Protein AF-A0A4V2S4G7-F1 (afdb_monomer)

InterPro domains:
  IPR000801 Esterase-like [PF00756] (9-268)
  IPR010620 Seven Bladed Beta Propeller repeat [PF06739] (508-542)
  IPR010620 Seven Bladed Beta Propeller repeat [PF06739] (565-596)
  IPR029058 Alpha/Beta hydrolase fold [G3DSA:3.40.50.1820] (2-272)
  IPR029058 Alpha/Beta hydrolase fold [SSF53474] (4-274)
  IPR052918 Motility and Chemotaxis Regulatory Protein [PTHR35580] (380-542)

Secondary structure (DSSP, 8-state):
-EEEEEEEETTTTEEEEEEEE--TTTTT----B-EEEEE--TT--TTGGGGGHHHHHHHHHTTSS---EEEEEPPTTGGG--TTSB-EE-SSS---BHHHHIIIIIHHHHHHHS-B--SGGGEEEEEETHHHHHHHHHHHH-TTT-SEEEEES----SSS--TT-HHHHSSTT-EETBS--HHHHHHHSHHHHHHHHHHH---EEEEEEEESSPPPPSSTTSGGGSHHHHHHHHHHHHTTSTTEEEEEEEESS-SSHHHHHHHHHHHHHHHTTTS-PPPP----EEEE--SS--EEEEEEE-TT--EEEEEEESS-STT----SSBEEEEEEE-TTS-EEEEEEE--SSBEEEEEEEE-TT--EEEEEEESS-SSSS-TT--S-EEEEEEE-TT--EEEEEEE--TTS-EEEEEEEEETTEEEEEEEESS-SSS---SSBEEEEEEE-TTS-EEEEEEE--SSBEEEEEEEEETTEEEEEEEESS-SS---SSSEEEEEEEETTS-EEEEEEE--SS-EEEEEEEE-TTSSEEEEEEESS-SSS---SSBEEEEEEE-TTS-EEEEEEE--SSBEEEEEEEE-TTS-EEEEEEESS-SS---SSSEEEEEEE-TTS-EEEEEEE--SS-BSB-TTS-B-EEEEEETTEEEEEEEETTEEEEEEEETT--EE--

Solvent-accessible surface area (backbone atoms only — not comparable to full-atom values): 32597 Å² total; per-residue (Å²): 88,79,46,80,51,70,44,81,24,81,73,73,73,46,67,43,42,28,32,36,37,44,39,88,66,51,93,84,46,88,68,62,24,20,37,38,38,42,35,50,34,63,62,55,43,29,68,69,64,59,76,48,51,63,60,52,51,49,35,37,73,74,62,62,30,72,64,43,31,36,39,19,46,34,60,78,60,21,76,46,34,28,50,58,34,60,21,52,14,59,45,99,71,53,46,50,52,45,38,58,27,43,64,71,36,47,52,57,49,50,48,75,74,42,61,45,26,88,43,22,40,8,20,32,29,25,16,32,29,36,9,5,36,24,20,52,32,47,35,28,64,38,50,82,55,21,26,22,29,30,25,26,42,28,64,55,53,79,87,59,66,62,92,85,32,58,66,42,69,49,11,26,28,13,50,46,73,38,29,52,31,69,73,50,38,53,62,66,34,58,76,41,18,48,55,54,30,46,74,67,70,61,70,36,40,40,32,39,33,27,18,72,56,33,74,69,51,90,48,86,90,46,54,73,67,18,37,45,54,28,43,49,52,50,51,65,53,43,67,71,37,70,54,38,50,69,48,81,48,77,43,84,36,36,93,48,62,82,30,46,54,60,51,46,56,55,34,48,46,58,44,46,77,73,29,56,36,59,78,68,70,75,58,44,54,49,77,49,68,53,97,40,75,29,41,34,15,16,32,26,47,34,96,83,38,31,36,38,39,34,31,15,25,44,44,52,57,93,82,34,78,62,57,34,64,19,21,19,36,43,34,36,24,41,70,84,45,50,76,75,50,73,45,62,48,59,29,67,26,42,24,46,37,40,13,32,29,52,35,96,82,39,38,36,38,40,23,8,28,28,24,33,43,80,59,74,82,41,82,84,42,74,38,35,22,17,34,42,37,33,26,42,73,88,68,50,76,75,49,65,43,65,51,62,32,94,88,22,48,14,41,26,37,15,36,25,56,55,86,58,38,35,35,40,14,10,27,28,50,34,61,77,66,40,82,59,51,43,64,20,18,18,32,46,35,32,26,40,81,85,64,46,77,75,50,65,45,52,51,56,26,75,23,43,23,40,21,34,15,27,27,46,55,94,66,31,37,36,41,26,7,36,27,54,42,56,89,55,67,69,53,62,39,36,22,16,34,42,32,38,24,41,76,88,65,48,78,75,49,73,43,46,49,58,28,66,29,44,15,39,29,37,13,39,22,50,37,95,92,51,33,33,36,40,17,6,27,28,44,35,64,78,70,50,84,62,59,40,61,21,20,22,33,40,36,31,32,36,75,86,68,44,80,77,48,70,48,61,52,56,28,71,30,50,18,37,29,30,19,39,40,59,46,100,80,50,29,36,42,38,32,23,29,27,55,37,55,90,71,59,45,54,28,58,26,21,22,33,43,35,35,25,42,64,86,68,48,75,76,50,76,45,55,45,41,46,74,42,44,10,16,27,49,101,82,74,45,79,20,41,28,50,28,62,42,93,70,29,36,36,39,31,18,22,41,78,46,24,26,35,34,26,22,29,39,76,86,65,51,77,32,70,73

Sequence (673 aa):
MINTSSVRSATLGEDINYNVYLPAGYAESTKRYPVLYLLHGRGDSMSAWTQLKSRLDELISSGEIPPTIAVMPDAPWSSRASYYVDSAYTGSDPGRPVETAFFRDLVPAIDASYRTIADRNGRAVAGYSMGAAGALRYAMAHPEVFGASIVLSPAVYFPLPPADSSAREFGAFGKGKDPFNESVYLRLNYPAAFKSFAAKGLPSHLYIAVGDDEWKNPKPADYTHDLDFEAHVVFNQAVRVPNLTSEFRVVDGGHDWDVWGPTFVEGAKYIFQYVGKPPAVPMKASVIGTAGEDRAGGIATDASGNVYQAAAAEGSLDGSPYAGGKDVGLIKYAPDGTRQWTRSIGTSGTERAYGVAVDAQGRVVVTGYTNGDLDGGHAGNTTDDAFAVQYDGAGNRLWVKQFGVPGAADRSYSVAVDGDAIYLGGYTKGALGAANQGDKDVFLARLNSDGQQVWLRQAGSAGEEKGMAVAASGGSVYLAGMTAGSLGTSYGGVDGFVTRYSAAGDAVWLQQFGTTAADEAWGLAADPSGGVYLTGYSAGDFSGALAGDKDFIVARVDQNGVLTWRDQFGTTGNDKGAAVSVDGSGNLYVAGFTDGALETSIGKFDGVLVKYAADHTRTWTRQFGTTEDDAADAFAEANVYLTNVPGGTQVSGLTNNDVFRTAFSAEGENTSP

Nearest PDB structures (foldseek):
  7fh6-assembly1_A  TM=8.535E-01  e=7.253E-32  Cylindrospermum licheniforme UTEX B 2014
  7roo-assembly1_A  TM=8.451E-01  e=2.130E-30  Cylindrospermum licheniforme UTEX B 2014
  5vol-assembly2_H  TM=8.328E-01  e=1.756E-17  Bacteroides intestinalis DSM 17393
  5vol-assembly1_B  TM=7.799E-01  e=9.411E-18  Bacteroides intestinalis DSM 17393
  5vol-assembly2_E  TM=7.442E-01  e=8.052E-18  Bacteroides intestinalis DSM 17393

Organism: NCBI:txid2512217

Mean predicted aligned error: 10.03 Å

Radius of gyration: 30.86 Å; Cα contacts (8 Å, |Δi|>4): 1998; chains: 1; bounding box: 78×48×81 Å

pLDDT: mean 94.19, std 5.9, range [52.59, 98.88]

Foldseek 3Di:
DKDKDWWQFPQFNGIWIKIKDFAPCQVVDPAAWFEEEEFEAAPDFNVVCVVLNVLLNVCCVVVLFPGHMYIRIGFVPRNLLLLQAQFQADAPDGHGRRVCRCVVTVLVVCVVPGRHLQFQLRYAYEYEASSLQNRLLCCLQCVRRHAEYERELYNADPPDAPPPDSQQPRGSQHHYNHSHDSVSCNCRGNVVSLVNNLVVQEAHEYEFEYEPAEDQDPDPVCRCNRSVNVSVVVQVSQVPRPRYHYDYYYHHDYRDCVGVNVSVSVRSSVRSVRHTFRAAPAFQWDWWADPDQKFWAAWEAEPQQKIKTKIWYQDDTPNEDAAADTWIWIWIAHNVRHTQDIYTQDHNWGWDWHEWEADNQRKIKTKWWTQACRQVPQHPRRATWIKMWIAGNNGHTLHIDTAADGPKHWIWNYWEDDPQKIKTKWWICQQRPHGDAARIWIKIWIAGNNRHTPDMDTGAHNWHWTFQYWEDDPQKIKTKWWHQDCPDDDAAGIWIKMWIAGNNGHTPDIDTDAHNYHDIWREWEAQPVAFIKTKWWHQQCRPHGDQARIWIKIWTAGNNRDTDDIDTDAHNWHWIWHYWYADPQRKIKIKFWHCDCPPGDAASIWIKIWIAGNVRHTLDIDTHAHNYHKQADPVRHGRKYWYDGVQFIKMWGDHPSIIIIWTAGPNGDTDYD

Structure (mmCIF, N/CA/C/O backbone):
data_AF-A0A4V2S4G7-F1
#
_entry.id   AF-A0A4V2S4G7-F1
#
loop_
_atom_site.group_PDB
_atom_site.id
_atom_site.type_symbol
_atom_site.label_atom_id
_atom_site.label_alt_id
_atom_site.label_comp_id
_atom_site.label_asym_id
_atom_site.label_entity_id
_atom_site.label_seq_id
_atom_site.pdbx_PDB_ins_code
_atom_site.Cartn_x
_atom_site.Cartn_y
_atom_site.Cartn_z
_atom_site.occupancy
_atom_site.B_iso_or_equiv
_atom_site.auth_seq_id
_atom_site.auth_comp_id
_atom_site.auth_asym_id
_atom_site.auth_atom_id
_atom_site.pdbx_PDB_model_num
ATOM 1 N N . MET A 1 1 ? 2.499 -2.360 -31.269 1.00 89.25 1 MET A N 1
ATOM 2 C CA . MET A 1 1 ? 2.905 -2.002 -32.661 1.00 89.25 1 MET A CA 1
ATOM 3 C C . MET A 1 1 ? 4.362 -1.565 -32.664 1.00 89.25 1 MET A C 1
ATOM 5 O O . MET A 1 1 ? 4.791 -1.076 -31.630 1.00 89.25 1 MET A O 1
ATOM 9 N N . ILE A 1 2 ? 5.106 -1.731 -33.767 1.00 95.69 2 ILE A N 1
ATOM 10 C CA . ILE A 1 2 ? 6.473 -1.191 -33.901 1.00 95.69 2 ILE A CA 1
ATOM 11 C C . ILE A 1 2 ? 6.472 -0.075 -34.942 1.00 95.69 2 ILE A C 1
ATOM 13 O O . ILE A 1 2 ? 6.027 -0.300 -36.065 1.00 95.69 2 ILE A O 1
ATOM 17 N N . ASN A 1 3 ? 6.987 1.093 -34.565 1.00 96.25 3 ASN A N 1
ATOM 18 C CA . ASN A 1 3 ? 7.151 2.249 -35.441 1.00 96.25 3 ASN A CA 1
ATOM 19 C C . ASN A 1 3 ? 8.631 2.622 -35.542 1.00 96.25 3 ASN A C 1
ATOM 21 O O . ASN A 1 3 ? 9.363 2.492 -34.564 1.00 96.25 3 ASN A O 1
ATOM 25 N N . THR A 1 4 ? 9.054 3.136 -36.692 1.00 97.69 4 THR A N 1
ATOM 26 C CA . THR A 1 4 ? 10.389 3.720 -36.865 1.00 97.69 4 THR A CA 1
ATOM 27 C C . THR A 1 4 ? 10.308 5.231 -36.692 1.00 97.69 4 THR A C 1
ATOM 29 O O . THR A 1 4 ? 9.391 5.870 -37.208 1.00 97.69 4 THR A O 1
ATOM 32 N N . SER A 1 5 ? 11.261 5.801 -35.964 1.00 97.31 5 SER A N 1
ATOM 33 C CA . SER A 1 5 ? 11.372 7.237 -35.724 1.00 97.31 5 SER A CA 1
ATOM 34 C C . SER A 1 5 ? 12.846 7.640 -35.613 1.00 97.31 5 SER A C 1
ATOM 36 O O . SER A 1 5 ? 13.742 6.795 -35.665 1.00 97.31 5 SER A O 1
ATOM 38 N N . SER A 1 6 ? 13.111 8.934 -35.482 1.00 97.06 6 SER A N 1
ATOM 39 C CA . SER A 1 6 ? 14.454 9.460 -35.265 1.00 97.06 6 SER A CA 1
ATOM 40 C C . SER A 1 6 ? 14.439 10.650 -34.311 1.00 97.06 6 SER A C 1
ATOM 42 O O . SER A 1 6 ? 13.423 11.324 -34.131 1.00 97.06 6 SER A O 1
ATOM 44 N N . VAL A 1 7 ? 15.579 10.899 -33.668 1.00 96.50 7 VAL A N 1
ATOM 45 C CA . VAL A 1 7 ? 15.841 12.123 -32.905 1.00 96.50 7 VAL A CA 1
ATOM 46 C C . VAL A 1 7 ? 17.116 12.774 -33.421 1.00 96.50 7 VAL A C 1
ATOM 48 O O . VAL A 1 7 ? 18.144 12.118 -33.573 1.00 96.50 7 VAL A O 1
ATOM 51 N N . ARG A 1 8 ? 17.073 14.084 -33.671 1.00 96.75 8 ARG A N 1
ATOM 52 C CA . ARG A 1 8 ? 18.273 14.850 -34.010 1.00 96.75 8 ARG A CA 1
ATOM 53 C C . ARG A 1 8 ? 19.190 14.936 -32.786 1.00 96.75 8 ARG A C 1
ATOM 55 O O . ARG A 1 8 ? 18.834 15.601 -31.816 1.00 96.75 8 ARG A O 1
ATOM 62 N N . SER A 1 9 ? 20.371 14.323 -32.832 1.00 97.31 9 SER A N 1
ATOM 63 C CA . SER A 1 9 ? 21.362 14.405 -31.753 1.00 97.31 9 SER A CA 1
ATOM 64 C C . SER A 1 9 ? 22.249 15.634 -31.930 1.00 97.31 9 SER A C 1
ATOM 66 O O . SER A 1 9 ? 23.008 15.754 -32.896 1.00 97.31 9 SER A O 1
ATOM 68 N N . ALA A 1 10 ? 22.180 16.554 -30.968 1.00 96.25 10 ALA A N 1
ATOM 69 C CA . ALA A 1 10 ? 23.098 17.687 -30.910 1.00 96.25 10 ALA A CA 1
ATOM 70 C C . ALA A 1 10 ? 24.534 17.226 -30.616 1.00 96.25 10 ALA A C 1
ATOM 72 O O . ALA A 1 10 ? 25.486 17.821 -31.116 1.00 96.25 10 ALA A O 1
ATOM 73 N N . THR A 1 11 ? 24.681 16.148 -29.841 1.00 96.56 11 THR A N 1
ATOM 74 C CA . THR A 1 11 ? 25.972 15.578 -29.447 1.00 96.56 11 THR A CA 1
ATOM 75 C C . THR A 1 11 ? 26.716 14.954 -30.629 1.00 96.56 11 THR A C 1
ATOM 77 O O . THR A 1 11 ? 27.926 15.135 -30.754 1.00 96.56 11 THR A O 1
ATOM 80 N N . LEU A 1 12 ? 26.014 14.237 -31.510 1.00 94.19 12 LEU A N 1
ATOM 81 C CA . LEU A 1 12 ? 26.617 13.577 -32.673 1.00 94.19 12 LEU A CA 1
ATOM 82 C C . LEU A 1 12 ? 26.644 14.472 -33.916 1.00 94.19 12 LEU A C 1
ATOM 84 O O . LEU A 1 12 ? 27.462 14.258 -34.807 1.00 94.19 12 LEU A O 1
ATOM 88 N N . GLY A 1 13 ? 25.750 15.462 -33.997 1.00 94.69 13 GLY A N 1
ATOM 89 C CA . GLY A 1 13 ? 25.544 16.246 -35.216 1.00 94.69 13 GLY A CA 1
ATOM 90 C C . GLY A 1 13 ? 24.815 15.472 -36.324 1.00 94.69 13 GLY A C 1
ATOM 91 O O . GLY A 1 13 ? 24.815 15.909 -37.477 1.00 94.69 13 GLY A O 1
ATOM 92 N N . GLU A 1 14 ? 24.172 14.355 -35.986 1.00 93.75 14 GLU A N 1
ATOM 93 C CA . GLU A 1 14 ? 23.395 13.486 -36.879 1.00 93.75 14 GLU A CA 1
ATOM 94 C C . GLU A 1 14 ? 22.130 12.963 -36.177 1.00 93.75 14 GLU A C 1
ATOM 96 O O . GLU A 1 14 ? 21.881 13.283 -35.013 1.00 93.75 14 GLU A O 1
ATOM 101 N N . ASP A 1 15 ? 21.291 12.218 -36.893 1.00 95.62 15 ASP A N 1
ATOM 102 C CA . ASP A 1 15 ? 20.053 11.666 -36.338 1.00 95.62 15 ASP A CA 1
ATOM 103 C C . ASP A 1 15 ? 20.323 10.290 -35.716 1.00 95.62 15 ASP A C 1
ATOM 105 O O . ASP A 1 15 ? 20.970 9.443 -36.330 1.00 95.62 15 ASP A O 1
ATOM 109 N N . ILE A 1 16 ? 19.791 10.048 -34.518 1.00 96.69 16 ILE A N 1
ATOM 110 C CA . ILE A 1 16 ? 19.710 8.713 -33.921 1.00 96.69 16 ILE A CA 1
ATOM 111 C C . ILE A 1 16 ? 18.380 8.111 -34.368 1.00 96.69 16 ILE A C 1
ATOM 113 O O . ILE A 1 16 ? 17.315 8.532 -33.908 1.00 96.69 16 ILE A O 1
ATOM 117 N N . ASN A 1 17 ? 18.438 7.144 -35.279 1.00 97.69 17 ASN A N 1
ATOM 118 C CA . ASN A 1 17 ? 17.267 6.369 -35.678 1.00 97.69 17 ASN A CA 1
ATOM 119 C C . ASN A 1 17 ? 16.934 5.343 -34.593 1.00 97.69 17 ASN A C 1
ATOM 121 O O . ASN A 1 17 ? 17.829 4.815 -33.937 1.00 97.69 17 ASN A O 1
ATOM 125 N N . TYR A 1 18 ? 15.654 5.052 -34.395 1.00 98.25 18 TYR A N 1
ATOM 126 C CA . TYR A 1 18 ? 15.227 4.001 -33.482 1.00 98.25 18 TYR A CA 1
ATOM 127 C C . TYR A 1 18 ? 13.899 3.384 -33.919 1.00 98.25 18 TYR A C 1
ATOM 129 O O . TYR A 1 18 ? 13.027 4.048 -34.487 1.00 98.25 18 TYR A O 1
ATOM 137 N N . ASN A 1 19 ? 13.722 2.106 -33.596 1.00 98.62 19 ASN A N 1
ATOM 138 C CA . ASN A 1 19 ? 12.404 1.486 -33.583 1.00 98.62 19 ASN A CA 1
ATOM 139 C C . ASN A 1 19 ? 11.802 1.624 -32.181 1.00 98.62 19 ASN A C 1
ATOM 141 O O . ASN A 1 19 ? 12.506 1.523 -31.179 1.00 98.62 19 ASN A O 1
ATOM 145 N N . VAL A 1 20 ? 10.494 1.832 -32.094 1.00 98.44 20 VAL A N 1
ATOM 146 C CA . VAL A 1 20 ? 9.754 1.867 -30.830 1.00 98.44 20 VAL A CA 1
ATOM 147 C C . VAL A 1 20 ? 8.607 0.870 -30.875 1.00 98.44 20 VAL A C 1
ATOM 149 O O . VAL A 1 20 ? 7.759 0.916 -31.764 1.00 98.44 20 VAL A O 1
ATOM 152 N N . TYR A 1 21 ? 8.581 -0.041 -29.912 1.00 98.50 21 TYR A N 1
ATOM 153 C CA . TYR A 1 21 ? 7.435 -0.882 -29.610 1.00 98.50 21 TYR A CA 1
ATOM 154 C C . TYR A 1 21 ? 6.516 -0.143 -28.632 1.00 98.50 21 TYR A C 1
ATOM 156 O O . TYR A 1 21 ? 6.964 0.305 -27.576 1.00 98.50 21 TYR A O 1
ATOM 164 N N . LEU A 1 22 ? 5.232 -0.046 -28.975 1.00 97.94 22 LEU A N 1
ATOM 165 C CA . LEU A 1 22 ? 4.172 0.440 -28.092 1.00 97.94 22 LEU A CA 1
ATOM 166 C C . LEU A 1 22 ? 3.225 -0.716 -27.738 1.00 97.94 22 LEU A C 1
ATOM 168 O O . LEU A 1 22 ? 2.801 -1.427 -28.668 1.00 97.94 22 LEU A O 1
ATOM 172 N N . PRO A 1 23 ? 2.871 -0.891 -26.449 1.00 95.12 23 PRO A N 1
ATOM 173 C CA . PRO A 1 23 ? 2.034 -1.997 -26.001 1.00 95.12 23 PRO A CA 1
ATOM 174 C C . PRO A 1 23 ? 0.600 -1.861 -26.529 1.00 95.12 23 PRO A C 1
ATOM 176 O O . PRO A 1 23 ? 0.165 -0.781 -26.947 1.00 95.12 23 PRO A O 1
ATOM 179 N N . ALA A 1 24 ? -0.150 -2.964 -26.528 1.00 93.00 24 ALA A N 1
ATOM 180 C CA . ALA A 1 24 ? -1.571 -2.939 -26.873 1.00 93.00 24 ALA A CA 1
ATOM 181 C C . ALA A 1 24 ? -2.344 -1.970 -25.953 1.00 93.00 24 ALA A C 1
ATOM 183 O O . ALA A 1 24 ? -2.041 -1.855 -24.766 1.00 93.00 24 ALA A O 1
ATOM 184 N N . GLY A 1 25 ? -3.319 -1.240 -26.506 1.00 89.62 25 GLY A N 1
ATOM 185 C CA . GLY A 1 25 ? -4.098 -0.248 -25.753 1.00 89.62 25 GLY A CA 1
ATOM 186 C C . GLY A 1 25 ? -3.381 1.086 -25.494 1.00 89.62 25 GLY A C 1
ATOM 187 O O . GLY A 1 25 ? -3.924 1.944 -24.797 1.00 89.62 25 GLY A O 1
ATOM 188 N N . TYR A 1 26 ? -2.156 1.280 -26.011 1.00 94.44 26 TYR A N 1
ATOM 189 C CA . TYR A 1 26 ? -1.402 2.515 -25.782 1.00 94.44 26 TYR A CA 1
ATOM 190 C C . TYR A 1 26 ? -2.164 3.751 -26.269 1.00 94.44 26 TYR A C 1
ATOM 192 O O . TYR A 1 26 ? -2.213 4.738 -25.544 1.00 94.44 26 TYR A O 1
ATOM 200 N N . ALA A 1 27 ? -2.753 3.726 -27.470 1.00 93.94 27 ALA A N 1
ATOM 201 C CA . ALA A 1 27 ? -3.392 4.900 -28.075 1.00 93.94 27 ALA A CA 1
ATOM 202 C C . ALA A 1 27 ? -4.668 5.336 -27.334 1.00 93.94 27 ALA A C 1
ATOM 204 O O . ALA A 1 27 ? -4.994 6.521 -27.315 1.00 93.94 27 ALA A O 1
ATOM 205 N N . GLU A 1 28 ? -5.341 4.386 -26.694 1.00 91.44 28 GLU A N 1
ATOM 206 C CA . GLU A 1 28 ? -6.607 4.540 -25.984 1.00 91.44 28 GLU A CA 1
ATOM 207 C C . GLU A 1 28 ? -6.415 4.909 -24.504 1.00 91.44 28 GLU A C 1
ATOM 209 O O . GLU A 1 28 ? -7.380 5.243 -23.817 1.00 91.44 28 GLU A O 1
ATOM 214 N N . SER A 1 29 ? -5.179 4.855 -23.999 1.00 83.00 29 SER A N 1
ATOM 215 C CA . SER A 1 29 ? -4.861 5.050 -22.587 1.00 83.00 29 SER A CA 1
ATOM 216 C C . SER A 1 29 ? -4.096 6.344 -22.311 1.00 83.00 29 SER A C 1
ATOM 218 O O . SER A 1 29 ? -3.241 6.782 -23.085 1.00 83.00 29 SER A O 1
ATOM 220 N N . THR A 1 30 ? -4.346 6.922 -21.136 1.00 84.00 30 THR A N 1
ATOM 221 C CA . THR A 1 30 ? -3.560 8.020 -20.555 1.00 84.00 30 THR A CA 1
ATOM 222 C C . THR A 1 30 ? -2.449 7.533 -19.622 1.00 84.00 30 THR A C 1
ATOM 224 O O . THR A 1 30 ? -1.689 8.358 -19.111 1.00 84.00 30 THR A O 1
ATOM 227 N N . LYS A 1 31 ? -2.324 6.212 -19.406 1.00 83.94 31 LYS A N 1
ATOM 228 C CA . LYS A 1 31 ? -1.293 5.623 -18.543 1.00 83.94 31 LYS A CA 1
ATOM 229 C C . LYS A 1 31 ? 0.111 5.966 -19.043 1.00 83.94 31 LYS A C 1
ATOM 231 O O . LYS A 1 31 ? 0.347 6.148 -20.240 1.00 83.94 31 LYS A O 1
ATOM 236 N N . ARG A 1 32 ? 1.041 6.047 -18.093 1.00 88.69 32 ARG A N 1
ATOM 237 C CA . ARG A 1 32 ? 2.481 6.095 -18.351 1.00 88.69 32 ARG A CA 1
ATOM 238 C C . ARG A 1 32 ? 3.061 4.695 -18.201 1.00 88.69 32 ARG A C 1
ATOM 240 O O . ARG A 1 32 ? 2.599 3.934 -17.359 1.00 88.69 32 ARG A O 1
ATOM 247 N N . TYR A 1 33 ? 4.052 4.374 -19.019 1.00 93.81 33 TYR A N 1
ATOM 248 C CA . TYR A 1 33 ? 4.592 3.027 -19.165 1.00 93.81 33 TYR A CA 1
ATOM 249 C C . TYR A 1 33 ? 6.090 3.005 -18.857 1.00 93.81 33 TYR A C 1
ATOM 251 O O . TYR A 1 33 ? 6.784 3.974 -19.189 1.00 93.81 33 TYR A O 1
ATOM 259 N N . PRO A 1 34 ? 6.620 1.918 -18.275 1.00 95.44 34 PRO A N 1
ATOM 260 C CA . PRO A 1 34 ? 8.058 1.722 -18.231 1.00 95.44 34 PRO A CA 1
ATOM 261 C C . PRO A 1 34 ? 8.662 1.635 -19.634 1.00 95.44 34 PRO A C 1
ATOM 263 O O . PRO A 1 34 ? 7.975 1.341 -20.619 1.00 95.44 34 PRO A O 1
ATOM 266 N N . VAL A 1 35 ? 9.965 1.891 -19.707 1.00 98.06 35 VAL A N 1
ATOM 267 C CA . VAL A 1 35 ? 10.746 1.905 -20.940 1.00 98.06 35 VAL A CA 1
ATOM 268 C C . VAL A 1 35 ? 11.909 0.929 -20.839 1.00 98.06 35 VAL A C 1
ATOM 270 O O . VAL A 1 35 ? 12.757 1.043 -19.952 1.00 98.06 35 VAL A O 1
ATOM 273 N N . LEU A 1 36 ? 11.979 0.009 -21.795 1.00 98.31 36 LEU A N 1
ATOM 274 C CA . LEU A 1 36 ? 13.106 -0.893 -21.983 1.00 98.31 36 LEU A CA 1
ATOM 275 C C . LEU A 1 36 ? 13.930 -0.455 -23.198 1.00 98.31 36 LEU A C 1
ATOM 277 O O . LEU A 1 36 ? 13.447 -0.497 -24.329 1.00 98.31 36 LEU A O 1
ATOM 281 N N . TYR A 1 37 ? 15.174 -0.042 -22.976 1.00 98.81 37 TYR A N 1
ATOM 282 C CA . TYR A 1 37 ? 16.106 0.297 -24.053 1.00 98.81 37 TYR A CA 1
ATOM 283 C C . TYR A 1 37 ? 16.859 -0.956 -24.508 1.00 98.81 37 TYR A C 1
ATOM 285 O O . TYR A 1 37 ? 17.475 -1.627 -23.690 1.00 98.81 37 TYR A O 1
ATOM 293 N N . LEU A 1 38 ? 16.815 -1.273 -25.799 1.00 98.69 38 LEU A N 1
ATOM 294 C CA . LEU A 1 38 ? 17.299 -2.521 -26.387 1.00 98.69 38 LEU A CA 1
ATOM 295 C C . LEU A 1 38 ? 18.511 -2.266 -27.295 1.00 98.69 38 LEU A C 1
ATOM 297 O O . LEU A 1 38 ? 18.371 -1.843 -28.442 1.00 98.69 38 LEU A O 1
ATOM 301 N N . LEU A 1 39 ? 19.712 -2.523 -26.777 1.00 98.69 39 LEU A N 1
ATOM 302 C CA . LEU A 1 39 ? 20.990 -2.264 -27.441 1.00 98.69 39 LEU A CA 1
ATOM 303 C C . LEU A 1 39 ? 21.410 -3.470 -28.290 1.00 98.69 39 LEU A C 1
ATOM 305 O O . LEU A 1 39 ? 21.572 -4.579 -27.785 1.00 98.69 39 LEU A O 1
ATOM 309 N N . HIS A 1 40 ? 21.560 -3.285 -29.598 1.00 98.25 40 HIS A N 1
ATOM 310 C CA . HIS A 1 40 ? 21.925 -4.363 -30.524 1.00 98.25 40 HIS A CA 1
ATOM 311 C C . HIS A 1 40 ? 23.437 -4.663 -30.540 1.00 98.25 40 HIS A C 1
ATOM 313 O O . HIS A 1 40 ? 24.261 -3.861 -30.081 1.00 98.25 40 HIS A O 1
ATOM 319 N N . GLY A 1 41 ? 23.799 -5.820 -31.098 1.00 97.38 41 GLY A N 1
ATOM 320 C CA . GLY A 1 41 ? 25.174 -6.290 -31.264 1.00 97.38 41 GLY A CA 1
ATOM 321 C C . GLY A 1 41 ? 25.953 -5.578 -32.377 1.00 97.38 41 GLY A C 1
ATOM 322 O O . GLY A 1 41 ? 25.426 -4.740 -33.116 1.00 97.38 41 GLY A O 1
ATOM 323 N N . ARG A 1 42 ? 27.247 -5.905 -32.500 1.00 95.69 42 ARG A N 1
ATOM 324 C CA . ARG A 1 42 ? 28.126 -5.339 -33.537 1.00 95.69 42 ARG A CA 1
ATOM 325 C C . ARG A 1 42 ? 27.638 -5.764 -34.921 1.00 95.69 42 ARG A C 1
ATOM 327 O O . ARG A 1 42 ? 27.455 -6.948 -35.164 1.00 95.69 42 ARG A O 1
ATOM 334 N N . GLY A 1 43 ? 27.531 -4.814 -35.846 1.00 93.94 43 GLY A N 1
ATOM 335 C CA . GLY A 1 43 ? 27.142 -5.090 -37.236 1.00 93.94 43 GLY A CA 1
ATOM 336 C C . GLY A 1 43 ? 25.635 -5.218 -37.472 1.00 93.94 43 GLY A C 1
ATOM 337 O O . GLY A 1 43 ? 25.217 -5.178 -38.626 1.00 93.94 43 GLY A O 1
ATOM 338 N N . ASP A 1 44 ? 24.840 -5.289 -36.406 1.00 96.38 44 ASP A N 1
ATOM 339 C CA . ASP A 1 44 ? 23.385 -5.180 -36.465 1.00 96.38 44 ASP A CA 1
ATOM 340 C C . ASP A 1 44 ? 22.917 -3.713 -36.463 1.00 96.38 44 ASP A C 1
ATOM 342 O O . ASP A 1 44 ? 23.718 -2.770 -36.484 1.00 96.38 44 ASP A O 1
ATOM 346 N N . SER A 1 45 ? 21.595 -3.542 -36.430 1.00 96.12 45 SER A N 1
ATOM 347 C CA . SER A 1 45 ? 20.894 -2.262 -36.295 1.00 96.12 45 SER A CA 1
ATOM 348 C C . SER A 1 45 ? 19.690 -2.391 -35.357 1.00 96.12 45 SER A C 1
ATOM 350 O O . SER A 1 45 ? 19.335 -3.493 -34.924 1.00 96.12 45 SER A O 1
ATOM 352 N N . MET A 1 46 ? 18.969 -1.286 -35.150 1.00 95.44 46 MET A N 1
ATOM 353 C CA . MET A 1 46 ? 17.648 -1.244 -34.493 1.00 95.44 46 MET A CA 1
ATOM 354 C C . MET A 1 46 ? 16.624 -2.291 -34.980 1.00 95.44 46 MET A C 1
ATOM 356 O O . MET A 1 46 ? 15.633 -2.557 -34.298 1.00 95.44 46 MET A O 1
ATOM 360 N N . SER A 1 47 ? 16.814 -2.875 -36.169 1.00 96.94 47 SER A N 1
ATOM 361 C CA . SER A 1 47 ? 15.905 -3.883 -36.729 1.00 96.94 47 SER A CA 1
ATOM 362 C C . SER A 1 47 ? 16.029 -5.249 -36.048 1.00 96.94 47 SER A C 1
ATOM 364 O O . SER A 1 47 ? 15.050 -5.995 -36.024 1.00 96.94 47 SER A O 1
ATOM 366 N N . ALA A 1 48 ? 17.185 -5.575 -35.462 1.00 96.62 48 ALA A N 1
ATOM 367 C CA . ALA A 1 48 ? 17.449 -6.903 -34.904 1.00 96.62 48 ALA A CA 1
ATOM 368 C C . ALA A 1 48 ? 16.492 -7.263 -33.756 1.00 96.62 48 ALA A C 1
ATOM 370 O O . ALA A 1 48 ? 16.012 -8.387 -33.673 1.00 96.62 48 ALA A O 1
ATOM 371 N N . TRP A 1 49 ? 16.126 -6.291 -32.922 1.00 97.31 49 TRP A N 1
ATOM 372 C CA . TRP A 1 49 ? 15.216 -6.496 -31.793 1.00 97.31 49 TRP A CA 1
ATOM 373 C C . TRP A 1 49 ? 13.740 -6.639 -32.179 1.00 97.31 49 TRP A C 1
ATOM 375 O O . TRP A 1 49 ? 12.937 -7.101 -31.367 1.00 97.31 49 TRP A O 1
ATOM 385 N N . THR A 1 50 ? 13.355 -6.293 -33.412 1.00 96.75 50 THR A N 1
ATOM 386 C CA . THR A 1 50 ? 11.941 -6.322 -33.834 1.00 96.75 50 THR A CA 1
ATOM 387 C C . THR A 1 50 ? 11.330 -7.724 -33.790 1.00 96.75 50 THR A C 1
ATOM 389 O O . THR A 1 50 ? 10.119 -7.863 -33.619 1.00 96.75 50 THR A O 1
ATOM 392 N N . GLN A 1 51 ? 12.163 -8.766 -33.850 1.00 95.12 51 GLN A N 1
ATOM 393 C CA . GLN A 1 51 ? 11.740 -10.160 -33.719 1.00 95.12 51 GLN A CA 1
ATOM 394 C C . GLN A 1 51 ? 11.191 -10.520 -32.330 1.00 95.12 51 GLN A C 1
ATOM 396 O O . GLN A 1 51 ? 10.442 -11.484 -32.204 1.00 95.12 51 GLN A O 1
ATOM 401 N N . LEU A 1 52 ? 11.488 -9.730 -31.291 1.00 94.00 52 LEU A N 1
ATOM 402 C CA . LEU A 1 52 ? 10.936 -9.948 -29.950 1.00 94.00 52 LEU A CA 1
ATOM 403 C C . LEU A 1 52 ? 9.502 -9.450 -29.779 1.00 94.00 52 LEU A C 1
ATOM 405 O O . LEU A 1 52 ? 8.917 -9.645 -28.715 1.00 94.00 52 LEU A O 1
ATOM 409 N N . LYS A 1 53 ? 8.909 -8.836 -30.811 1.00 96.50 53 LYS A N 1
ATOM 410 C CA . LYS A 1 53 ? 7.552 -8.288 -30.743 1.00 96.50 53 LYS A CA 1
ATOM 411 C C . LYS A 1 53 ? 6.536 -9.296 -30.198 1.00 96.50 53 LYS A C 1
ATOM 413 O O . LYS A 1 53 ? 5.773 -8.945 -29.309 1.00 96.50 53 LYS A O 1
ATOM 418 N N . SER A 1 54 ? 6.511 -10.518 -30.733 1.00 96.25 54 SER A N 1
ATOM 419 C CA . SER A 1 54 ? 5.533 -11.537 -30.325 1.00 96.25 54 SER A CA 1
ATOM 420 C C . SER A 1 54 ? 5.722 -11.970 -28.873 1.00 96.25 54 SER A C 1
ATOM 422 O O . SER A 1 54 ? 4.738 -12.106 -28.159 1.00 96.25 54 SER A O 1
ATOM 424 N N . ARG A 1 55 ? 6.973 -12.111 -28.423 1.00 96.38 55 ARG A N 1
ATOM 425 C CA . ARG A 1 55 ? 7.307 -12.452 -27.032 1.00 96.38 55 ARG A CA 1
ATOM 426 C C . ARG A 1 55 ? 6.881 -11.346 -26.065 1.00 96.38 55 ARG A C 1
ATOM 428 O O . ARG A 1 55 ? 6.334 -11.641 -25.012 1.00 96.38 55 ARG A O 1
ATOM 435 N N . LEU A 1 56 ? 7.091 -10.078 -26.429 1.00 96.44 56 LEU A N 1
ATOM 436 C CA . LEU A 1 56 ? 6.612 -8.939 -25.639 1.00 96.44 56 LEU A CA 1
ATOM 437 C C . LEU A 1 56 ? 5.081 -8.883 -25.588 1.00 96.44 56 LEU A C 1
ATOM 439 O O . LEU A 1 56 ? 4.525 -8.678 -24.515 1.00 96.44 56 LEU A O 1
ATOM 443 N N . ASP A 1 57 ? 4.404 -9.085 -26.724 1.00 96.81 57 ASP A N 1
ATOM 444 C CA . ASP A 1 57 ? 2.938 -9.130 -26.764 1.00 96.81 57 ASP A CA 1
ATOM 445 C C . ASP A 1 57 ? 2.393 -10.244 -25.855 1.00 96.81 57 ASP A C 1
ATOM 447 O O . ASP A 1 57 ? 1.463 -9.998 -25.089 1.00 96.81 57 ASP A O 1
ATOM 451 N N . GLU A 1 58 ? 2.990 -11.438 -25.908 1.00 95.81 58 GLU A N 1
ATOM 452 C CA . GLU A 1 58 ? 2.608 -12.588 -25.084 1.00 95.81 58 GLU A CA 1
ATOM 453 C C . GLU A 1 58 ? 2.770 -12.283 -23.594 1.00 95.81 58 GLU A C 1
ATOM 455 O O . GLU A 1 58 ? 1.777 -12.333 -22.872 1.00 95.81 58 GLU A O 1
ATOM 460 N N . LEU A 1 59 ? 3.965 -11.851 -23.170 1.00 91.62 59 LEU A N 1
ATOM 461 C CA . LEU A 1 59 ? 4.272 -11.515 -21.774 1.00 91.62 59 LEU A CA 1
ATOM 462 C C . LEU A 1 59 ? 3.355 -10.434 -21.191 1.00 91.62 59 LEU A C 1
ATOM 464 O O . LEU A 1 59 ? 2.992 -10.487 -20.019 1.00 91.62 59 LEU A O 1
ATOM 468 N N . ILE A 1 60 ? 2.990 -9.436 -21.998 1.00 90.56 60 ILE A N 1
ATOM 469 C CA . ILE A 1 60 ? 2.079 -8.369 -21.570 1.00 90.56 60 ILE A CA 1
ATOM 470 C C . ILE A 1 60 ? 0.646 -8.900 -21.488 1.00 90.56 60 ILE A C 1
ATOM 472 O O . ILE A 1 60 ? -0.081 -8.576 -20.553 1.00 90.56 60 ILE A O 1
ATOM 476 N N . SER A 1 61 ? 0.219 -9.704 -22.465 1.00 86.62 61 SER A N 1
ATOM 477 C CA . SER A 1 61 ? -1.144 -10.242 -22.504 1.00 86.62 61 SER A CA 1
ATOM 478 C C . SER A 1 61 ? -1.414 -11.297 -21.429 1.00 86.62 61 SER A C 1
ATOM 480 O O . SER A 1 61 ? -2.549 -11.395 -20.967 1.00 86.62 61 SER A O 1
ATOM 482 N N . SER A 1 62 ? -0.389 -12.048 -21.010 1.00 77.38 62 SER A N 1
ATOM 483 C CA . SER A 1 62 ? -0.459 -13.016 -19.911 1.00 77.38 62 SER A CA 1
ATOM 484 C C . SER A 1 62 ? -0.358 -12.367 -18.528 1.00 77.38 62 SER A C 1
ATOM 486 O O . SER A 1 62 ? -0.617 -13.032 -17.530 1.00 77.38 62 SER A O 1
ATOM 488 N N . GLY A 1 63 ? 0.001 -11.079 -18.457 1.00 78.25 63 GLY A N 1
ATOM 489 C CA . GLY A 1 63 ? 0.224 -10.364 -17.200 1.00 78.25 63 GLY A CA 1
ATOM 490 C C . GLY A 1 63 ? 1.568 -10.672 -16.531 1.00 78.25 63 GLY A C 1
ATOM 491 O O . GLY A 1 63 ? 1.800 -10.226 -15.413 1.00 78.25 63 GLY A O 1
ATOM 492 N N . GLU A 1 64 ? 2.467 -11.401 -17.198 1.00 80.75 64 GLU A N 1
ATOM 493 C CA . GLU A 1 64 ? 3.789 -11.752 -16.660 1.00 80.75 64 GLU A CA 1
ATOM 494 C C . GLU A 1 64 ? 4.755 -10.561 -16.602 1.00 80.75 64 GLU A C 1
ATOM 496 O O . GLU A 1 64 ? 5.696 -10.573 -15.809 1.00 80.75 64 GLU A O 1
ATOM 501 N N . ILE A 1 65 ? 4.535 -9.535 -17.432 1.00 87.31 65 ILE A N 1
ATOM 502 C CA . ILE A 1 65 ? 5.188 -8.222 -17.323 1.00 87.31 65 ILE A CA 1
ATOM 503 C C . ILE A 1 65 ? 4.145 -7.105 -17.505 1.00 87.31 65 ILE A C 1
ATOM 505 O O . ILE A 1 65 ? 3.149 -7.302 -18.210 1.00 87.31 65 ILE A O 1
ATOM 509 N N . PRO A 1 66 ? 4.359 -5.897 -16.947 1.00 86.38 66 PRO A N 1
ATOM 510 C CA . PRO A 1 66 ? 3.467 -4.776 -17.195 1.00 86.38 66 PRO A CA 1
ATOM 511 C C . PRO A 1 66 ? 3.545 -4.323 -18.665 1.00 86.38 66 PRO A C 1
ATOM 513 O O . PRO A 1 66 ? 4.602 -4.440 -19.302 1.00 86.38 66 PRO A O 1
ATOM 516 N N . PRO A 1 67 ? 2.470 -3.718 -19.212 1.00 92.38 67 PRO A N 1
ATOM 517 C CA . PRO A 1 67 ? 2.531 -3.032 -20.498 1.00 92.38 67 PRO A CA 1
ATOM 518 C C . PRO A 1 67 ? 3.737 -2.084 -20.554 1.00 92.38 67 PRO A C 1
ATOM 520 O O . PRO A 1 67 ? 3.911 -1.242 -19.678 1.00 92.38 67 PRO A O 1
ATOM 523 N N . THR A 1 68 ? 4.576 -2.224 -21.579 1.00 95.44 68 THR A N 1
ATOM 524 C CA . THR A 1 68 ? 5.914 -1.611 -21.625 1.00 95.44 68 THR A CA 1
ATOM 525 C C . THR A 1 68 ? 6.186 -0.994 -22.993 1.00 95.44 68 THR A C 1
ATOM 527 O O . THR A 1 68 ? 5.829 -1.571 -24.021 1.00 95.44 68 THR A O 1
ATOM 530 N N . ILE A 1 69 ? 6.859 0.159 -23.020 1.00 98.38 69 ILE A N 1
ATOM 531 C CA . ILE A 1 69 ? 7.467 0.723 -24.233 1.00 98.38 69 ILE A CA 1
ATOM 532 C C . ILE A 1 69 ? 8.857 0.100 -24.405 1.00 98.38 69 ILE A C 1
ATOM 534 O O . ILE A 1 69 ? 9.646 0.108 -23.464 1.00 98.38 69 ILE A O 1
ATOM 538 N N . ALA A 1 70 ? 9.204 -0.387 -25.599 1.00 98.50 70 ALA A N 1
ATOM 539 C CA . ALA A 1 70 ? 10.577 -0.819 -25.885 1.00 98.50 70 ALA A CA 1
ATOM 540 C C . ALA A 1 70 ? 11.205 0.055 -26.973 1.00 98.50 70 ALA A C 1
ATOM 542 O O . ALA A 1 70 ? 10.658 0.175 -28.068 1.00 98.50 70 ALA A O 1
ATOM 543 N N . VAL A 1 71 ? 12.347 0.670 -26.677 1.00 98.75 71 VAL A N 1
ATOM 544 C CA . VAL A 1 71 ? 13.087 1.541 -27.597 1.00 98.75 71 VAL A CA 1
ATOM 545 C C . VAL A 1 71 ? 14.318 0.797 -28.081 1.00 98.75 71 VAL A C 1
ATOM 547 O O . VAL A 1 71 ? 15.151 0.380 -27.287 1.00 98.75 71 VAL A O 1
ATOM 550 N N . MET A 1 72 ? 14.444 0.645 -29.389 1.00 98.50 72 MET A N 1
ATOM 551 C CA . MET A 1 72 ? 15.516 -0.079 -30.062 1.00 98.50 72 MET A CA 1
ATOM 552 C C . MET A 1 72 ? 16.339 0.946 -30.846 1.00 98.50 72 MET A C 1
ATOM 554 O O . MET A 1 72 ? 16.037 1.183 -32.017 1.00 98.50 72 MET A O 1
ATOM 558 N N . PRO A 1 73 ? 17.293 1.648 -30.215 1.00 97.81 73 PRO A N 1
ATOM 559 C CA . PRO A 1 73 ? 18.099 2.634 -30.914 1.00 97.81 73 PRO A CA 1
ATOM 560 C C . PRO A 1 73 ? 19.080 1.971 -31.869 1.00 97.81 73 PRO A C 1
ATOM 562 O O . PRO A 1 73 ? 19.650 0.925 -31.568 1.00 97.81 73 PRO A O 1
ATOM 565 N N . ASP A 1 74 ? 19.297 2.619 -33.004 1.00 94.81 74 ASP A N 1
ATOM 566 C CA . ASP A 1 74 ? 20.422 2.327 -33.870 1.00 94.81 74 ASP A CA 1
ATOM 567 C C . ASP A 1 74 ? 21.667 2.981 -33.269 1.00 94.81 74 ASP A C 1
ATOM 569 O O . ASP A 1 74 ? 21.659 4.168 -32.926 1.00 94.81 74 ASP A O 1
ATOM 573 N N . ALA A 1 75 ? 22.732 2.207 -33.094 1.00 86.81 75 ALA A N 1
ATOM 574 C CA . ALA A 1 75 ? 23.982 2.722 -32.563 1.00 86.81 75 ALA A CA 1
ATOM 575 C C . ALA A 1 75 ? 24.809 3.341 -33.699 1.00 86.81 75 ALA A C 1
ATOM 577 O O . ALA A 1 75 ? 25.206 2.623 -34.626 1.00 86.81 75 ALA A O 1
ATOM 578 N N . PRO A 1 76 ? 25.165 4.637 -33.622 1.00 83.12 76 PRO A N 1
ATOM 579 C CA . PRO A 1 76 ? 26.144 5.205 -34.533 1.00 83.12 76 PRO A CA 1
ATOM 580 C C . PRO A 1 76 ? 27.421 4.364 -34.500 1.00 83.12 76 PRO A C 1
ATOM 582 O O . PRO A 1 76 ? 27.892 3.976 -33.425 1.00 83.12 76 PRO A O 1
ATOM 585 N N . TRP A 1 77 ? 27.987 4.094 -35.680 1.00 83.75 77 TRP A N 1
ATOM 586 C CA . TRP A 1 77 ? 29.255 3.370 -35.818 1.00 83.75 77 TRP A CA 1
ATOM 587 C C . TRP A 1 77 ? 29.218 1.907 -35.312 1.00 83.75 77 TRP A C 1
ATOM 589 O O . TRP A 1 77 ? 30.235 1.334 -34.919 1.00 83.75 77 TRP A O 1
ATOM 599 N N . SER A 1 78 ? 28.047 1.260 -35.352 1.00 85.31 78 SER A N 1
ATOM 600 C CA . SER A 1 78 ? 27.855 -0.116 -34.867 1.00 85.31 78 SER A CA 1
ATOM 601 C C . SER A 1 78 ? 28.707 -1.177 -35.573 1.00 85.31 78 SER A C 1
ATOM 603 O O . SER A 1 78 ? 29.206 -2.102 -34.929 1.00 85.31 78 SER A O 1
ATOM 605 N N . SER A 1 79 ? 28.919 -1.054 -36.887 1.00 86.56 79 SER A N 1
ATOM 606 C CA . SER A 1 79 ? 29.732 -1.984 -37.689 1.00 86.56 79 SER A CA 1
ATOM 607 C C . SER A 1 79 ? 31.213 -1.982 -37.297 1.00 86.56 79 SER A C 1
ATOM 609 O O . SER A 1 79 ? 31.931 -2.948 -37.555 1.00 86.56 79 SER A O 1
ATOM 611 N N . ARG A 1 80 ? 31.658 -0.923 -36.616 1.00 86.06 80 ARG A N 1
ATOM 612 C CA . ARG A 1 80 ? 33.012 -0.721 -36.086 1.00 86.06 80 ARG A CA 1
ATOM 613 C C . ARG A 1 80 ? 33.064 -0.884 -34.569 1.00 86.06 80 ARG A C 1
ATOM 615 O O . ARG A 1 80 ? 33.976 -0.390 -33.926 1.00 86.06 80 ARG A O 1
ATOM 622 N N . ALA A 1 81 ? 32.091 -1.590 -34.005 1.00 87.75 81 ALA A N 1
ATOM 623 C CA . ALA A 1 81 ? 31.991 -1.871 -32.585 1.00 87.75 81 ALA A CA 1
ATOM 624 C C . ALA A 1 81 ? 32.183 -0.637 -31.699 1.00 87.75 81 ALA A C 1
ATOM 626 O O . ALA A 1 81 ? 33.195 -0.530 -31.018 1.00 87.75 81 ALA A O 1
ATOM 627 N N . SER A 1 82 ? 31.219 0.281 -31.658 1.00 92.69 82 SER A N 1
ATOM 628 C CA . SER A 1 82 ? 31.302 1.437 -30.755 1.00 92.69 82 SER A CA 1
ATOM 629 C C . SER A 1 82 ? 31.327 1.055 -29.268 1.00 92.69 82 SER A C 1
ATOM 631 O O . SER A 1 82 ? 31.693 1.889 -28.445 1.00 92.69 82 SER A O 1
ATOM 633 N N . TYR A 1 83 ? 30.917 -0.174 -28.912 1.00 95.81 83 TYR A N 1
ATOM 634 C CA . TYR A 1 83 ? 30.728 -0.650 -27.530 1.00 95.81 83 TYR A CA 1
ATOM 635 C C . TYR A 1 83 ? 29.870 0.289 -26.670 1.00 95.81 83 TYR A C 1
ATOM 637 O O . TYR A 1 83 ? 29.925 0.231 -25.444 1.00 95.81 83 TYR A O 1
ATOM 645 N N . TYR A 1 84 ? 29.065 1.140 -27.317 1.00 97.12 84 TYR A N 1
ATOM 646 C CA . TYR A 1 84 ? 28.223 2.137 -26.663 1.00 97.12 84 TYR A CA 1
ATOM 647 C C . TYR A 1 84 ? 29.004 3.101 -25.752 1.00 97.12 84 TYR A C 1
ATOM 649 O O . TYR A 1 84 ? 28.432 3.638 -24.808 1.00 97.12 84 TYR A O 1
ATOM 657 N N . VAL A 1 85 ? 30.293 3.340 -26.035 1.00 96.94 85 VAL A N 1
ATOM 658 C CA . VAL A 1 85 ? 31.151 4.269 -25.281 1.00 96.94 85 VAL A CA 1
ATOM 659 C C . VAL A 1 85 ? 31.465 5.542 -26.060 1.00 96.94 85 VAL A C 1
ATOM 661 O O . VAL A 1 85 ? 31.396 5.585 -27.289 1.00 96.94 85 VAL A O 1
ATOM 664 N N . ASP A 1 86 ? 31.887 6.576 -25.337 1.00 96.06 86 ASP A N 1
ATOM 665 C CA . ASP A 1 86 ? 32.496 7.757 -25.945 1.00 96.06 86 ASP A CA 1
ATOM 666 C C . ASP A 1 86 ? 33.939 7.464 -26.376 1.00 96.06 86 ASP A C 1
ATOM 668 O O . ASP A 1 86 ? 34.852 7.365 -25.548 1.00 96.06 86 ASP A O 1
ATOM 672 N N . SER A 1 87 ? 34.156 7.348 -27.686 1.00 95.25 87 SER A N 1
ATOM 673 C CA . SER A 1 87 ? 35.480 7.070 -28.245 1.00 95.25 87 SER A CA 1
ATOM 674 C C . SER A 1 87 ? 36.281 8.351 -28.507 1.00 95.25 87 SER A C 1
ATOM 676 O O . SER A 1 87 ? 35.809 9.285 -29.155 1.00 95.25 87 SER A O 1
ATOM 678 N N . ALA A 1 88 ? 37.540 8.362 -28.055 1.00 94.94 88 ALA A N 1
ATOM 679 C CA . ALA A 1 88 ? 38.517 9.424 -28.321 1.00 94.94 88 ALA A CA 1
ATOM 680 C C . ALA A 1 88 ? 39.456 9.094 -29.501 1.00 94.94 88 ALA A C 1
ATOM 682 O O . ALA A 1 88 ? 40.534 9.690 -29.636 1.00 94.94 88 ALA A O 1
ATOM 683 N N . TYR A 1 89 ? 39.088 8.112 -30.326 1.00 95.44 89 TYR A N 1
ATOM 684 C CA . TYR A 1 89 ? 39.842 7.718 -31.507 1.00 95.44 89 TYR A CA 1
ATOM 685 C C . TYR A 1 89 ? 39.687 8.749 -32.633 1.00 95.44 89 TYR A C 1
ATOM 687 O O . TYR A 1 89 ? 38.581 9.153 -32.980 1.00 95.44 89 TYR A O 1
ATOM 695 N N . THR A 1 90 ? 40.802 9.170 -33.224 1.00 94.62 90 THR A N 1
ATOM 696 C CA . THR A 1 90 ? 40.897 10.194 -34.278 1.00 94.62 90 THR A CA 1
ATOM 697 C C . THR A 1 90 ? 41.609 9.677 -35.531 1.00 94.62 90 THR A C 1
ATOM 699 O O . THR A 1 90 ? 42.222 10.448 -36.273 1.00 94.62 90 THR A O 1
ATOM 702 N N . GLY A 1 91 ? 41.580 8.357 -35.748 1.00 90.19 91 GLY A N 1
ATOM 703 C CA . GLY A 1 91 ? 42.132 7.725 -36.944 1.00 90.19 91 GLY A CA 1
ATOM 704 C C . GLY A 1 91 ? 41.306 7.982 -38.208 1.00 90.19 91 GLY A C 1
ATOM 705 O O . GLY A 1 91 ? 40.639 9.004 -38.341 1.00 90.19 91 GLY A O 1
ATOM 706 N N . SER A 1 92 ? 41.386 7.064 -39.173 1.00 82.69 92 SER A N 1
ATOM 707 C CA . SER A 1 92 ? 40.765 7.239 -40.497 1.00 82.69 92 SER A CA 1
ATOM 708 C C . SER A 1 92 ? 39.238 7.323 -40.457 1.00 82.69 92 SER A C 1
ATOM 710 O O . SER A 1 92 ? 38.657 8.022 -41.281 1.00 82.69 92 SER A O 1
ATOM 712 N N . ASP A 1 93 ? 38.611 6.645 -39.498 1.00 85.12 93 ASP A N 1
ATOM 713 C CA . ASP A 1 93 ? 37.188 6.752 -39.180 1.00 85.12 93 ASP A CA 1
ATOM 714 C C . ASP A 1 93 ? 37.068 7.088 -37.684 1.00 85.12 93 ASP A C 1
ATOM 716 O O . ASP A 1 93 ? 37.177 6.189 -36.846 1.00 85.12 93 ASP A O 1
ATOM 720 N N . PRO A 1 94 ? 37.006 8.386 -37.325 1.00 89.38 94 PRO A N 1
ATOM 721 C CA . PRO A 1 94 ? 37.023 8.819 -35.933 1.00 89.38 94 PRO A CA 1
ATOM 722 C C . PRO A 1 94 ? 35.860 8.237 -35.131 1.00 89.38 94 PRO A C 1
ATOM 724 O O . PRO A 1 94 ? 34.772 8.031 -35.667 1.00 89.38 94 PRO A O 1
ATOM 727 N N . GLY A 1 95 ? 36.073 8.052 -33.832 1.00 90.88 95 GLY A N 1
ATOM 728 C CA . GLY A 1 95 ? 35.034 7.630 -32.902 1.00 90.88 95 GLY A CA 1
ATOM 729 C C . GLY A 1 95 ? 33.885 8.635 -32.775 1.00 90.88 95 GLY A C 1
ATOM 730 O O . GLY A 1 95 ? 33.922 9.752 -33.308 1.00 90.88 95 GLY A O 1
ATOM 731 N N . ARG A 1 96 ? 32.836 8.232 -32.055 1.00 93.00 96 ARG A N 1
ATOM 732 C CA . ARG A 1 96 ? 31.680 9.078 -31.731 1.00 93.00 96 ARG A CA 1
ATOM 733 C C . ARG A 1 96 ? 31.437 9.104 -30.215 1.00 93.00 96 ARG A C 1
ATOM 735 O O . ARG A 1 96 ? 31.730 8.112 -29.545 1.00 93.00 96 ARG A O 1
ATOM 742 N N . PRO A 1 97 ? 30.892 10.205 -29.672 1.00 95.62 97 PRO A N 1
ATOM 743 C CA . PRO A 1 97 ? 30.419 10.288 -28.289 1.00 95.62 97 PRO A CA 1
ATOM 744 C C . PRO A 1 97 ? 29.058 9.576 -28.111 1.00 95.62 97 PRO A C 1
ATOM 746 O O . PRO A 1 97 ? 28.035 10.219 -27.870 1.00 95.62 97 PRO A O 1
ATOM 749 N N . VAL A 1 98 ? 29.028 8.250 -28.308 1.00 96.25 98 VAL A N 1
ATOM 750 C CA . VAL A 1 98 ? 27.786 7.450 -28.334 1.00 96.25 98 VAL A CA 1
ATOM 751 C C . VAL A 1 98 ? 27.094 7.412 -26.971 1.00 96.25 98 VAL A C 1
ATOM 753 O O . VAL A 1 98 ? 25.875 7.552 -26.905 1.00 96.25 98 VAL A O 1
ATOM 756 N N . GLU A 1 99 ? 27.857 7.267 -25.887 1.00 97.56 99 GLU A N 1
ATOM 757 C CA . GLU A 1 99 ? 27.320 7.240 -24.524 1.00 97.56 99 GLU A CA 1
ATOM 758 C C . GLU A 1 99 ? 26.709 8.587 -24.159 1.00 97.56 99 GLU A C 1
ATOM 760 O O . GLU A 1 99 ? 25.551 8.662 -23.747 1.00 97.56 99 GLU A O 1
ATOM 765 N N . THR A 1 100 ? 27.442 9.674 -24.398 1.00 97.50 100 THR A N 1
ATOM 766 C CA . THR A 1 100 ? 26.932 11.023 -24.141 1.00 97.50 100 THR A CA 1
ATOM 767 C C . THR A 1 100 ? 25.663 11.300 -24.951 1.00 97.50 100 THR A C 1
ATOM 769 O O . THR A 1 100 ? 24.702 11.839 -24.403 1.00 97.50 100 THR A O 1
ATOM 772 N N . ALA A 1 101 ? 25.620 10.917 -26.229 1.00 97.88 101 ALA A N 1
ATOM 773 C CA . ALA A 1 101 ? 24.457 11.148 -27.084 1.00 97.88 101 ALA A CA 1
ATOM 774 C C . ALA A 1 101 ? 23.222 10.364 -26.620 1.00 97.88 101 ALA A C 1
ATOM 776 O O . ALA A 1 101 ? 22.111 10.897 -26.617 1.00 97.88 101 ALA A O 1
ATOM 777 N N . PHE A 1 102 ? 23.413 9.123 -26.170 1.00 98.19 102 PHE A N 1
ATOM 778 C CA . PHE A 1 102 ? 22.335 8.306 -25.629 1.00 98.19 102 PHE A CA 1
ATOM 779 C C . PHE A 1 102 ? 21.655 8.991 -24.431 1.00 98.19 102 PHE A C 1
ATOM 781 O O . PHE A 1 102 ? 20.437 9.170 -24.422 1.00 98.19 102 PHE A O 1
ATOM 788 N N . PHE A 1 103 ? 22.432 9.437 -23.440 1.00 98.06 103 PHE A N 1
ATOM 789 C CA . PHE A 1 103 ? 21.870 10.017 -22.215 1.00 98.06 103 PHE A CA 1
ATOM 790 C C . PHE A 1 103 ? 21.425 11.474 -22.359 1.00 98.06 103 PHE A C 1
ATOM 792 O O . PHE A 1 103 ? 20.466 11.878 -21.704 1.00 98.06 103 PHE A O 1
ATOM 799 N N . ARG A 1 104 ? 22.107 12.284 -23.178 1.00 97.38 104 ARG A N 1
ATOM 800 C CA . ARG A 1 104 ? 21.791 13.719 -23.309 1.00 97.38 104 ARG A CA 1
ATOM 801 C C . ARG A 1 104 ? 20.736 14.013 -24.362 1.00 97.38 104 ARG A C 1
ATOM 803 O O . ARG A 1 104 ? 19.997 14.977 -24.188 1.00 97.38 104 ARG A O 1
ATOM 810 N N . ASP A 1 105 ? 20.656 13.193 -25.407 1.00 97.69 105 ASP A N 1
ATOM 811 C CA . ASP A 1 105 ? 19.778 13.465 -26.543 1.00 97.69 105 ASP A CA 1
ATOM 812 C C . ASP A 1 105 ? 18.651 12.432 -26.651 1.00 97.69 105 ASP A C 1
ATOM 814 O O . ASP A 1 105 ? 17.485 12.816 -26.730 1.00 97.69 105 ASP A O 1
ATOM 818 N N . LEU A 1 106 ? 18.961 11.128 -26.622 1.00 98.25 106 LEU A N 1
ATOM 819 C CA . LEU A 1 106 ? 17.945 10.095 -26.855 1.00 98.25 106 LEU A CA 1
ATOM 820 C C . LEU A 1 106 ? 16.976 9.941 -25.676 1.00 98.25 106 LEU A C 1
ATOM 822 O O . LEU A 1 106 ? 15.772 10.076 -25.882 1.00 98.25 106 LEU A O 1
ATOM 826 N N . VAL A 1 107 ? 17.465 9.671 -24.460 1.00 98.12 107 VAL A N 1
ATOM 827 C CA . VAL A 1 107 ? 16.591 9.410 -23.295 1.00 98.12 107 VAL A CA 1
ATOM 828 C C . VAL A 1 107 ? 15.584 10.551 -23.057 1.00 98.12 107 VAL A C 1
ATOM 830 O O . VAL A 1 107 ? 14.382 10.270 -23.029 1.00 98.12 107 VAL A O 1
ATOM 833 N N . PRO A 1 108 ? 15.996 11.837 -22.990 1.00 97.50 108 PRO A N 1
ATOM 834 C CA . PRO A 1 108 ? 15.048 12.936 -22.804 1.00 97.50 108 PRO A CA 1
ATOM 835 C C . PRO A 1 108 ? 14.051 13.081 -23.960 1.00 97.50 108 PRO A C 1
ATOM 837 O O . PRO A 1 108 ? 12.890 13.422 -23.737 1.00 97.50 108 PRO A O 1
ATOM 840 N N . ALA A 1 109 ? 14.473 12.811 -25.200 1.00 97.88 109 ALA A N 1
ATOM 841 C CA . ALA A 1 109 ? 13.583 12.883 -26.354 1.00 97.88 109 ALA A CA 1
ATOM 842 C C . ALA A 1 109 ? 12.518 11.781 -26.342 1.00 97.88 109 ALA A C 1
ATOM 844 O O . ALA A 1 109 ? 11.377 12.038 -26.733 1.00 97.88 109 ALA A O 1
ATOM 845 N N . ILE A 1 110 ? 12.855 10.579 -25.868 1.00 98.44 110 ILE A N 1
ATOM 846 C CA . ILE A 1 110 ? 11.884 9.499 -25.668 1.00 98.44 110 ILE A CA 1
ATOM 847 C C . ILE A 1 110 ? 10.852 9.906 -24.611 1.00 98.44 110 ILE A C 1
ATOM 849 O O . ILE A 1 110 ? 9.655 9.806 -24.877 1.00 98.44 110 ILE A O 1
ATOM 853 N N . ASP A 1 111 ? 11.279 10.436 -23.463 1.00 97.31 111 ASP A N 1
ATOM 854 C CA . ASP A 1 111 ? 10.348 10.873 -22.410 1.00 97.31 111 ASP A CA 1
ATOM 855 C C . ASP A 1 111 ? 9.443 12.035 -22.843 1.00 97.31 111 ASP A C 1
ATOM 857 O O . ASP A 1 111 ? 8.305 12.151 -22.386 1.00 97.31 111 ASP A O 1
ATOM 861 N N . ALA A 1 112 ? 9.932 12.896 -23.739 1.00 97.44 112 ALA A N 1
ATOM 862 C CA . ALA A 1 112 ? 9.143 13.978 -24.319 1.00 97.44 112 ALA A CA 1
ATOM 863 C C . ALA A 1 112 ? 8.148 13.489 -25.388 1.00 97.44 112 ALA A C 1
ATOM 865 O O . ALA A 1 112 ? 7.099 14.105 -25.579 1.00 97.44 112 ALA A O 1
ATOM 866 N N . SER A 1 113 ? 8.474 12.405 -26.096 1.00 97.06 113 SER A N 1
ATOM 867 C CA . SER A 1 113 ? 7.698 11.916 -27.246 1.00 97.06 113 SER A CA 1
ATOM 868 C C . SER A 1 113 ? 6.666 10.851 -26.875 1.00 97.06 113 SER A C 1
ATOM 870 O O . SER A 1 113 ? 5.668 10.690 -27.580 1.00 97.06 113 SER A O 1
ATOM 872 N N . TYR A 1 114 ? 6.885 10.119 -25.781 1.00 97.62 114 TYR A N 1
ATOM 873 C CA . TYR A 1 114 ? 6.035 9.008 -25.357 1.00 97.62 114 TYR A CA 1
ATOM 874 C C . TYR A 1 114 ? 5.585 9.162 -23.902 1.00 97.62 114 TYR A C 1
ATOM 876 O O . TYR A 1 114 ? 6.194 9.868 -23.102 1.00 97.62 114 TYR A O 1
ATOM 884 N N . ARG A 1 115 ? 4.496 8.481 -23.528 1.00 95.44 115 ARG A N 1
ATOM 885 C CA . ARG A 1 115 ? 3.991 8.444 -22.148 1.00 95.44 115 ARG A CA 1
ATOM 886 C C . ARG A 1 115 ? 4.847 7.509 -21.302 1.00 95.44 115 ARG A C 1
ATOM 888 O O . ARG A 1 115 ? 4.405 6.433 -20.919 1.00 95.44 115 ARG A O 1
ATOM 895 N N . THR A 1 116 ? 6.079 7.908 -21.030 1.00 95.12 116 THR A N 1
ATOM 896 C CA . THR A 1 116 ? 7.008 7.128 -20.215 1.00 95.12 116 THR A CA 1
ATOM 897 C C . THR A 1 116 ? 6.808 7.406 -18.728 1.00 95.12 116 THR A C 1
ATOM 899 O O . THR A 1 116 ? 6.343 8.484 -18.327 1.00 95.12 116 THR A O 1
ATOM 902 N N . ILE A 1 117 ? 7.176 6.434 -17.898 1.00 89.31 117 ILE A N 1
ATOM 903 C CA . ILE A 1 117 ? 7.577 6.667 -16.513 1.00 89.31 117 ILE A CA 1
ATOM 904 C C . ILE A 1 117 ? 9.007 7.210 -16.573 1.00 89.31 117 ILE A C 1
ATOM 906 O O . ILE A 1 117 ? 9.968 6.453 -16.700 1.00 89.31 117 ILE A O 1
ATOM 910 N N . ALA A 1 118 ? 9.138 8.535 -16.533 1.00 90.19 118 ALA A N 1
ATOM 911 C CA . ALA A 1 118 ? 10.404 9.239 -16.724 1.00 90.19 118 ALA A CA 1
ATOM 912 C C . ALA A 1 118 ? 11.311 9.214 -15.470 1.00 90.19 118 ALA A C 1
ATOM 914 O O . ALA A 1 118 ? 11.910 10.225 -15.105 1.00 90.19 118 ALA A O 1
ATOM 915 N N . ASP A 1 119 ? 11.445 8.049 -14.838 1.00 88.25 119 ASP A N 1
ATOM 916 C CA . ASP A 1 119 ? 12.225 7.795 -13.622 1.00 88.25 119 ASP A CA 1
ATOM 917 C C . ASP A 1 119 ? 13.038 6.494 -13.757 1.00 88.25 119 ASP A C 1
ATOM 919 O O . ASP A 1 119 ? 12.712 5.642 -14.584 1.00 88.25 119 ASP A O 1
ATOM 923 N N . ARG A 1 120 ? 14.095 6.311 -12.956 1.00 90.06 120 ARG A N 1
ATOM 924 C CA . ARG A 1 120 ? 14.896 5.074 -12.963 1.00 90.06 120 ARG A CA 1
ATOM 925 C C . ARG A 1 120 ? 14.074 3.818 -12.669 1.00 90.06 120 ARG A C 1
ATOM 927 O O . ARG A 1 120 ? 14.329 2.779 -13.270 1.00 90.06 120 ARG A O 1
ATOM 934 N N . ASN A 1 121 ? 13.054 3.920 -11.818 1.00 85.12 121 ASN A N 1
ATOM 935 C CA . ASN A 1 121 ? 12.162 2.812 -11.470 1.00 85.12 121 ASN A CA 1
ATOM 936 C C . ASN A 1 121 ? 11.185 2.487 -12.611 1.00 85.12 121 ASN A C 1
ATOM 938 O O . ASN A 1 121 ? 10.510 1.462 -12.587 1.00 85.12 121 ASN A O 1
ATOM 942 N N . GLY A 1 122 ? 11.142 3.330 -13.645 1.00 90.81 122 GLY A N 1
ATOM 943 C CA . GLY A 1 122 ? 10.453 3.085 -14.904 1.00 90.81 122 GLY A CA 1
ATOM 944 C C . GLY A 1 122 ? 11.379 2.773 -16.076 1.00 90.81 122 GLY A C 1
ATOM 945 O O . GLY A 1 122 ? 10.880 2.646 -17.190 1.00 90.81 122 GLY A O 1
ATOM 946 N N . ARG A 1 123 ? 12.703 2.672 -15.886 1.00 96.19 123 ARG A N 1
ATOM 947 C CA . ARG A 1 123 ? 13.659 2.481 -16.987 1.00 96.19 123 ARG A CA 1
ATOM 948 C C . ARG A 1 123 ? 14.582 1.291 -16.760 1.00 96.19 123 ARG A C 1
ATOM 950 O O . ARG A 1 123 ? 15.263 1.187 -15.740 1.00 96.19 123 ARG A O 1
ATOM 957 N N . ALA A 1 124 ? 14.688 0.451 -17.781 1.00 98.19 124 ALA A N 1
ATOM 958 C CA . ALA A 1 124 ? 15.657 -0.634 -17.855 1.00 98.19 124 ALA A CA 1
ATOM 959 C C . ALA A 1 124 ? 16.416 -0.606 -19.187 1.00 98.19 124 ALA A C 1
ATOM 961 O O . ALA A 1 124 ? 15.965 -0.009 -20.170 1.00 98.19 124 ALA A O 1
ATOM 962 N N . VAL A 1 125 ? 17.572 -1.267 -19.222 1.00 98.81 125 VAL A N 1
ATOM 963 C CA . VAL A 1 125 ? 18.386 -1.419 -20.435 1.00 98.81 125 VAL A CA 1
ATOM 964 C C . VAL A 1 125 ? 18.766 -2.879 -20.646 1.00 98.81 125 VAL A C 1
ATOM 966 O O . VAL A 1 125 ? 19.229 -3.553 -19.731 1.00 98.81 125 VAL A O 1
ATOM 969 N N . ALA A 1 126 ? 18.579 -3.382 -21.857 1.00 98.81 126 ALA A N 1
ATOM 970 C CA . ALA A 1 126 ? 18.977 -4.720 -22.248 1.00 98.81 126 ALA A CA 1
ATOM 971 C C . ALA A 1 126 ? 19.891 -4.689 -23.466 1.00 98.81 126 ALA A C 1
ATOM 973 O O . ALA A 1 126 ? 19.859 -3.752 -24.263 1.00 98.81 126 ALA A O 1
ATOM 974 N N . GLY A 1 127 ? 20.691 -5.734 -23.629 1.00 98.62 127 GLY A N 1
ATOM 975 C CA . GLY A 1 127 ? 21.561 -5.871 -24.782 1.00 98.62 127 GLY A CA 1
ATOM 976 C C . GLY A 1 127 ? 21.966 -7.313 -25.047 1.00 98.62 127 GLY A C 1
ATOM 977 O O . GLY A 1 127 ? 21.901 -8.138 -24.137 1.00 98.62 127 GLY A O 1
ATOM 978 N N . TYR A 1 128 ? 22.439 -7.591 -26.265 1.00 98.38 128 TYR A N 1
ATOM 979 C CA . TYR A 1 128 ? 23.182 -8.817 -26.582 1.00 98.38 128 TYR A CA 1
ATOM 980 C C . TYR A 1 128 ? 24.575 -8.500 -27.147 1.00 98.38 128 TYR A C 1
ATOM 982 O O . TYR A 1 128 ? 24.762 -7.457 -27.782 1.00 98.38 128 TYR A O 1
ATOM 990 N N . SER A 1 129 ? 25.573 -9.360 -26.924 1.00 97.44 129 SER A N 1
ATOM 991 C CA . SER A 1 129 ? 26.931 -9.203 -27.477 1.00 97.44 129 SER A CA 1
ATOM 992 C C . SER A 1 129 ? 27.566 -7.840 -27.129 1.00 97.44 129 SER A C 1
ATOM 994 O O . SER A 1 129 ? 27.676 -7.471 -25.956 1.00 97.44 129 SER A O 1
ATOM 996 N N . MET A 1 130 ? 27.964 -7.041 -28.128 1.00 97.75 130 MET A N 1
ATOM 997 C CA . MET A 1 130 ? 28.391 -5.642 -27.951 1.00 97.75 130 MET A CA 1
ATOM 998 C C . MET A 1 130 ? 27.344 -4.794 -27.208 1.00 97.75 130 MET A C 1
ATOM 1000 O O . MET A 1 130 ? 27.699 -3.963 -26.373 1.00 97.75 130 MET A O 1
ATOM 1004 N N . GLY A 1 131 ? 26.060 -4.998 -27.502 1.00 98.25 131 GLY A N 1
ATOM 1005 C CA . GLY A 1 131 ? 24.952 -4.328 -26.829 1.00 98.25 131 GLY A CA 1
ATOM 1006 C C . GLY A 1 131 ? 24.834 -4.718 -25.366 1.00 98.25 131 GLY A C 1
ATOM 1007 O O . GLY A 1 131 ? 24.558 -3.858 -24.538 1.00 98.25 131 GLY A O 1
ATOM 1008 N N . ALA A 1 132 ? 25.114 -5.974 -25.016 1.00 98.56 132 ALA A N 1
ATOM 1009 C CA . ALA A 1 132 ? 25.141 -6.428 -23.626 1.00 98.56 132 ALA A CA 1
ATOM 1010 C C . ALA A 1 132 ? 26.292 -5.789 -22.835 1.00 98.56 132 ALA A C 1
ATOM 1012 O O . ALA A 1 132 ? 26.096 -5.394 -21.686 1.00 98.56 132 ALA A O 1
ATOM 1013 N N . ALA A 1 133 ? 27.463 -5.600 -23.456 1.00 98.19 133 ALA A N 1
ATOM 1014 C CA . ALA A 1 133 ? 28.550 -4.824 -22.854 1.00 98.19 133 ALA A CA 1
ATOM 1015 C C . ALA A 1 133 ? 28.131 -3.360 -22.599 1.00 98.19 133 ALA A C 1
ATOM 1017 O O . ALA A 1 133 ? 28.395 -2.812 -21.526 1.00 98.19 133 ALA A O 1
ATOM 1018 N N . GLY A 1 134 ? 27.420 -2.753 -23.557 1.00 98.06 134 GLY A N 1
ATOM 1019 C CA . GLY A 1 134 ? 26.830 -1.420 -23.416 1.00 98.06 134 GLY A CA 1
ATOM 1020 C C . GLY A 1 134 ? 25.779 -1.341 -22.305 1.00 98.06 134 GLY A C 1
ATOM 1021 O O . GLY A 1 134 ? 25.842 -0.446 -21.468 1.00 98.06 134 GLY A O 1
ATOM 1022 N N . ALA A 1 135 ? 24.859 -2.305 -22.244 1.00 98.62 135 ALA A N 1
ATOM 1023 C CA . ALA A 1 135 ? 23.789 -2.358 -21.250 1.00 98.62 135 ALA A CA 1
ATOM 1024 C C . ALA A 1 135 ? 24.350 -2.519 -19.830 1.00 98.62 135 ALA A C 1
ATOM 1026 O O . ALA A 1 135 ? 23.960 -1.772 -18.930 1.00 98.62 135 ALA A O 1
ATOM 1027 N N . LEU A 1 136 ? 25.336 -3.409 -19.651 1.00 98.56 136 LEU A N 1
ATOM 1028 C CA . LEU A 1 136 ? 26.055 -3.569 -18.386 1.00 98.56 136 LEU A CA 1
ATOM 1029 C C . LEU A 1 136 ? 26.719 -2.258 -17.962 1.00 98.56 136 LEU A C 1
ATOM 1031 O O . LEU A 1 136 ? 26.583 -1.820 -16.819 1.00 98.56 136 LEU A O 1
ATOM 1035 N N . ARG A 1 137 ? 27.423 -1.600 -18.891 1.00 97.56 137 ARG A N 1
ATOM 1036 C CA . ARG A 1 137 ? 28.060 -0.311 -18.623 1.00 97.56 137 ARG A CA 1
ATOM 1037 C C . ARG A 1 137 ? 27.031 0.746 -18.240 1.00 97.56 137 ARG A C 1
ATOM 1039 O O . ARG A 1 137 ? 27.245 1.441 -17.255 1.00 97.56 137 ARG A O 1
ATOM 1046 N N . TYR A 1 138 ? 25.940 0.876 -18.985 1.00 98.12 138 TYR A N 1
ATOM 1047 C CA . TYR A 1 138 ? 24.939 1.917 -18.762 1.00 98.12 138 TYR A CA 1
ATOM 1048 C C . TYR A 1 138 ? 24.254 1.766 -17.412 1.00 98.12 138 TYR A C 1
ATOM 1050 O O . TYR A 1 138 ? 24.180 2.741 -16.667 1.00 98.12 138 TYR A O 1
ATOM 1058 N N . ALA A 1 139 ? 23.837 0.554 -17.052 1.00 97.25 139 ALA A N 1
ATOM 1059 C CA . ALA A 1 139 ? 23.192 0.307 -15.768 1.00 97.25 139 ALA A CA 1
ATOM 1060 C C . ALA A 1 139 ? 24.127 0.564 -14.575 1.00 97.25 139 ALA A C 1
ATOM 1062 O O . ALA A 1 139 ? 23.693 1.086 -13.551 1.00 97.25 139 ALA A O 1
ATOM 1063 N N . MET A 1 140 ? 25.415 0.227 -14.700 1.00 97.12 140 MET A N 1
ATOM 1064 C CA . MET A 1 140 ? 26.374 0.347 -13.595 1.00 97.12 140 MET A CA 1
ATOM 1065 C C . MET A 1 140 ? 27.013 1.738 -13.498 1.00 97.12 140 MET A C 1
ATOM 1067 O O . MET A 1 140 ? 27.271 2.236 -12.404 1.00 97.12 140 MET A O 1
ATOM 1071 N N . ALA A 1 141 ? 27.273 2.394 -14.628 1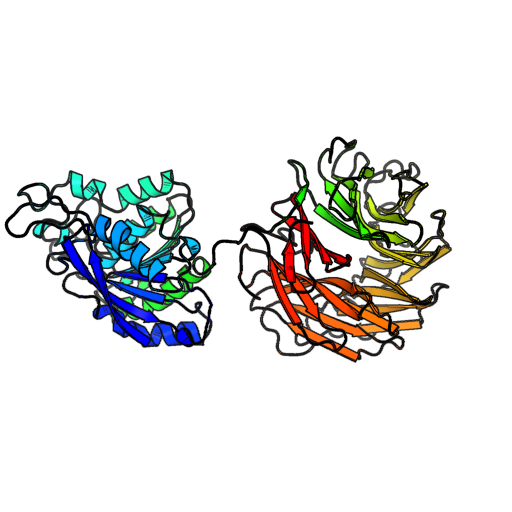.00 96.06 141 ALA A N 1
ATOM 1072 C CA . ALA A 1 141 ? 27.838 3.740 -14.649 1.00 96.06 141 ALA A CA 1
ATOM 1073 C C . ALA A 1 141 ? 26.775 4.819 -14.389 1.00 96.06 141 ALA A C 1
ATOM 1075 O O . ALA A 1 141 ? 27.099 5.832 -13.763 1.00 96.06 141 ALA A O 1
ATOM 1076 N N . HIS A 1 142 ? 25.519 4.580 -14.788 1.00 96.12 142 HIS A N 1
ATOM 1077 C CA . HIS A 1 142 ? 24.403 5.533 -14.687 1.00 96.12 142 HIS A CA 1
ATOM 1078 C C . HIS A 1 142 ? 23.171 4.944 -13.960 1.00 96.12 142 HIS A C 1
ATOM 1080 O O . HIS A 1 142 ? 22.061 4.973 -14.503 1.00 96.12 142 HIS A O 1
ATOM 1086 N N . PRO A 1 143 ? 23.314 4.406 -12.729 1.00 94.56 143 PRO A N 1
ATOM 1087 C CA . PRO A 1 143 ? 22.195 3.822 -11.979 1.00 94.56 143 PRO A CA 1
ATOM 1088 C C . PRO A 1 143 ? 21.115 4.835 -11.569 1.00 94.56 143 PRO A C 1
ATOM 1090 O O . PRO A 1 143 ? 20.027 4.441 -11.160 1.00 94.56 143 PRO A O 1
ATOM 1093 N N . GLU A 1 144 ? 21.381 6.134 -11.684 1.00 93.81 144 GLU A N 1
ATOM 1094 C CA . GLU A 1 144 ? 20.403 7.219 -11.568 1.00 93.81 144 GLU A CA 1
ATOM 1095 C C . GLU A 1 144 ? 19.410 7.265 -12.737 1.00 93.81 144 GLU A C 1
ATOM 1097 O O . GLU A 1 144 ? 18.353 7.874 -12.609 1.00 93.81 144 GLU A O 1
ATOM 1102 N N . VAL A 1 145 ? 19.736 6.632 -13.869 1.00 95.69 145 VAL A N 1
ATOM 1103 C CA . VAL A 1 145 ? 18.859 6.558 -15.045 1.00 95.69 145 VAL A CA 1
ATOM 1104 C C . VAL A 1 145 ? 18.184 5.195 -15.158 1.00 95.69 145 VAL A C 1
ATOM 1106 O O . VAL A 1 145 ? 17.034 5.145 -15.586 1.00 95.69 145 VAL A O 1
ATOM 1109 N N . PHE A 1 146 ? 18.865 4.111 -14.772 1.00 96.50 146 PHE A N 1
ATOM 1110 C CA . PHE A 1 146 ? 18.384 2.738 -14.950 1.00 96.50 146 PHE A CA 1
ATOM 1111 C C . PHE A 1 146 ? 18.218 1.979 -13.628 1.00 96.50 146 PHE A C 1
ATOM 1113 O O . PHE A 1 146 ? 19.144 1.898 -12.817 1.00 96.50 146 PHE A O 1
ATOM 1120 N N . GLY A 1 147 ? 17.036 1.385 -13.444 1.00 94.06 147 GLY A N 1
ATOM 1121 C CA . GLY A 1 147 ? 16.685 0.536 -12.305 1.00 94.06 147 GLY A CA 1
ATOM 1122 C C . GLY A 1 147 ? 17.127 -0.920 -12.443 1.00 94.06 147 GLY A C 1
ATOM 1123 O O . GLY A 1 147 ? 17.398 -1.576 -11.441 1.00 94.06 147 GLY A O 1
ATOM 1124 N N . ALA A 1 148 ? 17.232 -1.420 -13.675 1.00 97.31 148 ALA A N 1
ATOM 1125 C CA . ALA A 1 148 ? 17.608 -2.804 -13.946 1.00 97.31 148 ALA A CA 1
ATOM 1126 C C . ALA A 1 148 ? 18.235 -2.987 -15.334 1.00 97.31 148 ALA A C 1
ATOM 1128 O O . ALA A 1 148 ? 18.126 -2.118 -16.208 1.00 97.31 148 ALA A O 1
ATOM 1129 N N . SER A 1 149 ? 18.865 -4.145 -15.550 1.00 98.56 149 SER A N 1
ATOM 1130 C CA . SER A 1 149 ? 19.418 -4.520 -16.850 1.00 98.56 149 SER A CA 1
ATOM 1131 C C . SER A 1 149 ? 19.399 -6.015 -17.160 1.00 98.56 149 SER A C 1
ATOM 1133 O O . SER A 1 149 ? 19.447 -6.847 -16.257 1.00 98.56 149 SER A O 1
ATOM 1135 N N . ILE A 1 150 ? 19.358 -6.331 -18.458 1.00 98.88 150 ILE A N 1
ATOM 1136 C CA . ILE A 1 150 ? 19.463 -7.688 -19.016 1.00 98.88 150 ILE A CA 1
ATOM 1137 C C . ILE A 1 150 ? 20.681 -7.726 -19.946 1.00 98.88 150 ILE A C 1
ATOM 1139 O O . ILE A 1 150 ? 20.769 -6.946 -20.895 1.00 98.88 150 ILE A O 1
ATOM 1143 N N . VAL A 1 151 ? 21.622 -8.632 -19.710 1.00 98.69 151 VAL A N 1
ATOM 1144 C CA . VAL A 1 151 ? 22.850 -8.742 -20.506 1.00 98.69 151 VAL A CA 1
ATOM 1145 C C . VAL A 1 151 ? 22.985 -10.162 -21.053 1.00 98.69 151 VAL A C 1
ATOM 1147 O O . VAL A 1 151 ? 23.138 -11.123 -20.304 1.00 98.69 151 VAL A O 1
ATOM 1150 N N . LEU A 1 152 ? 22.880 -10.291 -22.375 1.00 98.69 152 LEU A N 1
ATOM 1151 C CA . LEU A 1 152 ? 22.839 -11.571 -23.085 1.00 98.69 152 LEU A CA 1
ATOM 1152 C C . LEU A 1 152 ? 24.149 -11.777 -23.860 1.00 98.69 152 LEU A C 1
ATOM 1154 O O . LEU A 1 152 ? 24.527 -10.931 -24.670 1.00 98.69 152 LEU A O 1
ATOM 1158 N N . SER A 1 153 ? 24.875 -12.860 -23.600 1.00 98.25 153 SER A N 1
ATOM 1159 C CA . SER A 1 153 ? 26.197 -13.147 -24.177 1.00 98.25 153 SER A CA 1
ATOM 1160 C C . SER A 1 153 ? 27.125 -11.917 -24.172 1.00 98.25 153 SER A C 1
ATOM 1162 O O . SER A 1 153 ? 27.514 -11.435 -25.241 1.00 98.25 153 SER A O 1
ATOM 1164 N N . PRO A 1 154 ? 27.417 -11.309 -23.004 1.00 97.50 154 PRO A N 1
ATOM 1165 C CA . PRO A 1 154 ? 28.088 -10.015 -22.941 1.00 97.50 154 PRO A CA 1
ATOM 1166 C C . PRO A 1 154 ? 29.501 -10.067 -23.523 1.00 97.50 154 PRO A C 1
ATOM 1168 O O . PRO A 1 154 ? 30.355 -10.780 -23.014 1.00 97.50 154 PRO A O 1
ATOM 1171 N N . ALA A 1 155 ? 29.778 -9.240 -24.540 1.00 95.44 155 ALA A N 1
ATOM 1172 C CA . ALA A 1 155 ? 31.107 -9.109 -25.145 1.00 95.44 155 ALA A CA 1
ATOM 1173 C C . ALA A 1 155 ? 32.051 -8.266 -24.263 1.00 95.44 155 ALA A C 1
ATOM 1175 O O . ALA A 1 155 ? 32.508 -7.189 -24.659 1.00 95.44 155 ALA A O 1
ATOM 1176 N N . VAL A 1 156 ? 32.299 -8.738 -23.044 1.00 94.06 156 VAL A N 1
ATOM 1177 C CA . VAL A 1 156 ? 33.159 -8.121 -22.030 1.00 94.06 156 VAL A CA 1
ATOM 1178 C C . VAL A 1 156 ? 34.311 -9.053 -21.692 1.00 94.06 156 VAL A C 1
ATOM 1180 O O . VAL A 1 156 ? 34.178 -10.263 -21.815 1.00 94.06 156 VAL A O 1
ATOM 1183 N N . TYR A 1 157 ? 35.442 -8.478 -21.281 1.00 94.25 157 TYR A N 1
ATOM 1184 C CA . TYR A 1 157 ? 36.652 -9.261 -21.039 1.00 94.25 157 TYR A CA 1
ATOM 1185 C C . TYR A 1 157 ? 37.406 -8.791 -19.806 1.00 94.25 157 TYR A C 1
ATOM 1187 O O . TYR A 1 157 ? 37.538 -7.572 -19.594 1.00 94.25 157 TYR A O 1
ATOM 1195 N N . PHE A 1 158 ? 37.951 -9.735 -19.042 1.00 91.50 158 PHE A N 1
ATOM 1196 C CA . PHE A 1 158 ? 38.713 -9.464 -17.829 1.00 91.50 158 PHE A CA 1
ATOM 1197 C C . PHE A 1 158 ? 40.125 -10.091 -17.846 1.00 91.50 158 PHE A C 1
ATOM 1199 O O . PHE A 1 158 ? 40.275 -11.280 -18.100 1.00 91.50 158 PHE A O 1
ATOM 1206 N N . PRO A 1 159 ? 41.186 -9.331 -17.495 1.00 90.44 159 PRO A N 1
ATOM 1207 C CA . PRO A 1 159 ? 41.203 -7.880 -17.297 1.00 90.44 159 PRO A CA 1
ATOM 1208 C C . PRO A 1 159 ? 41.189 -7.105 -18.623 1.00 90.44 159 PRO A C 1
ATOM 1210 O O . PRO A 1 159 ? 40.777 -5.946 -18.644 1.00 90.44 159 PRO A O 1
ATOM 1213 N N . LEU A 1 160 ? 41.644 -7.725 -19.714 1.00 93.69 160 LEU A N 1
ATOM 1214 C CA . LEU A 1 160 ? 41.780 -7.122 -21.036 1.00 93.69 160 LEU A CA 1
ATOM 1215 C C . LEU A 1 160 ? 41.235 -8.073 -22.104 1.00 93.69 160 LEU A C 1
ATOM 1217 O O . LEU A 1 160 ? 41.320 -9.281 -21.919 1.00 93.69 160 LEU A O 1
ATOM 1221 N N . PRO A 1 161 ? 40.732 -7.548 -23.232 1.00 92.69 161 PRO A N 1
ATOM 1222 C CA . PRO A 1 161 ? 40.231 -8.379 -24.319 1.00 92.69 161 PRO A CA 1
ATOM 1223 C C . PRO A 1 161 ? 41.362 -9.150 -25.015 1.00 92.69 161 PRO A C 1
ATOM 1225 O O . PRO A 1 161 ? 42.501 -8.659 -25.019 1.00 92.69 161 PRO A O 1
ATOM 1228 N N . PRO A 1 162 ? 41.077 -10.284 -25.679 1.00 90.25 162 PRO A N 1
ATOM 1229 C CA . PRO A 1 162 ? 42.066 -10.977 -26.500 1.00 90.25 162 PRO A CA 1
ATOM 1230 C C . PRO A 1 162 ? 42.542 -10.083 -27.657 1.00 90.25 162 PRO A C 1
ATOM 1232 O O . PRO A 1 162 ? 41.903 -9.084 -28.006 1.00 90.25 162 PRO A O 1
ATOM 1235 N N . ALA A 1 163 ? 43.719 -10.385 -28.212 1.00 86.88 163 ALA A N 1
ATOM 1236 C CA . ALA A 1 163 ? 44.415 -9.507 -29.162 1.00 86.88 163 ALA A CA 1
ATOM 1237 C C . ALA A 1 163 ? 43.634 -9.240 -30.467 1.00 86.88 163 ALA A C 1
ATOM 1239 O O . ALA A 1 163 ? 43.813 -8.187 -31.072 1.00 86.88 163 ALA A O 1
ATOM 1240 N N . ASP A 1 164 ? 42.782 -10.179 -30.863 1.00 85.19 164 ASP A N 1
ATOM 1241 C CA . ASP A 1 164 ? 41.903 -10.191 -32.040 1.00 85.19 164 ASP A CA 1
ATOM 1242 C C . ASP A 1 164 ? 40.453 -9.777 -31.722 1.00 85.19 164 ASP A C 1
ATOM 1244 O O . ASP A 1 164 ? 39.551 -9.906 -32.546 1.00 85.19 164 ASP A O 1
ATOM 1248 N N . SER A 1 165 ? 40.195 -9.272 -30.513 1.00 90.50 165 SER A N 1
ATOM 1249 C CA . SER A 1 165 ? 38.873 -8.766 -30.157 1.00 90.50 165 SER A CA 1
ATOM 1250 C C . SER A 1 165 ? 38.558 -7.471 -30.899 1.00 90.50 165 SER A C 1
ATOM 1252 O O . SER A 1 165 ? 39.362 -6.534 -30.909 1.00 90.50 165 SER A O 1
ATOM 1254 N N . SER A 1 166 ? 37.315 -7.322 -31.365 1.00 91.12 166 SER A N 1
ATOM 1255 C CA . SER A 1 166 ? 36.838 -6.047 -31.917 1.00 91.12 166 SER A CA 1
ATOM 1256 C C . SER A 1 166 ? 36.910 -4.879 -30.934 1.00 91.12 166 SER A C 1
ATOM 1258 O O . SER A 1 166 ? 36.933 -3.730 -31.370 1.00 91.12 166 SER A O 1
ATOM 1260 N N . ALA A 1 167 ? 36.997 -5.146 -29.625 1.00 93.06 167 ALA A N 1
ATOM 1261 C CA . ALA A 1 167 ? 37.271 -4.120 -28.622 1.00 93.06 167 ALA A CA 1
ATOM 1262 C C . ALA A 1 167 ? 38.623 -3.424 -28.856 1.00 93.06 167 ALA A C 1
ATOM 1264 O O . ALA A 1 167 ? 38.783 -2.264 -28.480 1.00 93.06 167 ALA A O 1
ATOM 1265 N N . ARG A 1 168 ? 39.591 -4.099 -29.492 1.00 94.50 168 ARG A N 1
ATOM 1266 C CA . ARG A 1 168 ? 40.922 -3.558 -29.801 1.00 94.50 168 ARG A CA 1
ATOM 1267 C C . ARG A 1 168 ? 41.048 -2.974 -31.203 1.00 94.50 168 ARG A C 1
ATOM 1269 O O . ARG A 1 168 ? 41.855 -2.074 -31.417 1.00 94.50 168 ARG A O 1
ATOM 1276 N N . GLU A 1 169 ? 40.292 -3.498 -32.158 1.00 91.94 169 GLU A N 1
ATOM 1277 C CA . GLU A 1 169 ? 40.569 -3.270 -33.580 1.00 91.94 169 GLU A CA 1
ATOM 1278 C C . GLU A 1 169 ? 40.050 -1.934 -34.108 1.00 91.94 169 GLU A C 1
ATOM 1280 O O . GLU A 1 169 ? 40.675 -1.328 -34.979 1.00 91.94 169 GLU A O 1
ATOM 1285 N N . PHE A 1 170 ? 38.909 -1.467 -33.597 1.00 91.88 170 PHE A N 1
ATOM 1286 C CA . PHE A 1 170 ? 38.134 -0.450 -34.307 1.00 91.88 170 PHE A CA 1
ATOM 1287 C C . PHE A 1 170 ? 38.069 0.918 -33.642 1.00 91.88 170 PHE A C 1
ATOM 1289 O O . PHE A 1 170 ? 37.545 1.834 -34.258 1.00 91.88 170 PHE A O 1
ATOM 1296 N N . GLY A 1 171 ? 38.649 1.113 -32.456 1.00 93.88 171 GLY A N 1
ATOM 1297 C CA . GLY A 1 171 ? 38.765 2.454 -31.875 1.00 93.88 171 GLY A CA 1
ATOM 1298 C C . GLY A 1 171 ? 37.786 2.789 -30.756 1.00 93.88 171 GLY A C 1
ATOM 1299 O O . GLY A 1 171 ? 37.910 3.880 -30.205 1.00 93.88 171 GLY A O 1
ATOM 1300 N N . ALA A 1 172 ? 36.848 1.917 -30.364 1.00 95.12 172 ALA A N 1
ATOM 1301 C CA . ALA A 1 172 ? 35.935 2.199 -29.241 1.00 95.12 172 ALA A CA 1
ATOM 1302 C C . ALA A 1 172 ? 36.676 2.661 -27.981 1.00 95.12 172 ALA A C 1
ATOM 1304 O O . ALA A 1 172 ? 36.358 3.697 -27.404 1.00 95.12 172 ALA A O 1
ATOM 1305 N N . PHE A 1 173 ? 37.741 1.945 -27.624 1.00 96.81 173 PHE A N 1
ATOM 1306 C CA . PHE A 1 173 ? 38.596 2.261 -26.480 1.00 96.81 173 PHE A CA 1
ATOM 1307 C C . PHE A 1 173 ? 39.911 2.934 -26.901 1.00 96.81 173 PHE A C 1
ATOM 1309 O O . PHE A 1 173 ? 40.920 2.844 -26.201 1.00 96.81 173 PHE A O 1
ATOM 1316 N N . GLY A 1 174 ? 39.923 3.581 -28.068 1.00 95.44 174 GLY A N 1
ATOM 1317 C CA . GLY A 1 174 ? 41.090 4.244 -28.637 1.00 95.44 174 GLY A CA 1
ATOM 1318 C C . GLY A 1 174 ? 41.361 5.630 -28.051 1.00 95.44 174 GLY A C 1
ATOM 1319 O O . GLY A 1 174 ? 40.511 6.252 -27.410 1.00 95.44 174 GLY A O 1
ATOM 1320 N N . LYS A 1 175 ? 42.572 6.137 -28.293 1.00 95.19 175 LYS A N 1
ATOM 1321 C CA . LYS A 1 175 ? 42.992 7.494 -27.920 1.00 95.19 175 LYS A CA 1
ATOM 1322 C C . LYS A 1 175 ? 43.910 8.061 -28.994 1.00 95.19 175 LYS A C 1
ATOM 1324 O O . LYS A 1 175 ? 44.972 7.508 -29.268 1.00 95.19 175 LYS A O 1
ATOM 1329 N N . GLY A 1 176 ? 43.531 9.198 -29.574 1.00 95.44 176 GLY A N 1
ATOM 1330 C CA . GLY A 1 176 ? 44.274 9.743 -30.707 1.00 95.44 176 GLY A CA 1
ATOM 1331 C C . GLY A 1 176 ? 44.239 8.755 -31.875 1.00 95.44 176 GLY A C 1
ATOM 1332 O O . GLY A 1 176 ? 43.182 8.223 -32.195 1.00 95.44 176 GLY A O 1
ATOM 1333 N N . LYS A 1 177 ? 45.387 8.463 -32.490 1.00 95.06 177 LYS A N 1
ATOM 1334 C CA . LYS A 1 177 ? 45.456 7.524 -33.623 1.00 95.06 177 LYS A CA 1
ATOM 1335 C C . LYS A 1 177 ? 45.572 6.051 -33.217 1.00 95.06 177 LYS A C 1
ATOM 1337 O O . LYS A 1 177 ? 45.530 5.200 -34.102 1.00 95.06 177 LYS A O 1
ATOM 1342 N N . ASP A 1 178 ? 45.685 5.753 -31.923 1.00 95.19 178 ASP A N 1
ATOM 1343 C CA . ASP A 1 178 ? 45.762 4.379 -31.427 1.00 95.19 178 ASP A CA 1
ATOM 1344 C C . ASP A 1 178 ? 44.340 3.824 -31.234 1.00 95.19 178 ASP A C 1
ATOM 1346 O O . ASP A 1 178 ? 43.572 4.404 -30.456 1.00 95.19 178 ASP A O 1
ATOM 1350 N N . PRO A 1 179 ? 43.958 2.720 -31.909 1.00 94.00 179 PRO A N 1
ATOM 1351 C CA . PRO A 1 179 ? 42.598 2.173 -31.842 1.00 94.00 179 PRO A CA 1
ATOM 1352 C C . PRO A 1 179 ? 42.280 1.505 -30.496 1.00 94.00 179 PRO A C 1
ATOM 1354 O O . PRO A 1 179 ? 41.115 1.288 -30.169 1.00 94.00 179 PRO A O 1
ATOM 1357 N N . PHE A 1 180 ? 43.295 1.233 -29.674 1.00 97.06 180 PHE A N 1
ATOM 1358 C CA . PHE A 1 180 ? 43.111 0.695 -28.336 1.00 97.06 180 PHE A CA 1
ATOM 1359 C C . PHE A 1 180 ? 44.104 1.303 -27.360 1.00 97.06 180 PHE A C 1
ATOM 1361 O O . PHE A 1 180 ? 45.317 1.224 -27.547 1.00 97.06 180 PHE A O 1
ATOM 1368 N N . ASN A 1 181 ? 43.582 1.871 -26.281 1.00 97.38 181 ASN A N 1
ATOM 1369 C CA . ASN A 1 181 ? 44.360 2.313 -25.144 1.00 97.38 181 ASN A CA 1
ATOM 1370 C C . ASN A 1 181 ? 43.902 1.553 -23.896 1.00 97.38 181 ASN A C 1
ATOM 1372 O O . ASN A 1 181 ? 42.753 1.660 -23.471 1.00 97.38 181 ASN A O 1
ATOM 1376 N N . GLU A 1 182 ? 44.822 0.813 -23.284 1.00 97.38 182 GLU A N 1
ATOM 1377 C CA . GLU A 1 182 ? 44.536 -0.040 -22.128 1.00 97.38 182 GLU A CA 1
ATOM 1378 C C . GLU A 1 182 ? 43.901 0.728 -20.962 1.00 97.38 182 GLU A C 1
ATOM 1380 O O . GLU A 1 182 ? 42.897 0.294 -20.399 1.00 97.38 182 GLU A O 1
ATOM 1385 N N . SER A 1 183 ? 44.427 1.910 -20.632 1.00 97.12 183 SER A N 1
ATOM 1386 C CA . SER A 1 183 ? 43.884 2.728 -19.545 1.00 97.12 183 SER A CA 1
ATOM 1387 C C . SER A 1 183 ? 42.480 3.254 -19.851 1.00 97.12 183 SER A C 1
ATOM 1389 O O . SER A 1 183 ? 41.681 3.439 -18.933 1.00 97.12 183 SER A O 1
ATOM 1391 N N . VAL A 1 184 ? 42.157 3.498 -21.127 1.00 97.31 184 VAL A N 1
ATOM 1392 C CA . VAL A 1 184 ? 40.793 3.851 -21.546 1.00 97.31 184 VAL A CA 1
ATOM 1393 C C . VAL A 1 184 ? 39.867 2.651 -21.374 1.00 97.31 184 VAL A C 1
ATOM 1395 O O . VAL A 1 184 ? 38.828 2.809 -20.739 1.00 97.31 184 VAL A O 1
ATOM 1398 N N . TYR A 1 185 ? 40.253 1.463 -21.849 1.00 97.75 185 TYR A N 1
ATOM 1399 C CA . TYR A 1 185 ? 39.454 0.246 -21.680 1.00 97.75 185 TYR A CA 1
ATOM 1400 C C . TYR A 1 185 ? 39.190 -0.062 -20.205 1.00 97.75 185 TYR A C 1
ATOM 1402 O O . TYR A 1 185 ? 38.038 -0.155 -19.799 1.00 97.75 185 TYR A O 1
ATOM 1410 N N . LEU A 1 186 ? 40.232 -0.131 -19.372 1.00 97.38 186 LEU A N 1
ATOM 1411 C CA . LEU A 1 186 ? 40.093 -0.462 -17.949 1.00 97.38 186 LEU A CA 1
ATOM 1412 C C . LEU A 1 186 ? 39.204 0.532 -17.190 1.00 97.38 186 LEU A C 1
ATOM 1414 O O . LEU A 1 186 ? 38.489 0.137 -16.274 1.00 97.38 186 LEU A O 1
ATOM 1418 N N . ARG A 1 187 ? 39.223 1.815 -17.573 1.00 96.38 187 ARG A N 1
ATOM 1419 C CA . ARG A 1 187 ? 38.355 2.847 -16.989 1.00 96.38 187 ARG A CA 1
ATOM 1420 C C . ARG A 1 187 ? 36.896 2.705 -17.423 1.00 96.38 187 ARG A C 1
ATOM 1422 O O . ARG A 1 187 ? 36.009 3.074 -16.659 1.00 96.38 187 ARG A O 1
ATOM 1429 N N . LEU A 1 188 ? 36.651 2.241 -18.647 1.00 95.56 188 LEU A N 1
ATOM 1430 C CA . LEU A 1 188 ? 35.309 2.157 -19.223 1.00 95.56 188 LEU A CA 1
ATOM 1431 C C . LEU A 1 188 ? 34.663 0.765 -19.079 1.00 95.56 188 LEU A C 1
ATOM 1433 O O . LEU A 1 188 ? 33.449 0.644 -19.228 1.00 95.56 188 LEU A O 1
ATOM 1437 N N . ASN A 1 189 ? 35.438 -0.270 -18.760 1.00 95.69 189 ASN A N 1
ATOM 1438 C CA . ASN A 1 189 ? 34.947 -1.636 -18.608 1.00 95.69 189 ASN A CA 1
ATOM 1439 C C . ASN A 1 189 ? 34.193 -1.854 -17.276 1.00 95.69 189 ASN A C 1
ATOM 1441 O O . ASN A 1 189 ? 34.326 -1.087 -16.315 1.00 95.69 189 ASN A O 1
ATOM 1445 N N . TYR A 1 190 ? 33.418 -2.937 -17.207 1.00 95.81 190 TYR A N 1
ATOM 1446 C CA . TYR A 1 190 ? 32.493 -3.229 -16.114 1.00 95.81 190 TYR A CA 1
ATOM 1447 C C . TYR A 1 190 ? 33.117 -3.282 -14.702 1.00 95.81 190 TYR A C 1
ATOM 1449 O O . TYR A 1 190 ? 32.444 -2.826 -13.778 1.00 95.81 190 TYR A O 1
ATOM 1457 N N . PRO A 1 191 ? 34.382 -3.707 -14.464 1.00 96.38 191 PRO A N 1
ATOM 1458 C CA . PRO A 1 191 ? 34.925 -3.713 -13.102 1.00 96.38 191 PRO A CA 1
ATOM 1459 C C . PRO A 1 191 ? 35.072 -2.300 -12.520 1.00 96.38 191 PRO A C 1
ATOM 1461 O O . PRO A 1 191 ? 34.916 -2.096 -11.316 1.00 96.38 191 PRO A O 1
ATOM 1464 N N . ALA A 1 192 ? 35.369 -1.303 -13.362 1.00 96.19 192 ALA A N 1
ATOM 1465 C CA . ALA A 1 192 ? 35.376 0.097 -12.946 1.00 96.19 192 ALA A CA 1
ATOM 1466 C C . ALA A 1 192 ? 33.947 0.626 -12.752 1.00 96.19 192 ALA A C 1
ATOM 1468 O O . ALA A 1 192 ? 33.696 1.369 -11.801 1.00 96.19 192 ALA A O 1
ATOM 1469 N N . ALA A 1 193 ? 33.004 0.199 -13.598 1.00 96.19 193 ALA A N 1
ATOM 1470 C CA . ALA A 1 193 ? 31.597 0.562 -13.467 1.00 96.19 193 ALA A CA 1
ATOM 1471 C C . ALA A 1 193 ? 30.977 0.018 -12.166 1.00 96.19 193 ALA A C 1
ATOM 1473 O O . ALA A 1 193 ? 30.324 0.778 -11.463 1.00 96.19 193 ALA A O 1
ATOM 1474 N N . PHE A 1 194 ? 31.266 -1.224 -11.762 1.00 97.56 194 PHE A N 1
ATOM 1475 C CA . PHE A 1 194 ? 30.830 -1.782 -10.473 1.00 97.56 194 PHE A CA 1
ATOM 1476 C C . PHE A 1 194 ? 31.356 -0.993 -9.271 1.00 97.56 194 PHE A C 1
ATOM 1478 O O . PHE A 1 194 ? 30.617 -0.743 -8.320 1.00 97.56 194 PHE A O 1
ATOM 1485 N N . LYS A 1 195 ? 32.612 -0.534 -9.317 1.00 93.69 195 LYS A N 1
ATOM 1486 C CA . LYS A 1 195 ? 33.157 0.344 -8.267 1.00 93.69 195 LYS A CA 1
ATOM 1487 C C . LYS A 1 195 ? 32.420 1.682 -8.214 1.00 93.69 195 LYS A C 1
ATOM 1489 O O . LYS A 1 195 ? 32.109 2.163 -7.129 1.00 93.69 195 LYS A O 1
ATOM 1494 N N . SER A 1 196 ? 32.136 2.270 -9.377 1.00 90.75 196 SER A N 1
ATOM 1495 C CA . SER A 1 196 ? 31.365 3.513 -9.474 1.00 90.75 196 SER A CA 1
ATOM 1496 C C . SER A 1 196 ? 29.927 3.338 -8.980 1.00 90.75 196 SER A C 1
ATOM 1498 O O . SER A 1 196 ? 29.408 4.226 -8.311 1.00 90.75 196 SER A O 1
ATOM 1500 N N . PHE A 1 197 ? 29.296 2.205 -9.288 1.00 95.81 197 PHE A N 1
ATOM 1501 C CA . PHE A 1 197 ? 27.958 1.848 -8.827 1.00 95.81 197 PHE A CA 1
ATOM 1502 C C . PHE A 1 197 ? 27.904 1.748 -7.300 1.00 95.81 197 PHE A C 1
ATOM 1504 O O . PHE A 1 197 ? 27.103 2.431 -6.666 1.00 95.81 197 PHE A O 1
ATOM 1511 N N . ALA A 1 198 ? 28.815 0.971 -6.702 1.00 93.31 198 ALA A N 1
ATOM 1512 C CA . ALA A 1 198 ? 28.868 0.770 -5.254 1.00 93.31 198 ALA A CA 1
ATOM 1513 C C . ALA A 1 198 ? 29.002 2.096 -4.485 1.00 93.31 198 ALA A C 1
ATOM 1515 O O . ALA A 1 198 ? 28.432 2.252 -3.410 1.00 93.31 198 ALA A O 1
ATOM 1516 N N . ALA A 1 199 ? 29.715 3.073 -5.054 1.00 91.12 199 ALA A N 1
ATOM 1517 C CA . ALA A 1 199 ? 29.871 4.399 -4.463 1.00 91.12 199 ALA A CA 1
ATOM 1518 C C . ALA A 1 199 ? 28.587 5.255 -4.491 1.00 91.12 199 ALA A C 1
ATOM 1520 O O . ALA A 1 199 ? 28.480 6.194 -3.705 1.00 91.12 199 ALA A O 1
ATOM 1521 N N . LYS A 1 200 ? 27.628 4.959 -5.380 1.00 89.81 200 LYS A N 1
ATOM 1522 C CA . LYS A 1 200 ? 26.351 5.687 -5.496 1.00 89.81 200 LYS A CA 1
ATOM 1523 C C . LYS A 1 200 ? 25.287 5.191 -4.509 1.00 89.81 200 LYS A C 1
ATOM 1525 O O . LYS A 1 200 ? 24.377 5.947 -4.193 1.00 89.81 200 LYS A O 1
ATOM 1530 N N . GLY A 1 201 ? 25.385 3.948 -4.034 1.00 82.56 201 GLY A N 1
ATOM 1531 C CA . GLY A 1 201 ? 24.487 3.387 -3.015 1.00 82.56 201 GLY A CA 1
ATOM 1532 C C . GLY A 1 201 ? 23.046 3.105 -3.468 1.00 82.56 201 GLY A C 1
ATOM 1533 O O . GLY A 1 201 ? 22.231 2.725 -2.634 1.00 82.56 201 GLY A O 1
ATOM 1534 N N . LEU A 1 202 ? 22.722 3.251 -4.758 1.00 86.25 202 LEU A N 1
ATOM 1535 C CA . LEU A 1 202 ? 21.380 2.991 -5.298 1.00 86.25 202 LEU A CA 1
ATOM 1536 C C . LEU A 1 202 ? 21.138 1.483 -5.521 1.00 86.25 202 LEU A C 1
ATOM 1538 O O . LEU A 1 202 ? 22.063 0.802 -5.960 1.00 86.25 202 LEU A O 1
ATOM 1542 N N . PRO A 1 203 ? 19.919 0.957 -5.286 1.00 89.56 203 PRO A N 1
ATOM 1543 C CA . PRO A 1 203 ? 19.583 -0.441 -5.570 1.00 89.56 203 PRO A CA 1
ATOM 1544 C C . PRO A 1 203 ? 19.414 -0.704 -7.073 1.00 89.56 203 PRO A C 1
ATOM 1546 O O . PRO A 1 203 ? 18.815 0.109 -7.774 1.00 89.56 203 PRO A O 1
ATOM 1549 N N . SER A 1 204 ? 19.910 -1.832 -7.588 1.00 93.44 204 SER A N 1
ATOM 1550 C CA . SER A 1 204 ? 19.728 -2.238 -8.992 1.00 93.44 204 SER A CA 1
ATOM 1551 C C . SER A 1 204 ? 19.674 -3.760 -9.165 1.00 93.44 204 SER A C 1
ATOM 1553 O O . SER A 1 204 ? 20.054 -4.527 -8.273 1.00 93.44 204 SER A O 1
ATOM 1555 N N . HIS A 1 205 ? 19.196 -4.192 -10.332 1.00 95.88 205 HIS A N 1
ATOM 1556 C CA . HIS A 1 205 ? 18.931 -5.593 -10.656 1.00 95.88 205 HIS A CA 1
ATOM 1557 C C . HIS A 1 205 ? 19.566 -5.968 -11.998 1.00 95.88 205 HIS A C 1
ATOM 1559 O O . HIS A 1 205 ? 19.351 -5.298 -13.010 1.00 95.88 205 HIS A O 1
ATOM 1565 N N . LEU A 1 206 ? 20.358 -7.040 -12.017 1.00 98.44 206 LEU A N 1
ATOM 1566 C CA . LEU A 1 206 ? 21.104 -7.489 -13.193 1.00 98.44 206 LEU A CA 1
ATOM 1567 C C . LEU A 1 206 ? 20.745 -8.936 -13.548 1.00 98.44 206 LEU A C 1
ATOM 1569 O O . LEU A 1 206 ? 20.945 -9.842 -12.750 1.00 98.44 206 LEU A O 1
ATOM 1573 N N . TYR A 1 207 ? 20.260 -9.168 -14.761 1.00 98.75 207 TYR A N 1
ATOM 1574 C CA . TYR A 1 207 ? 20.079 -10.513 -15.303 1.00 98.75 207 TYR A CA 1
ATOM 1575 C C . TYR A 1 207 ? 21.150 -10.798 -16.351 1.00 98.75 207 TYR A C 1
ATOM 1577 O O . TYR A 1 207 ? 21.327 -10.008 -17.279 1.00 98.75 207 TYR A O 1
ATOM 1585 N N . ILE A 1 208 ? 21.849 -11.921 -16.217 1.00 98.81 208 ILE A N 1
ATOM 1586 C CA . ILE A 1 208 ? 22.941 -12.341 -17.097 1.00 98.81 208 ILE A CA 1
ATOM 1587 C C . ILE A 1 208 ? 22.562 -13.680 -17.725 1.00 98.81 208 ILE A C 1
ATOM 1589 O O . ILE A 1 208 ? 22.205 -14.617 -17.012 1.00 98.81 208 ILE A O 1
ATOM 1593 N N . ALA A 1 209 ? 22.695 -13.803 -19.040 1.00 98.62 209 ALA A N 1
ATOM 1594 C CA . ALA A 1 209 ? 22.570 -15.091 -19.710 1.00 98.62 209 ALA A CA 1
ATOM 1595 C C . ALA A 1 209 ? 23.604 -15.259 -20.818 1.00 98.62 209 ALA A C 1
ATOM 1597 O O . ALA A 1 209 ? 24.068 -14.272 -21.387 1.00 98.62 209 ALA A O 1
ATOM 1598 N N . VAL A 1 210 ? 23.972 -16.502 -21.112 1.00 98.50 210 VAL A N 1
ATOM 1599 C CA . VAL A 1 210 ? 24.957 -16.857 -22.140 1.00 98.50 210 VAL A CA 1
ATOM 1600 C C . VAL A 1 210 ? 24.717 -18.286 -22.636 1.00 98.50 210 VAL A C 1
ATOM 1602 O O . VAL A 1 210 ? 24.164 -19.102 -21.895 1.00 98.50 210 VAL A O 1
ATOM 1605 N N . GLY A 1 211 ? 25.112 -18.570 -23.876 1.00 98.00 211 GLY A N 1
ATOM 1606 C CA . GLY A 1 211 ? 25.137 -19.925 -24.427 1.00 98.00 211 GLY A CA 1
ATOM 1607 C C . GLY A 1 211 ? 26.359 -20.716 -23.945 1.00 98.00 211 GLY A C 1
ATOM 1608 O O . GLY A 1 211 ? 27.381 -20.116 -23.617 1.00 98.00 211 GLY A O 1
ATOM 1609 N N . ASP A 1 212 ? 26.301 -22.041 -23.888 1.00 94.38 212 ASP A N 1
ATOM 1610 C CA . ASP A 1 212 ? 27.467 -22.892 -23.593 1.00 94.38 212 ASP A CA 1
ATOM 1611 C C . ASP A 1 212 ? 28.320 -23.223 -24.837 1.00 94.38 212 ASP A C 1
ATOM 1613 O O . ASP A 1 212 ? 29.533 -23.444 -24.714 1.00 94.38 212 ASP A O 1
ATOM 1617 N N . ASP A 1 213 ? 27.738 -23.112 -26.033 1.00 94.06 213 ASP A N 1
ATOM 1618 C CA . ASP A 1 213 ? 28.388 -23.277 -27.341 1.00 94.06 213 ASP A CA 1
ATOM 1619 C C . ASP A 1 213 ? 28.891 -21.945 -27.941 1.00 94.06 213 ASP A C 1
ATOM 1621 O O . ASP A 1 213 ? 29.014 -21.776 -29.160 1.00 94.06 213 ASP A O 1
ATOM 1625 N N . GLU A 1 214 ? 29.206 -20.963 -27.091 1.00 92.38 214 GLU A N 1
ATOM 1626 C CA . GLU A 1 214 ? 29.872 -19.721 -27.503 1.00 92.38 214 GLU A CA 1
ATOM 1627 C C . GLU A 1 214 ? 31.191 -20.000 -28.241 1.00 92.38 214 GLU A C 1
ATOM 1629 O O . GLU A 1 214 ? 31.871 -21.004 -27.997 1.00 92.38 214 GLU A O 1
ATOM 1634 N N . TRP A 1 215 ? 31.578 -19.095 -29.149 1.00 86.69 215 TRP A N 1
ATOM 1635 C CA . TRP A 1 215 ? 32.798 -19.265 -29.942 1.00 86.69 215 TRP A CA 1
ATOM 1636 C C . TRP A 1 215 ? 34.013 -19.462 -29.031 1.00 86.69 215 TRP A C 1
ATOM 1638 O O . TRP A 1 215 ? 34.379 -18.568 -28.268 1.00 86.69 215 TRP A O 1
ATOM 1648 N N . LYS A 1 216 ? 34.644 -20.634 -29.144 1.00 84.19 216 LYS A N 1
ATOM 1649 C CA . LYS A 1 216 ? 35.821 -20.997 -28.353 1.00 84.19 216 LYS A CA 1
ATOM 1650 C C . LYS A 1 216 ? 37.079 -20.447 -29.008 1.00 84.19 216 LYS A C 1
ATOM 1652 O O . LYS A 1 216 ? 37.339 -20.717 -30.189 1.00 84.19 216 LYS A O 1
ATOM 1657 N N . ASN A 1 217 ? 37.877 -19.697 -28.254 1.00 75.94 217 ASN A N 1
ATOM 1658 C CA . ASN A 1 217 ? 39.091 -19.098 -28.790 1.00 75.94 217 ASN A CA 1
ATOM 1659 C C . ASN A 1 217 ? 40.073 -20.199 -29.248 1.00 75.94 217 ASN A C 1
ATOM 1661 O O . ASN A 1 217 ? 40.443 -21.072 -28.459 1.00 75.94 217 ASN A O 1
ATOM 1665 N N . PRO A 1 218 ? 40.553 -20.182 -30.509 1.00 76.81 218 PRO A N 1
ATOM 1666 C CA . PRO A 1 218 ? 41.429 -21.225 -31.033 1.00 76.81 218 PRO A CA 1
ATOM 1667 C C . PRO A 1 218 ? 42.816 -21.232 -30.378 1.00 76.81 218 PRO A C 1
ATOM 1669 O O . PRO A 1 218 ? 43.575 -22.181 -30.583 1.00 76.81 218 PRO A O 1
ATOM 1672 N N . LYS A 1 219 ? 43.184 -20.186 -29.624 1.00 78.56 219 LYS A N 1
ATOM 1673 C CA . LYS A 1 219 ? 44.430 -20.130 -28.856 1.00 78.56 219 LYS A CA 1
ATOM 1674 C C . LYS A 1 219 ? 44.192 -20.676 -27.445 1.00 78.56 219 LYS A C 1
ATOM 1676 O O . LYS A 1 219 ? 43.569 -19.996 -26.636 1.00 78.56 219 LYS A O 1
ATOM 1681 N N . PRO A 1 220 ? 44.804 -21.815 -27.068 1.00 65.31 220 PRO A N 1
ATOM 1682 C CA . PRO A 1 220 ? 44.633 -22.394 -25.733 1.00 65.31 220 PRO A CA 1
ATOM 1683 C C . PRO A 1 220 ? 45.162 -21.535 -24.578 1.00 65.31 220 PRO A C 1
ATOM 1685 O O . PRO A 1 220 ? 44.993 -21.918 -23.432 1.00 65.31 220 PRO A O 1
ATOM 1688 N N . ALA A 1 221 ? 45.858 -20.426 -24.846 1.00 74.62 221 ALA A N 1
ATOM 1689 C CA . ALA A 1 221 ? 46.266 -19.467 -23.818 1.00 74.62 221 ALA A CA 1
ATOM 1690 C C . ALA A 1 221 ? 45.158 -18.452 -23.478 1.00 74.62 221 ALA A C 1
ATOM 1692 O O . ALA A 1 221 ? 45.216 -17.842 -22.416 1.00 74.62 221 ALA A O 1
ATOM 1693 N N . ASP A 1 222 ? 44.157 -18.315 -24.354 1.00 78.88 222 ASP A N 1
ATOM 1694 C CA . ASP A 1 222 ? 43.096 -17.308 -24.292 1.00 78.88 222 ASP A CA 1
ATOM 1695 C C . ASP A 1 222 ? 41.721 -17.938 -23.966 1.00 78.88 222 ASP A C 1
ATOM 1697 O O . ASP A 1 222 ? 40.700 -17.277 -24.114 1.00 78.88 222 ASP A O 1
ATOM 1701 N N . TYR A 1 223 ? 41.672 -19.200 -23.503 1.00 77.12 223 TYR A N 1
ATOM 1702 C CA . TYR A 1 223 ? 40.417 -19.918 -23.181 1.00 77.12 223 TYR A CA 1
ATOM 1703 C C . TYR A 1 223 ? 39.571 -19.226 -22.102 1.00 77.12 223 TYR A C 1
ATOM 1705 O O . TYR A 1 223 ? 38.370 -19.436 -22.005 1.00 77.12 223 TYR A O 1
ATOM 1713 N N . THR A 1 224 ? 40.190 -18.383 -21.271 1.00 82.12 224 THR A N 1
ATOM 1714 C CA . THR A 1 224 ? 39.478 -17.574 -20.273 1.00 82.12 224 THR A CA 1
ATOM 1715 C C . THR A 1 224 ? 38.673 -16.431 -20.894 1.00 82.12 224 THR A C 1
ATOM 1717 O O . THR A 1 224 ? 38.021 -15.703 -20.159 1.00 82.12 224 THR A O 1
ATOM 1720 N N . HIS A 1 225 ? 38.748 -16.239 -22.214 1.00 85.62 225 HIS A N 1
ATOM 1721 C CA . HIS A 1 225 ? 38.005 -15.220 -22.957 1.00 85.62 225 HIS A CA 1
ATOM 1722 C C . HIS A 1 225 ? 36.820 -15.785 -23.747 1.00 85.62 225 HIS A C 1
ATOM 1724 O O . HIS A 1 225 ? 36.207 -15.047 -24.523 1.00 85.62 225 HIS A O 1
ATOM 1730 N N . ASP A 1 226 ? 36.491 -17.063 -23.556 1.00 91.12 226 ASP A N 1
ATOM 1731 C CA . ASP A 1 226 ? 35.229 -17.616 -24.037 1.00 91.12 226 ASP A CA 1
ATOM 1732 C C . ASP A 1 226 ? 34.075 -16.920 -23.284 1.00 91.12 226 ASP A C 1
ATOM 1734 O O . ASP A 1 226 ? 34.153 -16.684 -22.073 1.00 91.12 226 ASP A O 1
ATOM 1738 N N . LEU A 1 227 ? 33.025 -16.503 -24.000 1.00 91.50 227 LEU A N 1
ATOM 1739 C CA . LEU A 1 227 ? 32.013 -15.600 -23.429 1.00 91.50 227 LEU A CA 1
ATOM 1740 C C . LEU A 1 227 ? 31.189 -16.241 -22.308 1.00 91.50 227 LEU A C 1
ATOM 1742 O O . LEU A 1 227 ? 30.734 -15.530 -21.414 1.00 91.50 227 LEU A O 1
ATOM 1746 N N . ASP A 1 228 ? 31.029 -17.562 -22.318 1.00 92.75 228 ASP A N 1
ATOM 1747 C CA . ASP A 1 228 ? 30.428 -18.326 -21.223 1.00 92.75 228 ASP A CA 1
ATOM 1748 C C . ASP A 1 228 ? 31.242 -18.191 -19.931 1.00 92.75 228 ASP A C 1
ATOM 1750 O O . ASP A 1 228 ? 30.689 -17.932 -18.855 1.00 92.75 228 ASP A O 1
ATOM 1754 N N . PHE A 1 229 ? 32.570 -18.266 -20.040 1.00 94.44 229 PHE A N 1
ATOM 1755 C CA . PHE A 1 229 ? 33.471 -18.026 -18.919 1.00 94.44 229 PHE A CA 1
ATOM 1756 C C . PHE A 1 229 ? 33.436 -16.559 -18.468 1.00 94.44 229 PHE A C 1
ATOM 1758 O O . PHE A 1 229 ? 33.270 -16.284 -17.278 1.00 94.44 229 PHE A O 1
ATOM 1765 N N . GLU A 1 230 ? 33.545 -15.603 -19.392 1.00 95.94 230 GLU A N 1
ATOM 1766 C CA . GLU A 1 230 ? 33.533 -14.169 -19.064 1.00 95.94 230 GLU A CA 1
ATOM 1767 C C . GLU A 1 230 ? 32.202 -13.738 -18.421 1.00 95.94 230 GLU A C 1
ATOM 1769 O O . GLU A 1 230 ? 32.200 -13.003 -17.430 1.00 95.94 230 GLU A O 1
ATOM 1774 N N . ALA A 1 231 ? 31.062 -14.255 -18.888 1.00 97.25 231 ALA A N 1
ATOM 1775 C CA . ALA A 1 231 ? 29.757 -14.016 -18.270 1.00 97.25 231 ALA A CA 1
ATOM 1776 C C . ALA A 1 231 ? 29.698 -14.544 -16.827 1.00 97.25 231 ALA A C 1
ATOM 1778 O O . ALA A 1 231 ? 29.173 -13.865 -15.937 1.00 97.25 231 ALA A O 1
ATOM 1779 N N . HIS A 1 232 ? 30.307 -15.703 -16.556 1.00 96.56 232 HIS A N 1
ATOM 1780 C CA . HIS A 1 232 ? 30.450 -16.207 -15.192 1.00 96.56 232 HIS A CA 1
ATOM 1781 C C . HIS A 1 232 ? 31.334 -15.293 -14.328 1.00 96.56 232 HIS A C 1
ATOM 1783 O O . HIS A 1 232 ? 31.018 -15.046 -13.160 1.00 96.56 232 HIS A O 1
ATOM 1789 N N . VAL A 1 233 ? 32.415 -14.731 -14.882 1.00 97.31 233 VAL A N 1
ATOM 1790 C CA . VAL A 1 233 ? 33.259 -13.751 -14.175 1.00 97.31 233 VAL A CA 1
ATOM 1791 C C . VAL A 1 233 ? 32.469 -12.480 -13.849 1.00 97.31 233 VAL A C 1
ATOM 1793 O O . VAL A 1 233 ? 32.593 -11.969 -12.730 1.00 97.31 233 VAL A O 1
ATOM 1796 N N . VAL A 1 234 ? 31.634 -11.985 -14.770 1.00 98.12 234 VAL A N 1
ATOM 1797 C CA . VAL A 1 234 ? 30.725 -10.853 -14.514 1.00 98.12 234 VAL A CA 1
ATOM 1798 C C . VAL A 1 234 ? 29.793 -11.176 -13.355 1.00 98.12 234 VAL A C 1
ATOM 1800 O O . VAL A 1 234 ? 29.766 -10.412 -12.392 1.00 98.12 234 VAL A O 1
ATOM 1803 N N . PHE A 1 235 ? 29.083 -12.307 -13.407 1.00 98.31 235 PHE A N 1
ATOM 1804 C CA . PHE A 1 235 ? 28.168 -12.729 -12.343 1.00 98.31 235 PHE A CA 1
ATOM 1805 C C . PHE A 1 235 ? 28.877 -12.820 -10.991 1.00 98.31 235 PHE A C 1
ATOM 1807 O O . PHE A 1 235 ? 28.440 -12.223 -10.007 1.00 98.31 235 PHE A O 1
ATOM 1814 N N . ASN A 1 236 ? 30.025 -13.499 -10.950 1.00 97.88 236 ASN A N 1
ATOM 1815 C CA . ASN A 1 236 ? 30.800 -13.668 -9.731 1.00 97.88 236 ASN A CA 1
ATOM 1816 C C . ASN A 1 236 ? 31.267 -12.315 -9.157 1.00 97.88 236 ASN A C 1
ATOM 1818 O O . ASN A 1 236 ? 31.304 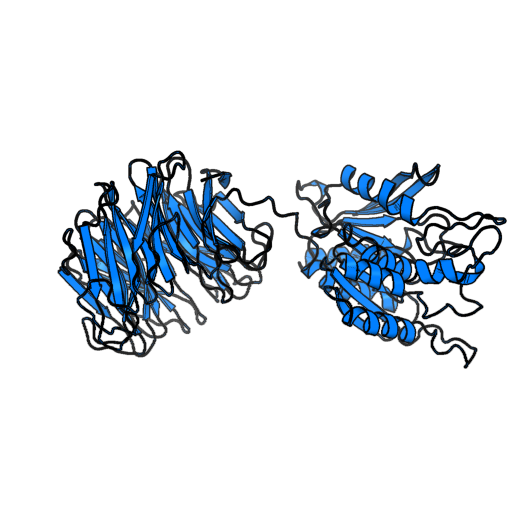-12.138 -7.941 1.00 97.88 236 ASN A O 1
ATOM 1822 N N . GLN A 1 237 ? 31.595 -11.326 -9.987 1.00 97.62 237 GLN A N 1
ATOM 1823 C CA . GLN A 1 237 ? 31.893 -9.982 -9.485 1.00 97.62 237 GLN A CA 1
ATOM 1824 C C . GLN A 1 237 ? 30.629 -9.236 -9.034 1.00 97.62 237 GLN A C 1
ATOM 1826 O O . GLN A 1 237 ? 30.659 -8.615 -7.973 1.00 97.62 237 GLN A O 1
ATOM 1831 N N . ALA A 1 238 ? 29.530 -9.333 -9.784 1.00 97.56 238 ALA A N 1
ATOM 1832 C CA . ALA A 1 238 ? 28.282 -8.614 -9.534 1.00 97.56 238 ALA A CA 1
ATOM 1833 C C . ALA A 1 238 ? 27.656 -8.959 -8.174 1.00 97.56 238 ALA A C 1
ATOM 1835 O O . ALA A 1 238 ? 27.345 -8.055 -7.406 1.00 97.56 238 ALA A O 1
ATOM 1836 N N . VAL A 1 239 ? 27.589 -10.245 -7.807 1.00 96.69 239 VAL A N 1
ATOM 1837 C CA . VAL A 1 239 ? 27.007 -10.703 -6.522 1.00 96.69 239 VAL A CA 1
ATOM 1838 C C . VAL A 1 239 ? 27.774 -10.239 -5.275 1.00 96.69 239 VAL A C 1
ATOM 1840 O O . VAL A 1 239 ? 27.351 -10.486 -4.150 1.00 96.69 239 VAL A O 1
ATOM 1843 N N . ARG A 1 240 ? 28.934 -9.595 -5.451 1.00 96.44 240 ARG A N 1
ATOM 1844 C CA . ARG A 1 240 ? 29.757 -9.019 -4.373 1.00 96.44 240 ARG A CA 1
ATOM 1845 C C . ARG A 1 240 ? 29.658 -7.495 -4.308 1.00 96.44 240 ARG A C 1
ATOM 1847 O O . ARG A 1 240 ? 30.306 -6.881 -3.461 1.00 96.44 240 ARG A O 1
ATOM 1854 N N . VAL A 1 241 ? 28.894 -6.883 -5.206 1.00 96.38 241 VAL A N 1
ATOM 1855 C CA . VAL A 1 241 ? 28.654 -5.443 -5.234 1.00 96.38 241 VAL A CA 1
ATOM 1856 C C . VAL A 1 241 ? 27.461 -5.137 -4.319 1.00 96.38 241 VAL A C 1
ATOM 1858 O O . VAL A 1 241 ? 26.382 -5.687 -4.532 1.00 96.38 241 VAL A O 1
ATOM 1861 N N . PRO A 1 242 ? 27.613 -4.273 -3.298 1.00 90.44 242 PRO A N 1
ATOM 1862 C CA . PRO A 1 242 ? 26.493 -3.877 -2.448 1.00 90.44 242 PRO A CA 1
ATOM 1863 C C . PRO A 1 242 ? 25.347 -3.279 -3.269 1.00 90.44 242 PRO A C 1
ATOM 1865 O O . PRO A 1 242 ? 25.598 -2.539 -4.217 1.00 90.44 242 PRO A O 1
ATOM 1868 N N . ASN A 1 243 ? 24.105 -3.566 -2.875 1.00 89.94 243 ASN A N 1
ATOM 1869 C CA . ASN A 1 243 ? 22.879 -3.055 -3.504 1.00 89.94 243 ASN A CA 1
ATOM 1870 C C . ASN A 1 243 ? 22.678 -3.471 -4.979 1.00 89.94 243 ASN A C 1
ATOM 1872 O O . ASN A 1 243 ? 21.820 -2.912 -5.660 1.00 89.94 243 ASN A O 1
ATOM 1876 N N . LEU A 1 244 ? 23.420 -4.469 -5.472 1.00 95.69 244 LEU A N 1
ATOM 1877 C CA . LEU A 1 244 ? 23.207 -5.082 -6.783 1.00 95.69 244 LEU A CA 1
ATOM 1878 C C . LEU A 1 244 ? 22.727 -6.524 -6.610 1.00 95.69 244 LEU A C 1
ATOM 1880 O O . LEU A 1 244 ? 23.480 -7.392 -6.174 1.00 95.69 244 LEU A O 1
ATOM 1884 N N . THR A 1 245 ? 21.481 -6.796 -6.983 1.00 95.44 245 THR A N 1
ATOM 1885 C CA . THR A 1 245 ? 20.998 -8.181 -7.104 1.00 95.44 245 THR A CA 1
ATOM 1886 C C . THR A 1 245 ? 21.353 -8.726 -8.482 1.00 95.44 245 THR A C 1
ATOM 1888 O O . THR A 1 245 ? 21.415 -7.972 -9.461 1.00 95.44 245 THR A O 1
ATOM 1891 N N . SER A 1 246 ? 21.638 -10.024 -8.587 1.00 95.88 246 SER A N 1
ATOM 1892 C CA . SER A 1 246 ? 22.038 -10.620 -9.861 1.00 95.88 246 SER A CA 1
ATOM 1893 C C . SER A 1 246 ? 21.555 -12.053 -10.035 1.00 95.88 246 SER A C 1
ATOM 1895 O O . SER A 1 246 ? 21.712 -12.869 -9.133 1.00 95.88 246 SER A O 1
ATOM 1897 N N . GLU A 1 247 ? 21.059 -12.357 -11.231 1.00 97.50 247 GLU A N 1
ATOM 1898 C CA . GLU A 1 247 ? 20.681 -13.697 -11.689 1.00 97.50 247 GLU A CA 1
ATOM 1899 C C . GLU A 1 247 ? 21.545 -14.107 -12.887 1.00 97.50 247 GLU A C 1
ATOM 1901 O O . GLU A 1 247 ? 21.912 -13.266 -13.710 1.00 97.50 247 GLU A O 1
ATOM 1906 N N . PHE A 1 248 ? 21.869 -15.399 -12.991 1.00 98.31 248 PHE A N 1
ATOM 1907 C CA . PHE A 1 248 ? 22.713 -15.938 -14.062 1.00 98.31 248 PHE A CA 1
ATOM 1908 C C . PHE A 1 248 ? 22.132 -17.220 -14.663 1.00 98.31 248 PHE A C 1
ATOM 1910 O O . PHE A 1 248 ? 21.709 -18.118 -13.929 1.00 98.31 248 PHE A O 1
ATOM 1917 N N . ARG A 1 249 ? 22.124 -17.315 -15.995 1.00 97.94 249 ARG A N 1
ATOM 1918 C CA . ARG A 1 249 ? 21.772 -18.522 -16.754 1.00 97.94 249 ARG A CA 1
ATOM 1919 C C . ARG A 1 249 ? 22.872 -18.878 -17.750 1.00 97.94 249 ARG A C 1
ATOM 1921 O O . ARG A 1 249 ? 23.396 -18.012 -18.442 1.00 97.94 249 ARG A O 1
ATOM 1928 N N . VAL A 1 250 ? 23.155 -20.171 -17.845 1.00 97.44 250 VAL A N 1
ATOM 1929 C CA . VAL A 1 250 ? 23.866 -20.775 -18.975 1.00 97.44 250 VAL A CA 1
ATOM 1930 C C . VAL A 1 250 ? 22.868 -21.704 -19.647 1.00 97.44 250 VAL A C 1
ATOM 1932 O O . VAL A 1 250 ? 22.213 -22.484 -18.951 1.00 97.44 250 VAL A O 1
ATOM 1935 N N . VAL A 1 251 ? 22.700 -21.573 -20.957 1.00 96.81 251 VAL A N 1
ATOM 1936 C CA . VAL A 1 251 ? 21.728 -22.351 -21.735 1.00 96.81 251 VAL A CA 1
ATOM 1937 C C . VAL A 1 251 ? 22.406 -23.021 -22.924 1.00 96.81 251 VAL A C 1
ATOM 1939 O O . VAL A 1 251 ? 23.429 -22.532 -23.390 1.00 96.81 251 VAL A O 1
ATOM 1942 N N . ASP A 1 252 ? 21.815 -24.116 -23.398 1.00 96.44 252 ASP A N 1
ATOM 1943 C CA . ASP A 1 252 ? 22.252 -24.815 -24.612 1.00 96.44 252 ASP A CA 1
ATOM 1944 C C . ASP A 1 252 ? 22.170 -23.869 -25.823 1.00 96.44 252 ASP A C 1
ATOM 1946 O O . ASP A 1 252 ? 21.114 -23.271 -26.066 1.00 96.44 252 ASP A O 1
ATOM 1950 N N . GLY A 1 253 ? 23.272 -23.713 -26.559 1.00 96.12 253 GLY A N 1
ATOM 1951 C CA . GLY A 1 253 ? 23.322 -22.934 -27.801 1.00 96.12 253 GLY A CA 1
ATOM 1952 C C . GLY A 1 253 ? 24.466 -21.921 -27.900 1.00 96.12 253 GLY A C 1
ATOM 1953 O O . GLY A 1 253 ? 25.261 -21.737 -26.980 1.00 96.12 253 GLY A O 1
ATOM 1954 N N . GLY A 1 254 ? 24.568 -21.275 -29.067 1.00 95.62 254 GLY A N 1
ATOM 1955 C CA . GLY A 1 254 ? 25.697 -20.421 -29.444 1.00 95.62 254 GLY A CA 1
ATOM 1956 C C . GLY A 1 254 ? 25.436 -18.912 -29.362 1.00 95.62 254 GLY A C 1
ATOM 1957 O O . GLY A 1 254 ? 24.568 -18.424 -28.641 1.00 95.62 254 GLY A O 1
ATOM 1958 N N . HIS A 1 255 ? 26.215 -18.143 -30.129 1.00 96.44 255 HIS A N 1
ATOM 1959 C CA . HIS A 1 255 ? 26.153 -16.675 -30.157 1.00 96.44 255 HIS A CA 1
ATOM 1960 C C . HIS A 1 255 ? 25.025 -16.145 -31.064 1.00 96.44 255 HIS A C 1
ATOM 1962 O O . HIS A 1 255 ? 25.288 -15.443 -32.048 1.00 96.44 255 HIS A O 1
ATOM 1968 N N . ASP A 1 256 ? 23.776 -16.514 -30.774 1.00 96.25 256 ASP A N 1
ATOM 1969 C CA . ASP A 1 256 ? 22.631 -16.230 -31.642 1.00 96.25 256 ASP A CA 1
ATOM 1970 C C . ASP A 1 256 ? 21.275 -16.107 -30.906 1.00 96.25 256 ASP A C 1
ATOM 1972 O O . ASP A 1 256 ? 21.164 -16.122 -29.677 1.00 96.25 256 ASP A O 1
ATOM 1976 N N . TRP A 1 257 ? 20.212 -15.919 -31.693 1.00 96.50 257 TRP A N 1
ATOM 1977 C CA . TRP A 1 257 ? 18.858 -15.661 -31.205 1.00 96.50 257 TRP A CA 1
ATOM 1978 C C . TRP A 1 257 ? 18.152 -16.874 -30.589 1.00 96.50 257 TRP A C 1
ATOM 1980 O O . TRP A 1 257 ? 17.168 -16.659 -29.869 1.00 96.50 257 TRP A O 1
ATOM 1990 N N . ASP A 1 258 ? 18.644 -18.098 -30.800 1.00 95.56 258 ASP A N 1
ATOM 1991 C CA . ASP A 1 258 ? 18.125 -19.283 -30.109 1.00 95.56 258 ASP A CA 1
ATOM 1992 C C . ASP A 1 258 ? 18.491 -19.236 -28.617 1.00 95.56 258 ASP A C 1
ATOM 1994 O O . ASP A 1 258 ? 17.709 -19.682 -27.779 1.00 95.56 258 ASP A O 1
ATOM 1998 N N . VAL A 1 259 ? 19.595 -18.561 -28.271 1.00 97.62 259 VAL A N 1
ATOM 1999 C CA . VAL A 1 259 ? 19.961 -18.214 -26.890 1.00 97.62 259 VAL A CA 1
ATOM 2000 C C . VAL A 1 259 ? 19.287 -16.916 -26.446 1.00 97.62 259 VAL A C 1
ATOM 2002 O O . VAL A 1 259 ? 18.609 -16.883 -25.414 1.00 97.62 259 VAL A O 1
ATOM 2005 N N . TRP A 1 260 ? 19.440 -15.821 -27.200 1.00 98.12 260 TRP A N 1
ATOM 2006 C CA . TRP A 1 260 ? 19.016 -14.489 -26.736 1.00 98.12 260 TRP A CA 1
ATOM 2007 C C . TRP A 1 260 ? 17.498 -14.337 -26.613 1.00 98.12 260 TRP A C 1
ATOM 2009 O O . TRP A 1 260 ? 17.019 -13.653 -25.713 1.00 98.12 260 TRP A O 1
ATOM 2019 N N . GLY A 1 261 ? 16.716 -14.966 -27.493 1.00 97.56 261 GLY A N 1
ATOM 2020 C CA . GLY A 1 261 ? 15.257 -14.856 -27.484 1.00 97.56 261 GLY A CA 1
ATOM 2021 C C . GLY A 1 261 ? 14.613 -15.446 -26.222 1.00 97.56 261 GLY A C 1
ATOM 2022 O O . GLY A 1 261 ? 13.866 -14.737 -25.542 1.00 97.56 261 GLY A O 1
ATOM 2023 N N . PRO A 1 262 ? 14.858 -16.729 -25.894 1.00 97.25 262 PRO A N 1
ATOM 2024 C CA . PRO A 1 262 ? 14.354 -17.353 -24.670 1.00 97.25 262 PRO A CA 1
ATOM 2025 C C . PRO A 1 262 ? 14.890 -16.705 -23.391 1.00 97.25 262 PRO A C 1
ATOM 2027 O O . PRO A 1 262 ? 14.113 -16.402 -22.489 1.00 97.25 262 PRO A O 1
ATOM 2030 N N . THR A 1 263 ? 16.186 -16.407 -23.327 1.00 98.00 263 THR A N 1
ATOM 2031 C CA . THR A 1 263 ? 16.783 -15.820 -22.115 1.00 98.00 263 THR A CA 1
ATOM 2032 C C . THR A 1 263 ? 16.364 -14.366 -21.893 1.00 98.00 263 THR A C 1
ATOM 2034 O O . THR A 1 263 ? 16.230 -13.933 -20.750 1.00 98.00 263 THR A O 1
ATOM 2037 N N . PHE A 1 264 ? 16.034 -13.614 -22.952 1.00 98.50 264 PHE A N 1
ATOM 2038 C CA . PHE A 1 264 ? 15.363 -12.320 -22.811 1.00 98.50 264 PHE A CA 1
ATOM 2039 C C . PHE A 1 264 ? 14.007 -12.447 -22.110 1.00 98.50 264 PHE A C 1
ATOM 2041 O O . PHE A 1 264 ? 13.672 -11.598 -21.291 1.00 98.50 264 PHE A O 1
ATOM 2048 N N . VAL A 1 265 ? 13.217 -13.480 -22.427 1.00 98.00 265 VAL A N 1
ATOM 2049 C CA . VAL A 1 265 ? 11.891 -13.690 -21.821 1.00 98.00 265 VAL A CA 1
ATOM 2050 C C . VAL A 1 265 ? 12.018 -13.890 -20.313 1.00 98.00 265 VAL A C 1
ATOM 2052 O O . VAL A 1 265 ? 11.304 -13.245 -19.550 1.00 98.00 265 VAL A O 1
ATOM 2055 N N . GLU A 1 266 ? 12.952 -14.732 -19.877 1.00 97.25 266 GLU A N 1
ATOM 2056 C CA . GLU A 1 266 ? 13.258 -14.905 -18.454 1.00 97.25 266 GLU A CA 1
ATOM 2057 C C . GLU A 1 266 ? 13.773 -13.612 -17.811 1.00 97.25 266 GLU A C 1
ATOM 2059 O O . GLU A 1 266 ? 13.290 -13.210 -16.751 1.00 97.25 266 GLU A O 1
ATOM 2064 N N . GLY A 1 267 ? 14.712 -12.931 -18.473 1.00 97.62 267 GLY A N 1
ATOM 2065 C CA . GLY A 1 267 ? 15.271 -11.674 -17.989 1.00 97.62 267 GLY A CA 1
ATOM 2066 C C . GLY A 1 267 ? 14.219 -10.581 -17.832 1.00 97.62 267 GLY A C 1
ATOM 2067 O O . GLY A 1 267 ? 14.235 -9.870 -16.832 1.00 97.62 267 GLY A O 1
ATOM 2068 N N . ALA A 1 268 ? 13.274 -10.472 -18.770 1.00 96.88 268 ALA A N 1
ATOM 2069 C CA . ALA A 1 268 ? 12.168 -9.521 -18.712 1.00 96.88 268 ALA A CA 1
ATOM 2070 C C . ALA A 1 268 ? 11.281 -9.781 -17.488 1.00 96.88 268 ALA A C 1
ATOM 2072 O O . ALA A 1 268 ? 11.047 -8.859 -16.709 1.00 96.88 268 ALA A O 1
ATOM 2073 N N . LYS A 1 269 ? 10.862 -11.035 -17.267 1.00 93.00 269 LYS A N 1
ATOM 2074 C CA . LYS A 1 269 ? 10.084 -11.417 -16.075 1.00 93.00 269 LYS A CA 1
ATOM 2075 C C . LYS A 1 269 ? 10.815 -11.058 -14.786 1.00 93.00 269 LYS A C 1
ATOM 2077 O O . LYS A 1 269 ? 10.193 -10.551 -13.864 1.00 93.00 269 LYS A O 1
ATOM 2082 N N . TYR A 1 270 ? 12.128 -11.278 -14.734 1.00 92.25 270 TYR A N 1
ATOM 2083 C CA . TYR A 1 270 ? 12.942 -10.922 -13.574 1.00 92.25 270 TYR A CA 1
ATOM 2084 C C . TYR A 1 270 ? 12.997 -9.405 -13.344 1.00 92.25 270 TYR A C 1
ATOM 2086 O O . TYR A 1 270 ? 12.662 -8.935 -12.262 1.00 92.25 270 TYR A O 1
ATOM 2094 N N . ILE A 1 271 ? 13.386 -8.606 -14.345 1.00 93.38 271 ILE A N 1
ATOM 2095 C CA . ILE A 1 271 ? 13.592 -7.164 -14.128 1.00 93.38 271 ILE A CA 1
ATOM 2096 C C . ILE A 1 271 ? 12.288 -6.404 -13.856 1.00 93.38 271 ILE A C 1
ATOM 2098 O O . ILE A 1 271 ? 12.301 -5.429 -13.105 1.00 93.38 271 ILE A O 1
ATOM 2102 N N . PHE A 1 272 ? 11.165 -6.836 -14.440 1.00 88.81 272 PHE A N 1
ATOM 2103 C CA . PHE A 1 272 ? 9.873 -6.161 -14.291 1.00 88.81 272 PHE A CA 1
ATOM 2104 C C . PHE A 1 272 ? 9.179 -6.449 -12.952 1.00 88.81 272 PHE A C 1
ATOM 2106 O O . PHE A 1 272 ? 8.172 -5.820 -12.644 1.00 88.81 272 PHE A O 1
ATOM 2113 N N . GLN A 1 273 ? 9.757 -7.311 -12.109 1.00 82.31 273 GLN A N 1
ATOM 2114 C CA . GLN A 1 273 ? 9.409 -7.377 -10.683 1.00 82.31 273 GLN A CA 1
ATOM 2115 C C . GLN A 1 273 ? 9.856 -6.114 -9.929 1.00 82.31 273 GLN A C 1
ATOM 2117 O O . GLN A 1 273 ? 9.292 -5.770 -8.893 1.00 82.31 273 GLN A O 1
ATOM 2122 N N . TYR A 1 274 ? 10.864 -5.410 -10.457 1.00 82.50 274 TYR A N 1
ATOM 2123 C CA . TYR A 1 274 ? 11.517 -4.283 -9.790 1.00 82.50 274 TYR A CA 1
ATOM 2124 C C . TYR A 1 274 ? 11.350 -2.951 -10.532 1.00 82.50 274 TYR A C 1
ATOM 2126 O O . TYR A 1 274 ? 11.389 -1.885 -9.919 1.00 82.50 274 TYR A O 1
ATOM 2134 N N . VAL A 1 275 ? 11.172 -2.999 -11.854 1.00 82.75 275 VAL A N 1
ATOM 2135 C CA . VAL A 1 275 ? 10.999 -1.835 -12.736 1.00 82.75 275 VAL A CA 1
ATOM 2136 C C . VAL A 1 275 ? 9.586 -1.858 -13.313 1.00 82.75 275 VAL A C 1
ATOM 2138 O O . VAL A 1 275 ? 9.065 -2.919 -13.621 1.00 82.75 275 VAL A O 1
ATOM 2141 N N . GLY A 1 276 ? 8.949 -0.701 -13.481 1.00 73.62 276 GLY A N 1
ATOM 2142 C CA . GLY A 1 276 ? 7.539 -0.614 -13.889 1.00 73.62 276 GLY A CA 1
ATOM 2143 C C . GLY A 1 276 ? 6.687 0.276 -13.001 1.00 73.62 276 GLY A C 1
ATOM 2144 O O . GLY A 1 276 ? 5.552 0.582 -13.363 1.00 73.62 276 GLY A O 1
ATOM 2145 N N . LYS A 1 277 ? 7.240 0.721 -11.871 1.00 64.00 277 LYS A N 1
ATOM 2146 C CA . LYS A 1 277 ? 6.540 1.533 -10.881 1.00 64.00 277 LYS A CA 1
ATOM 2147 C C . LYS A 1 277 ? 6.711 3.023 -11.225 1.00 64.00 277 LYS A C 1
ATOM 2149 O O . LYS A 1 277 ? 7.850 3.494 -11.307 1.00 64.00 277 LYS A O 1
ATOM 2154 N N . PRO A 1 278 ? 5.624 3.782 -11.472 1.00 56.94 278 PRO A N 1
ATOM 2155 C CA . PRO A 1 278 ? 5.656 5.238 -11.455 1.00 56.94 278 PRO A CA 1
ATOM 2156 C C . PRO A 1 278 ? 6.354 5.725 -10.182 1.00 56.94 278 PRO A C 1
ATOM 2158 O O . PRO A 1 278 ? 6.186 5.095 -9.137 1.00 56.94 278 PRO A O 1
ATOM 2161 N N . PRO A 1 279 ? 7.116 6.832 -10.225 1.00 52.88 279 PRO A N 1
ATOM 2162 C CA . PRO A 1 279 ? 7.596 7.431 -8.992 1.00 52.88 279 PRO A CA 1
ATOM 2163 C C . PRO A 1 279 ? 6.393 7.702 -8.090 1.00 52.88 279 PRO A C 1
ATOM 2165 O O . PRO A 1 279 ? 5.382 8.239 -8.556 1.00 52.88 279 PRO A O 1
ATOM 2168 N N . ALA A 1 280 ? 6.510 7.299 -6.824 1.00 52.59 280 ALA A N 1
ATOM 2169 C CA . ALA A 1 280 ? 5.504 7.558 -5.809 1.00 52.59 280 ALA A CA 1
ATOM 2170 C C . ALA A 1 280 ? 5.132 9.043 -5.873 1.00 52.59 280 ALA A C 1
ATOM 2172 O O . ALA A 1 280 ? 5.999 9.905 -5.704 1.00 52.59 280 ALA A O 1
ATOM 2173 N N . VAL A 1 281 ? 3.864 9.365 -6.141 1.00 61.38 281 VAL A N 1
ATOM 2174 C CA . VAL A 1 281 ? 3.372 10.698 -5.792 1.00 61.38 281 VAL A CA 1
ATOM 2175 C C . VAL A 1 281 ? 3.363 10.693 -4.271 1.00 61.38 281 VAL A C 1
ATOM 2177 O O . VAL A 1 281 ? 2.629 9.877 -3.713 1.00 61.38 281 VAL A O 1
ATOM 2180 N N . PRO A 1 282 ? 4.182 11.518 -3.593 1.00 68.62 282 PRO A N 1
ATOM 2181 C CA . PRO A 1 282 ? 4.269 11.443 -2.146 1.00 68.62 282 PRO A CA 1
ATOM 2182 C C . PRO A 1 282 ? 2.876 11.596 -1.549 1.00 68.62 282 PRO A C 1
ATOM 2184 O O . PRO A 1 282 ? 2.171 12.562 -1.870 1.00 68.62 282 PRO A O 1
ATOM 2187 N N . MET A 1 283 ? 2.478 10.640 -0.707 1.00 86.75 283 MET A N 1
ATOM 2188 C CA . MET A 1 283 ? 1.240 10.753 0.048 1.00 86.75 283 MET A CA 1
ATOM 2189 C C . MET A 1 283 ? 1.256 12.084 0.806 1.00 86.75 283 MET A C 1
ATOM 2191 O O . MET A 1 283 ? 2.192 12.396 1.546 1.00 86.75 283 MET A O 1
ATOM 2195 N N . LYS A 1 284 ? 0.204 12.887 0.638 1.00 91.69 284 LYS A N 1
ATOM 2196 C CA . LYS A 1 284 ? -0.003 14.105 1.418 1.00 91.69 284 LYS A CA 1
ATOM 2197 C C . LYS A 1 284 ? -0.483 13.710 2.803 1.00 91.69 284 LYS A C 1
ATOM 2199 O O . LYS A 1 284 ? -1.678 13.661 3.080 1.00 91.69 284 LYS A O 1
ATOM 2204 N N . ALA A 1 285 ? 0.465 13.425 3.676 1.00 93.06 285 ALA A N 1
ATOM 2205 C CA . ALA A 1 285 ? 0.191 13.048 5.048 1.00 93.06 285 ALA A CA 1
ATOM 2206 C C . ALA A 1 285 ? 0.889 13.974 6.040 1.00 93.06 285 ALA A C 1
ATOM 2208 O O . ALA A 1 285 ? 1.905 14.603 5.749 1.00 93.06 285 ALA A O 1
ATOM 2209 N N . SER A 1 286 ? 0.323 14.041 7.239 1.00 93.06 286 SER A N 1
ATOM 2210 C CA . SER A 1 286 ? 1.055 14.435 8.435 1.00 93.06 286 SER A CA 1
ATOM 2211 C C . SER A 1 286 ? 1.582 13.172 9.095 1.00 93.06 286 SER A C 1
ATOM 2213 O O . SER A 1 286 ? 0.800 12.268 9.376 1.00 93.06 286 SER A O 1
ATOM 2215 N N . VAL A 1 287 ? 2.885 13.122 9.340 1.00 92.19 287 VAL A N 1
ATOM 2216 C CA . VAL A 1 287 ? 3.528 12.024 10.063 1.00 92.19 287 VAL A CA 1
ATOM 2217 C C . VAL A 1 287 ? 3.782 12.477 11.497 1.00 92.19 287 VAL A C 1
ATOM 2219 O O . VAL A 1 287 ? 4.224 13.605 11.733 1.00 92.19 287 VAL A O 1
ATOM 2222 N N . ILE A 1 288 ? 3.440 11.619 12.446 1.00 90.56 288 ILE A N 1
ATOM 2223 C CA . ILE A 1 288 ? 3.737 11.744 13.868 1.00 90.56 288 ILE A CA 1
ATOM 2224 C C . ILE A 1 288 ? 4.483 10.481 14.292 1.00 90.56 288 ILE A C 1
ATOM 2226 O O . ILE A 1 288 ? 4.199 9.397 13.791 1.00 90.56 288 ILE A O 1
ATOM 2230 N N . GLY A 1 289 ? 5.406 10.617 15.231 1.00 84.69 289 GLY A N 1
ATOM 2231 C CA . GLY A 1 289 ? 6.125 9.458 15.722 1.00 84.69 289 GLY A CA 1
ATOM 2232 C C . GLY A 1 289 ? 7.354 9.812 16.535 1.00 84.69 289 GLY A C 1
ATOM 2233 O O . GLY A 1 289 ? 7.568 10.968 16.924 1.00 84.69 289 GLY A O 1
ATOM 2234 N N . THR A 1 290 ? 8.137 8.786 16.812 1.00 90.44 290 THR A N 1
ATOM 2235 C CA . THR A 1 290 ? 9.329 8.783 17.642 1.00 90.44 290 THR A CA 1
ATOM 2236 C C . THR A 1 290 ? 10.465 8.070 16.911 1.00 90.44 290 THR A C 1
ATOM 2238 O O . THR A 1 290 ? 10.340 7.654 15.769 1.00 90.44 290 THR A O 1
ATOM 2241 N N . ALA A 1 291 ? 11.631 7.961 17.548 1.00 86.94 291 ALA A N 1
ATOM 2242 C CA . ALA A 1 291 ? 12.734 7.190 16.974 1.00 86.94 291 ALA A CA 1
ATOM 2243 C C . ALA A 1 291 ? 12.581 5.666 17.178 1.00 86.94 291 ALA A C 1
ATOM 2245 O O . ALA A 1 291 ? 13.444 4.917 16.717 1.00 86.94 291 ALA A O 1
ATOM 2246 N N . GLY A 1 292 ? 11.571 5.227 17.938 1.00 88.44 292 GLY A N 1
ATOM 2247 C CA . GLY A 1 292 ? 11.304 3.820 18.232 1.00 88.44 292 GLY A CA 1
ATOM 2248 C C . GLY A 1 292 ? 10.225 3.221 17.329 1.00 88.44 292 GLY A C 1
ATOM 2249 O O . GLY A 1 292 ? 9.864 3.796 16.306 1.00 88.44 292 GLY A O 1
ATOM 2250 N N . GLU A 1 293 ? 9.740 2.033 17.685 1.00 90.00 293 GLU A N 1
ATOM 2251 C CA . GLU A 1 293 ? 8.716 1.337 16.902 1.00 90.00 293 GLU A CA 1
ATOM 2252 C C . GLU A 1 293 ? 7.310 1.818 17.285 1.00 90.00 293 GLU A C 1
ATOM 2254 O O . GLU A 1 293 ? 6.713 1.303 18.233 1.00 90.00 293 GLU A O 1
ATOM 2259 N N . ASP A 1 294 ? 6.740 2.763 16.541 1.00 94.38 294 ASP A N 1
ATOM 2260 C CA . ASP A 1 294 ? 5.384 3.240 16.808 1.00 94.38 294 ASP A CA 1
ATOM 2261 C C . ASP A 1 294 ? 4.326 2.423 16.055 1.00 94.38 294 ASP A C 1
ATOM 2263 O O . ASP A 1 294 ? 4.600 1.710 15.090 1.00 94.38 294 ASP A O 1
ATOM 2267 N N . ARG A 1 295 ? 3.074 2.496 16.513 1.00 96.12 295 ARG A N 1
ATOM 2268 C CA . ARG A 1 295 ? 1.932 1.774 15.939 1.00 96.12 295 ARG A CA 1
ATOM 2269 C C . ARG A 1 295 ? 0.708 2.677 15.840 1.00 96.12 295 ARG A C 1
ATOM 2271 O O . ARG A 1 295 ? 0.318 3.325 16.812 1.00 96.12 295 ARG A O 1
ATOM 2278 N N . ALA A 1 296 ? 0.052 2.676 14.682 1.00 96.88 296 ALA A N 1
ATOM 2279 C CA . ALA A 1 296 ? -1.162 3.460 14.458 1.00 96.88 296 ALA A CA 1
ATOM 2280 C C . ALA A 1 296 ? -2.337 2.909 15.270 1.00 96.88 296 ALA A C 1
ATOM 2282 O O . ALA A 1 296 ? -2.535 1.700 15.309 1.00 96.88 296 ALA A O 1
ATOM 2283 N N . GLY A 1 297 ? -3.132 3.757 15.916 1.00 96.19 297 GLY A N 1
ATOM 2284 C CA . GLY A 1 297 ? -4.354 3.365 16.621 1.00 96.19 297 GLY A CA 1
ATOM 2285 C C . GLY A 1 297 ? -5.617 3.898 15.952 1.00 96.19 297 GLY A C 1
ATOM 2286 O O . GLY A 1 297 ? -5.568 4.564 14.918 1.00 96.19 297 GLY A O 1
ATOM 2287 N N . GLY A 1 298 ? -6.759 3.607 16.574 1.00 97.25 298 GLY A N 1
ATOM 2288 C CA . GLY A 1 298 ? -8.066 4.042 16.092 1.00 97.25 298 GLY A CA 1
ATOM 2289 C C . GLY A 1 298 ? -8.172 5.554 15.871 1.00 97.25 298 GLY A C 1
ATOM 2290 O O . GLY A 1 298 ? -7.482 6.360 16.503 1.00 97.25 298 GLY A O 1
ATOM 2291 N N . ILE A 1 299 ? -9.085 5.932 14.979 1.00 98.56 299 ILE A N 1
ATOM 2292 C CA . ILE A 1 299 ? -9.386 7.320 14.631 1.00 98.56 299 ILE A CA 1
ATOM 2293 C C . ILE A 1 299 ? -10.903 7.536 14.641 1.00 98.56 299 ILE A C 1
ATOM 2295 O O . ILE A 1 299 ? -11.652 6.666 14.206 1.00 98.56 299 ILE A O 1
ATOM 2299 N N . ALA A 1 300 ? -11.363 8.686 15.134 1.00 98.31 300 ALA A N 1
ATOM 2300 C CA . ALA A 1 300 ? -12.782 9.037 15.168 1.00 98.31 300 ALA A CA 1
ATOM 2301 C C . ALA A 1 300 ? -13.009 10.531 14.923 1.00 98.31 300 ALA A C 1
ATOM 2303 O O . ALA A 1 300 ? -12.158 11.361 15.250 1.00 98.31 300 ALA A O 1
ATOM 2304 N N . THR A 1 301 ? -14.180 10.878 14.392 1.00 97.81 301 THR A N 1
ATOM 2305 C CA . THR A 1 301 ? -14.589 12.264 14.132 1.00 97.81 301 THR A CA 1
ATOM 2306 C C . THR A 1 301 ? -15.849 12.605 14.914 1.00 97.81 301 THR A C 1
ATOM 2308 O O . THR A 1 301 ? -16.809 11.838 14.904 1.00 97.81 301 THR A O 1
ATOM 2311 N N . ASP A 1 302 ? -15.860 13.757 15.586 1.00 96.50 302 ASP A N 1
ATOM 2312 C CA . ASP A 1 302 ? -17.062 14.256 16.260 1.00 96.50 302 ASP A CA 1
ATOM 2313 C C . ASP A 1 302 ? -17.993 15.028 15.309 1.00 96.50 302 ASP A C 1
ATOM 2315 O O . ASP A 1 302 ? -17.645 15.360 14.176 1.00 96.50 302 ASP A O 1
ATOM 2319 N N . ALA A 1 303 ? -19.195 15.370 15.778 1.00 92.94 303 ALA A N 1
ATOM 2320 C CA . ALA A 1 303 ? -20.182 16.081 14.962 1.00 92.94 303 ALA A CA 1
ATOM 2321 C C . ALA A 1 303 ? -19.743 17.496 14.525 1.00 92.94 303 ALA A C 1
ATOM 2323 O O . ALA A 1 303 ? -20.349 18.073 13.624 1.00 92.94 303 ALA A O 1
ATOM 2324 N N . SER A 1 304 ? -18.713 18.067 15.160 1.00 94.88 304 SER A N 1
ATOM 2325 C CA . SER A 1 304 ? -18.132 19.362 14.777 1.00 94.88 304 SER A CA 1
ATOM 2326 C C . SER A 1 304 ? -17.004 19.218 13.752 1.00 94.88 304 SER A C 1
ATOM 2328 O O . SER A 1 304 ? -16.473 20.227 13.295 1.00 94.88 304 SER A O 1
ATOM 2330 N N . GLY A 1 305 ? -16.634 17.985 13.392 1.00 95.25 305 GLY A N 1
ATOM 2331 C CA . GLY A 1 305 ? -15.530 17.674 12.494 1.00 95.25 305 GLY A CA 1
ATOM 2332 C C . GLY A 1 305 ? -14.165 17.614 13.182 1.00 95.25 305 GLY A C 1
ATOM 2333 O O . GLY A 1 305 ? -13.158 17.555 12.481 1.00 95.25 305 GLY A O 1
ATOM 2334 N N . ASN A 1 306 ? -14.090 17.648 14.520 1.00 97.88 306 ASN A N 1
ATOM 2335 C CA . ASN A 1 306 ? -12.812 17.427 15.197 1.00 97.88 306 ASN A CA 1
ATOM 2336 C C . ASN A 1 306 ? -12.413 15.959 15.060 1.00 97.88 306 ASN A C 1
ATOM 2338 O O . ASN A 1 306 ? -13.256 15.069 15.174 1.00 97.88 306 ASN A O 1
ATOM 2342 N N . VAL A 1 307 ? -11.121 15.715 14.885 1.00 98.25 307 VAL A N 1
ATOM 2343 C CA . VAL A 1 307 ? -10.561 14.376 14.698 1.00 98.25 307 VAL A CA 1
ATOM 2344 C C . VAL A 1 307 ? -9.776 13.970 15.935 1.00 98.25 307 VAL A C 1
ATOM 2346 O O . VAL A 1 307 ? -8.967 14.743 16.443 1.00 98.25 307 VAL A O 1
ATOM 2349 N N . TYR A 1 308 ? -10.000 12.746 16.396 1.00 98.62 308 TYR A N 1
ATOM 2350 C CA . TYR A 1 308 ? -9.302 12.114 17.505 1.00 98.62 308 TYR A CA 1
ATOM 2351 C C . TYR A 1 308 ? -8.510 10.935 16.958 1.00 98.62 308 TYR A C 1
ATOM 2353 O O . TYR A 1 308 ? -9.106 10.016 16.405 1.00 98.62 308 TYR A O 1
ATOM 2361 N N . GLN A 1 309 ? -7.190 10.966 17.095 1.00 98.31 309 GLN A N 1
ATOM 2362 C CA . GLN A 1 309 ? -6.280 9.945 16.584 1.00 98.31 309 GLN A CA 1
ATOM 2363 C C . GLN A 1 309 ? -5.481 9.353 17.742 1.00 98.31 309 GLN A C 1
ATOM 2365 O O . GLN A 1 309 ? -4.898 10.102 18.528 1.00 98.31 309 GLN A O 1
ATOM 2370 N N . ALA A 1 310 ? -5.442 8.027 17.840 1.00 98.06 310 ALA A N 1
ATOM 2371 C CA . ALA A 1 310 ? -4.550 7.327 18.753 1.00 98.06 310 ALA A CA 1
ATOM 2372 C C . ALA A 1 310 ? -3.284 6.842 18.030 1.00 98.06 310 ALA A C 1
ATOM 2374 O O . ALA A 1 310 ? -3.328 6.436 16.870 1.00 98.06 310 ALA A O 1
ATOM 2375 N N . ALA A 1 311 ? -2.166 6.834 18.743 1.00 97.38 311 ALA A N 1
ATOM 2376 C CA . ALA A 1 311 ? -0.919 6.186 18.350 1.00 97.38 311 ALA A CA 1
ATOM 2377 C C . ALA A 1 311 ? -0.301 5.537 19.591 1.00 97.38 311 ALA A C 1
ATOM 2379 O O . ALA A 1 311 ? -0.406 6.105 20.673 1.00 97.38 311 ALA A O 1
ATOM 2380 N N . ALA A 1 312 ? 0.317 4.368 19.462 1.00 97.12 312 ALA A N 1
ATOM 2381 C CA . ALA A 1 312 ? 1.147 3.786 20.515 1.00 97.12 312 ALA A CA 1
ATOM 2382 C C . ALA A 1 312 ? 2.609 4.022 20.149 1.00 97.12 312 ALA A C 1
ATOM 2384 O O . ALA A 1 312 ? 3.015 3.616 19.063 1.00 97.12 312 ALA A O 1
ATOM 2385 N N . ALA A 1 313 ? 3.369 4.686 21.013 1.00 96.25 313 ALA A N 1
ATOM 2386 C CA . ALA A 1 313 ? 4.704 5.158 20.678 1.00 96.25 313 ALA A CA 1
ATOM 2387 C C . ALA A 1 313 ? 5.757 4.775 21.715 1.00 96.25 313 ALA A C 1
ATOM 2389 O O . ALA A 1 313 ? 5.505 4.838 22.918 1.00 96.25 313 ALA A O 1
ATOM 2390 N N . GLU A 1 314 ? 6.962 4.453 21.249 1.00 95.44 314 GLU A N 1
ATOM 2391 C CA . GLU A 1 314 ? 8.128 4.121 22.090 1.00 95.44 314 GLU A CA 1
ATOM 2392 C C . GLU A 1 314 ? 8.913 5.374 22.507 1.00 95.44 314 GLU A C 1
ATOM 2394 O O . GLU A 1 314 ? 10.147 5.415 22.549 1.00 95.44 314 GLU A O 1
ATOM 2399 N N . GLY A 1 315 ? 8.184 6.444 22.813 1.00 94.19 315 GLY A N 1
ATOM 2400 C CA . GLY A 1 315 ? 8.762 7.716 23.202 1.00 94.19 315 GLY A CA 1
ATOM 2401 C C . GLY A 1 315 ? 7.724 8.807 23.428 1.00 94.19 315 GLY A C 1
ATOM 2402 O O . GLY A 1 315 ? 6.514 8.615 23.323 1.00 94.19 315 GLY A O 1
ATOM 2403 N N . SER A 1 316 ? 8.221 9.999 23.755 1.00 93.38 316 SER A N 1
ATOM 2404 C CA . SER A 1 316 ? 7.373 11.162 24.019 1.00 93.38 316 SER A CA 1
ATOM 2405 C C . SER A 1 316 ? 6.757 11.704 22.727 1.00 93.38 316 SER A C 1
ATOM 2407 O O . SER A 1 316 ? 7.457 12.274 21.890 1.00 93.38 316 SER A O 1
ATOM 2409 N N . LEU A 1 317 ? 5.432 11.595 22.602 1.00 91.75 317 LEU A N 1
ATOM 2410 C CA . LEU A 1 317 ? 4.664 12.251 21.544 1.00 91.75 317 LEU A CA 1
ATOM 2411 C C . LEU A 1 317 ? 4.284 13.677 21.955 1.00 91.75 317 LEU A C 1
ATOM 2413 O O . LEU A 1 317 ? 3.618 13.899 22.971 1.00 91.75 317 LEU A O 1
ATOM 2417 N N . ASP A 1 318 ? 4.693 14.660 21.151 1.00 88.88 318 ASP A N 1
ATOM 2418 C CA . ASP A 1 318 ? 4.406 16.088 21.357 1.00 88.88 318 ASP A CA 1
ATOM 2419 C C . ASP A 1 318 ? 4.829 16.634 22.735 1.00 88.88 318 ASP A C 1
ATOM 2421 O O . ASP A 1 318 ? 4.179 17.514 23.301 1.00 88.88 318 ASP A O 1
ATOM 2425 N N . GLY A 1 319 ? 5.911 16.099 23.308 1.00 89.06 319 GLY A N 1
ATOM 2426 C CA . GLY A 1 319 ? 6.378 16.479 24.645 1.00 89.06 319 GLY A CA 1
ATOM 2427 C C . GLY A 1 319 ? 5.497 15.956 25.787 1.00 89.06 319 GLY A C 1
ATOM 2428 O O . GLY A 1 319 ? 5.684 16.360 26.936 1.00 89.06 319 GLY A O 1
ATOM 2429 N N . SER A 1 320 ? 4.542 15.068 25.493 1.00 89.88 320 SER A N 1
ATOM 2430 C CA . SER A 1 320 ? 3.737 14.385 26.509 1.00 89.88 320 SER A CA 1
ATOM 2431 C C . SER A 1 320 ? 4.599 13.414 27.327 1.00 89.88 320 SER A C 1
ATOM 2433 O O . SER A 1 320 ? 5.592 12.900 26.807 1.00 89.88 320 SER A O 1
ATOM 2435 N N . PRO A 1 321 ? 4.245 13.131 28.593 1.00 92.38 321 PRO A N 1
ATOM 2436 C CA . PRO A 1 321 ? 4.969 12.154 29.402 1.00 92.38 321 PRO A CA 1
ATOM 2437 C C . PRO A 1 321 ? 5.063 10.787 28.712 1.00 92.38 321 PRO A C 1
ATOM 2439 O O . PRO A 1 321 ? 4.083 10.343 28.114 1.00 92.38 321 PRO A O 1
ATOM 2442 N N . TYR A 1 322 ? 6.233 10.157 28.837 1.00 95.25 322 TYR A N 1
ATOM 2443 C CA . TYR A 1 322 ? 6.512 8.790 28.405 1.00 95.25 322 TYR A CA 1
ATOM 2444 C C . TYR A 1 322 ? 6.973 7.974 29.617 1.00 95.25 322 TYR A C 1
ATOM 2446 O O . TYR A 1 322 ? 7.912 8.389 30.308 1.00 95.25 322 TYR A O 1
ATOM 2454 N N . ALA A 1 323 ? 6.289 6.874 29.911 1.00 95.06 323 ALA A N 1
ATOM 2455 C CA . ALA A 1 323 ? 6.462 6.085 31.123 1.00 95.06 323 ALA A CA 1
ATOM 2456 C C . ALA A 1 323 ? 7.257 4.784 30.898 1.00 95.06 323 ALA A C 1
ATOM 2458 O O . ALA A 1 323 ? 7.926 4.332 31.832 1.00 95.06 323 ALA A O 1
ATOM 2459 N N . GLY A 1 324 ? 7.281 4.239 29.680 1.00 94.06 324 GLY A N 1
ATOM 2460 C CA . GLY A 1 324 ? 8.077 3.070 29.299 1.00 94.06 324 GLY A CA 1
ATOM 2461 C C . GLY A 1 324 ? 7.450 2.311 28.129 1.00 94.06 324 GLY A C 1
ATOM 2462 O O . GLY A 1 324 ? 6.430 2.734 27.607 1.00 94.06 324 GLY A O 1
ATOM 2463 N N . GLY A 1 325 ? 8.092 1.215 27.703 1.00 94.88 325 GLY A N 1
ATOM 2464 C CA . GLY A 1 325 ? 7.619 0.347 26.614 1.00 94.88 325 GLY A CA 1
ATOM 2465 C C . GLY A 1 325 ? 7.020 1.107 25.424 1.00 94.88 325 GLY A C 1
ATOM 2466 O O . GLY A 1 325 ? 7.757 1.719 24.661 1.00 94.88 325 GLY A O 1
ATOM 2467 N N . LYS A 1 326 ? 5.691 1.059 25.283 1.00 96.62 326 LYS A N 1
ATOM 2468 C CA . LYS A 1 326 ? 4.919 1.911 24.366 1.00 96.62 326 LYS A CA 1
ATOM 2469 C C . LYS A 1 326 ? 3.832 2.608 25.174 1.00 96.62 326 LYS A C 1
ATOM 2471 O O . LYS A 1 326 ? 3.077 1.916 25.844 1.00 96.62 326 LYS A O 1
ATOM 2476 N N . ASP A 1 327 ? 3.676 3.914 25.006 1.00 97.56 327 ASP A N 1
ATOM 2477 C CA . ASP A 1 327 ? 2.564 4.669 25.589 1.00 97.56 327 ASP A CA 1
ATOM 2478 C C . ASP A 1 327 ? 1.570 5.076 24.500 1.00 97.56 327 ASP A C 1
ATOM 2480 O O . ASP A 1 327 ? 1.953 5.455 23.389 1.00 97.56 327 ASP A O 1
ATOM 2484 N N . VAL A 1 328 ? 0.276 5.076 24.819 1.00 98.19 328 VAL A N 1
ATOM 2485 C CA . VAL A 1 328 ? -0.746 5.584 23.899 1.00 98.19 328 VAL A CA 1
ATOM 2486 C C . VAL A 1 328 ? -0.812 7.109 23.973 1.00 98.19 328 VAL A C 1
ATOM 2488 O O . VAL A 1 328 ? -1.158 7.679 25.005 1.00 98.19 328 VAL A O 1
ATOM 2491 N N . GLY A 1 329 ? -0.578 7.785 22.852 1.00 97.56 329 GLY A N 1
ATOM 2492 C CA . GLY A 1 329 ? -0.908 9.191 22.641 1.00 97.56 329 GLY A CA 1
ATOM 2493 C C . GLY A 1 329 ? -2.271 9.351 21.968 1.00 97.56 329 GLY A C 1
ATOM 2494 O O . GLY A 1 329 ? -2.445 8.954 20.819 1.00 97.56 329 GLY A O 1
ATOM 2495 N N . LEU A 1 330 ? -3.232 9.973 22.655 1.00 98.44 330 LEU A N 1
ATOM 2496 C CA . LEU A 1 330 ? -4.491 10.443 22.073 1.00 98.44 330 LEU A CA 1
ATOM 2497 C C . LEU A 1 330 ? -4.355 11.914 21.672 1.00 98.44 330 LEU A C 1
ATOM 2499 O O . LEU A 1 330 ? -4.108 12.771 22.524 1.00 98.44 330 LEU A O 1
ATOM 2503 N N . ILE A 1 331 ? -4.559 12.212 20.393 1.00 98.06 331 ILE A N 1
ATOM 2504 C CA . ILE A 1 331 ? -4.390 13.548 19.822 1.00 98.06 331 ILE A CA 1
ATOM 2505 C C . ILE A 1 331 ? -5.725 14.043 19.279 1.00 98.06 331 ILE A C 1
ATOM 2507 O O . ILE A 1 331 ? -6.381 13.342 18.510 1.00 98.06 331 ILE A O 1
ATOM 2511 N N . LYS A 1 332 ? -6.112 15.269 19.647 1.00 98.25 332 LYS A N 1
ATOM 2512 C CA . LYS A 1 332 ? -7.267 15.963 19.068 1.00 98.25 332 LYS A CA 1
ATOM 2513 C C . LYS A 1 332 ? -6.821 17.024 18.073 1.00 98.25 332 LYS A C 1
ATOM 2515 O O . LYS A 1 332 ? -5.962 17.853 18.383 1.00 98.25 332 LYS A O 1
ATOM 2520 N N . TYR A 1 333 ? -7.490 17.066 16.931 1.00 97.88 333 TYR A N 1
ATOM 2521 C CA . TYR A 1 333 ? -7.338 18.071 15.888 1.00 97.88 333 TYR A CA 1
ATOM 2522 C C . TYR A 1 333 ? -8.667 18.777 15.626 1.00 97.88 333 TYR A C 1
ATOM 2524 O O . TYR A 1 333 ? -9.727 18.155 15.672 1.00 97.88 333 TYR A O 1
ATOM 2532 N N . ALA A 1 334 ? -8.602 20.073 15.340 1.00 97.06 334 ALA A N 1
ATOM 2533 C CA . ALA A 1 334 ? -9.718 20.840 14.805 1.00 97.06 334 ALA A CA 1
ATOM 2534 C C . ALA A 1 334 ? -9.991 20.457 13.332 1.00 97.06 334 ALA A C 1
ATOM 2536 O O . ALA A 1 334 ? -9.126 19.844 12.698 1.00 97.06 334 ALA A O 1
ATOM 2537 N N . PRO A 1 335 ? -11.160 20.821 12.764 1.00 95.12 335 PRO A N 1
ATOM 2538 C CA . PRO A 1 335 ? -11.522 20.463 11.387 1.00 95.12 335 PRO A CA 1
ATOM 2539 C C . PRO A 1 335 ? -10.576 21.023 10.317 1.00 95.12 335 PRO A C 1
ATOM 2541 O O . PRO A 1 335 ? -10.552 20.528 9.197 1.00 95.12 335 PRO A O 1
ATOM 2544 N N . ASP A 1 336 ? -9.812 22.064 10.649 1.00 93.44 336 ASP A N 1
ATOM 2545 C CA . ASP A 1 336 ? -8.792 22.669 9.787 1.00 93.44 336 ASP A CA 1
ATOM 2546 C C . ASP A 1 336 ? -7.423 21.966 9.873 1.00 93.44 336 ASP A C 1
ATOM 2548 O O . ASP A 1 336 ? -6.439 22.455 9.321 1.00 93.44 336 ASP A O 1
ATOM 2552 N N . GLY A 1 337 ? -7.347 20.851 10.605 1.00 93.69 337 GLY A N 1
ATOM 2553 C CA . GLY A 1 337 ? -6.123 20.094 10.835 1.00 93.69 337 GLY A CA 1
ATOM 2554 C C . GLY A 1 337 ? -5.279 20.609 12.005 1.00 93.69 337 GLY A C 1
ATOM 2555 O O . GLY A 1 337 ? -4.296 19.955 12.364 1.00 93.69 337 GLY A O 1
ATOM 2556 N N . THR A 1 338 ? -5.649 21.720 12.657 1.00 95.75 338 THR A N 1
ATOM 2557 C CA . THR A 1 338 ? -4.878 22.293 13.769 1.00 95.75 338 THR A CA 1
ATOM 2558 C C . THR A 1 338 ? -4.955 21.403 15.003 1.00 95.75 338 THR A C 1
ATOM 2560 O O . THR A 1 338 ? -6.030 21.183 15.568 1.00 95.75 338 THR A O 1
ATOM 2563 N N . ARG A 1 339 ? -3.801 20.942 15.492 1.00 95.94 339 ARG A N 1
ATOM 2564 C CA . ARG A 1 339 ? -3.719 20.176 16.741 1.00 95.94 339 ARG A CA 1
ATOM 2565 C C . ARG A 1 339 ? -4.174 21.021 17.935 1.00 95.94 339 ARG A C 1
ATOM 2567 O O . ARG A 1 339 ? -3.679 22.123 18.143 1.00 95.94 339 ARG A O 1
ATOM 2574 N N . GLN A 1 340 ? -5.089 20.478 18.732 1.00 97.56 340 GLN A N 1
ATOM 2575 C CA . GLN A 1 340 ? -5.646 21.119 19.925 1.00 97.56 340 GLN A CA 1
ATOM 2576 C C . GLN A 1 340 ? -4.952 20.640 21.201 1.00 97.56 340 GLN A C 1
ATOM 2578 O O . GLN A 1 340 ? -4.577 21.447 22.049 1.00 97.56 340 GLN A O 1
ATOM 2583 N N . TRP A 1 341 ? -4.774 19.325 21.349 1.00 97.75 341 TRP A N 1
ATOM 2584 C CA . TRP A 1 341 ? -4.090 18.735 22.496 1.00 97.75 341 TRP A CA 1
ATOM 2585 C C . TRP A 1 341 ? -3.620 17.307 22.215 1.00 97.75 341 TRP A C 1
ATOM 2587 O O . TRP A 1 341 ? -4.177 16.627 21.356 1.00 97.75 341 TRP A O 1
ATOM 2597 N N . THR A 1 342 ? -2.647 16.859 23.013 1.00 97.56 342 THR A N 1
ATOM 2598 C CA . THR A 1 342 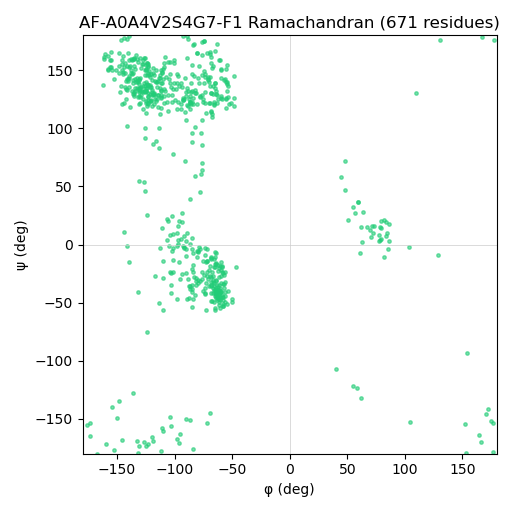? -2.171 15.469 23.090 1.00 97.56 342 THR A CA 1
ATOM 2599 C C . THR A 1 342 ? -2.260 14.991 24.544 1.00 97.56 342 THR A C 1
ATOM 2601 O O . THR A 1 342 ? -2.016 15.768 25.478 1.00 97.56 342 THR A O 1
ATOM 2604 N N . ARG A 1 343 ? -2.683 13.742 24.766 1.00 97.38 343 ARG A N 1
ATOM 2605 C CA . ARG A 1 343 ? -2.765 13.095 26.085 1.00 97.38 343 ARG A CA 1
ATOM 2606 C C . ARG A 1 343 ? -2.103 11.728 26.040 1.00 97.38 343 ARG A C 1
ATOM 2608 O O . ARG A 1 343 ? -2.467 10.913 25.205 1.00 97.38 343 ARG A O 1
ATOM 2615 N N . SER A 1 344 ? -1.179 11.496 26.969 1.00 96.69 344 SER A N 1
ATOM 2616 C CA . SER A 1 344 ? -0.555 10.188 27.165 1.00 96.69 344 SER A CA 1
ATOM 2617 C C . SER A 1 344 ? -1.410 9.304 28.085 1.00 96.69 344 SER A C 1
ATOM 2619 O O . SER A 1 344 ? -1.983 9.782 29.074 1.00 96.69 344 SER A O 1
ATOM 2621 N N . ILE A 1 345 ? -1.504 8.027 27.729 1.00 97.81 345 ILE A N 1
ATOM 2622 C CA . ILE A 1 345 ? -2.085 6.911 28.471 1.00 97.81 345 ILE A CA 1
ATOM 2623 C C . ILE A 1 345 ? -0.975 5.856 28.518 1.00 97.81 345 ILE A C 1
ATOM 2625 O O . ILE A 1 345 ? -0.744 5.171 27.524 1.00 97.81 345 ILE A O 1
ATOM 2629 N N . GLY A 1 346 ? -0.268 5.779 29.643 1.00 96.50 346 GLY A N 1
ATOM 2630 C CA . GLY A 1 346 ? 0.987 5.040 29.706 1.00 96.50 346 GLY A CA 1
ATOM 2631 C C . GLY A 1 346 ? 1.384 4.600 31.108 1.00 96.50 346 GLY A C 1
ATOM 2632 O O . GLY A 1 346 ? 1.053 5.265 32.099 1.00 96.50 346 GLY A O 1
ATOM 2633 N N . THR A 1 347 ? 2.104 3.488 31.177 1.00 97.06 347 THR A N 1
ATOM 2634 C CA . THR A 1 347 ? 2.754 2.921 32.361 1.00 97.06 347 THR A CA 1
ATOM 2635 C C . THR A 1 347 ? 4.214 2.581 32.030 1.00 97.06 347 THR A C 1
ATOM 2637 O O . THR A 1 347 ? 4.715 2.903 30.964 1.00 97.06 347 THR A O 1
ATOM 2640 N N . SER A 1 348 ? 4.955 1.929 32.932 1.00 95.69 348 SER A N 1
ATOM 2641 C CA . SER A 1 348 ? 6.273 1.390 32.554 1.00 95.69 348 SER A CA 1
ATOM 2642 C C . SER A 1 348 ? 6.196 0.213 31.569 1.00 95.69 348 SER A C 1
ATOM 2644 O O . SER A 1 348 ? 7.236 -0.253 31.100 1.00 95.69 348 SER A O 1
ATOM 2646 N N . GLY A 1 349 ? 4.991 -0.320 31.346 1.00 96.38 349 GLY A N 1
ATOM 2647 C CA . GLY A 1 349 ? 4.696 -1.414 30.434 1.00 96.38 349 GLY A CA 1
ATOM 2648 C C . GLY A 1 349 ? 4.445 -0.945 29.000 1.00 96.38 349 GLY A C 1
ATOM 2649 O O . GLY A 1 349 ? 5.038 0.006 28.513 1.00 96.38 349 GLY A O 1
ATOM 2650 N N . THR A 1 350 ? 3.625 -1.701 28.284 1.00 97.31 350 THR A N 1
ATOM 2651 C CA . THR A 1 350 ? 3.195 -1.455 26.910 1.00 97.31 350 THR A CA 1
ATOM 2652 C C . THR A 1 350 ? 1.694 -1.259 26.896 1.00 97.31 350 THR A C 1
ATOM 2654 O O . THR A 1 350 ? 0.943 -2.172 27.238 1.00 97.31 350 THR A O 1
ATOM 2657 N N . GLU A 1 351 ? 1.273 -0.099 26.415 1.00 97.94 351 GLU A N 1
ATOM 2658 C CA . GLU A 1 351 ? -0.097 0.255 26.106 1.00 97.94 351 GLU A CA 1
ATOM 2659 C C . GLU A 1 351 ? -0.277 0.354 24.588 1.00 97.94 351 GLU A C 1
ATOM 2661 O O . GLU A 1 351 ? 0.430 1.079 23.885 1.00 97.94 351 GLU A O 1
ATOM 2666 N N . ARG A 1 352 ? -1.277 -0.355 24.061 1.00 97.31 352 ARG A N 1
ATOM 2667 C CA . ARG A 1 352 ? -1.634 -0.320 22.638 1.00 97.31 352 ARG A CA 1
ATOM 2668 C C . ARG A 1 352 ? -3.110 -0.013 22.487 1.00 97.31 352 ARG A C 1
ATOM 2670 O O . ARG A 1 352 ? -3.944 -0.819 22.881 1.00 97.31 352 ARG A O 1
ATOM 2677 N N . ALA A 1 353 ? -3.435 1.118 21.867 1.00 97.25 353 ALA A N 1
ATOM 2678 C CA . ALA A 1 353 ? -4.814 1.495 21.565 1.00 97.25 353 ALA A CA 1
ATOM 2679 C C . ALA A 1 353 ? -5.229 1.029 20.171 1.00 97.25 353 ALA A C 1
ATOM 2681 O O . ALA A 1 353 ? -4.595 1.417 19.196 1.00 97.25 353 ALA A O 1
ATOM 2682 N N . TYR A 1 354 ? -6.313 0.264 20.071 1.00 97.50 354 TYR A N 1
ATOM 2683 C CA . TYR A 1 354 ? -6.881 -0.165 18.788 1.00 97.50 354 TYR A CA 1
ATOM 2684 C C . TYR A 1 354 ? -8.123 0.638 18.408 1.00 97.50 354 TYR A C 1
ATOM 2686 O O . TYR A 1 354 ? -8.260 1.044 17.259 1.00 97.50 354 TYR A O 1
ATOM 2694 N N . GLY A 1 355 ? -9.011 0.905 19.368 1.00 97.56 355 GLY A N 1
ATOM 2695 C CA . GLY A 1 355 ? -10.288 1.562 19.111 1.00 97.56 355 GLY A CA 1
ATOM 2696 C C . GLY A 1 355 ? -10.358 2.967 19.702 1.00 97.56 355 GLY A C 1
ATOM 2697 O O . GLY A 1 355 ? -9.949 3.186 20.844 1.00 97.56 355 GLY A O 1
ATOM 2698 N N . VAL A 1 356 ? -10.941 3.894 18.942 1.00 98.69 356 VAL A N 1
ATOM 2699 C CA . VAL A 1 356 ? -11.328 5.234 19.398 1.00 98.69 356 VAL A CA 1
ATOM 2700 C C . VAL A 1 356 ? -12.766 5.489 18.960 1.00 98.69 356 VAL A C 1
ATOM 2702 O O . VAL A 1 356 ? -13.106 5.249 17.807 1.00 98.69 356 VAL A O 1
ATOM 2705 N N . ALA A 1 357 ? -13.605 5.985 19.865 1.00 98.19 357 ALA A N 1
ATOM 2706 C CA . ALA A 1 357 ? -14.969 6.410 19.558 1.00 98.19 357 ALA A CA 1
ATOM 2707 C C . ALA A 1 357 ? -15.289 7.718 20.282 1.00 98.19 357 ALA A C 1
ATOM 2709 O O . ALA A 1 357 ? -14.767 7.976 21.367 1.00 98.19 357 ALA A O 1
ATOM 2710 N N . VAL A 1 358 ? -16.155 8.540 19.695 1.00 97.44 358 VAL A N 1
ATOM 2711 C CA . VAL A 1 358 ? -16.583 9.817 20.272 1.00 97.44 358 VAL A CA 1
ATOM 2712 C C . VAL A 1 358 ? -18.100 9.913 20.246 1.00 97.44 358 VAL A C 1
ATOM 2714 O O . VAL A 1 358 ? -18.733 9.556 19.255 1.00 97.44 358 VAL A O 1
ATOM 2717 N N . ASP A 1 359 ? -18.688 10.347 21.356 1.00 94.44 359 ASP A N 1
ATOM 2718 C CA . ASP A 1 359 ? -20.135 10.505 21.459 1.00 94.44 359 ASP A CA 1
ATOM 2719 C C . ASP A 1 359 ? -20.617 11.889 20.998 1.00 94.44 359 ASP A C 1
ATOM 2721 O O . ASP A 1 359 ? -19.838 12.786 20.663 1.00 94.44 359 ASP A O 1
ATOM 2725 N N . ALA A 1 360 ? -21.937 12.080 20.999 1.00 92.31 360 ALA A N 1
ATOM 2726 C CA . ALA A 1 360 ? -22.564 13.332 20.584 1.00 92.31 360 ALA A CA 1
ATOM 2727 C C . ALA A 1 360 ? -22.221 14.530 21.494 1.00 92.31 360 ALA A C 1
ATOM 2729 O O . ALA A 1 360 ? -22.425 15.677 21.097 1.00 92.31 360 ALA A O 1
ATOM 2730 N N . GLN A 1 361 ? -21.716 14.287 22.707 1.00 92.81 361 GLN A N 1
ATOM 2731 C CA . GLN A 1 361 ? -21.261 15.311 23.649 1.00 92.81 361 GLN A CA 1
ATOM 2732 C C . GLN A 1 361 ? -19.762 15.620 23.493 1.00 92.81 361 GLN A C 1
ATOM 2734 O O . GLN A 1 361 ? -19.241 16.495 24.188 1.00 92.81 361 GLN A O 1
ATOM 2739 N N . GLY A 1 362 ? -19.060 14.929 22.589 1.00 94.31 362 GLY A N 1
ATOM 2740 C CA . GLY A 1 362 ? -17.628 15.087 22.362 1.00 94.31 362 GLY A CA 1
ATOM 2741 C C . GLY A 1 362 ? -16.751 14.380 23.399 1.00 94.31 362 GLY A C 1
ATOM 2742 O O . GLY A 1 362 ? -15.555 14.687 23.474 1.00 94.31 362 GLY A O 1
ATOM 2743 N N . ARG A 1 363 ? -17.310 13.461 24.205 1.00 97.19 363 ARG A N 1
ATOM 2744 C CA . ARG A 1 363 ? -16.524 12.577 25.077 1.00 97.19 363 ARG A CA 1
ATOM 2745 C C . ARG A 1 363 ? -15.907 11.482 24.219 1.00 97.19 363 ARG A C 1
ATOM 2747 O O . ARG A 1 363 ? -16.607 10.813 23.463 1.00 97.19 363 ARG A O 1
ATOM 2754 N N . VAL A 1 364 ? -14.600 11.300 24.346 1.00 98.50 364 VAL A N 1
ATOM 2755 C CA . VAL A 1 364 ? -13.823 10.342 23.555 1.00 98.50 364 VAL A CA 1
ATOM 2756 C C . VAL A 1 364 ? -13.400 9.169 24.425 1.00 98.50 364 VAL A C 1
ATOM 2758 O O . VAL A 1 364 ? -12.894 9.369 25.528 1.00 98.50 364 VAL A O 1
ATOM 2761 N N . VAL A 1 365 ? -13.613 7.953 23.932 1.00 98.75 365 VAL A N 1
ATOM 2762 C CA . VAL A 1 365 ? -13.212 6.700 24.573 1.00 98.75 365 VAL A CA 1
ATOM 2763 C C . VAL A 1 365 ? -12.118 6.048 23.742 1.00 98.75 365 VAL A C 1
ATOM 2765 O O . VAL A 1 365 ? -12.258 5.916 22.528 1.00 98.75 365 VAL A O 1
ATOM 2768 N N . VAL A 1 366 ? -11.051 5.619 24.409 1.00 98.88 366 VAL A N 1
ATOM 2769 C CA . VAL A 1 366 ? -9.948 4.847 23.831 1.00 98.88 366 VAL A CA 1
ATOM 2770 C C . VAL A 1 366 ? -9.929 3.472 24.478 1.00 98.88 366 VAL A C 1
ATOM 2772 O O . VAL A 1 366 ? -10.048 3.374 25.701 1.00 98.88 366 VAL A O 1
ATOM 2775 N N . THR A 1 367 ? -9.766 2.419 23.680 1.00 98.81 367 THR A N 1
ATOM 2776 C CA . THR A 1 367 ? -9.642 1.043 24.171 1.00 98.81 367 THR A CA 1
ATOM 2777 C C . THR A 1 367 ? -8.460 0.319 23.544 1.00 98.81 367 THR A C 1
ATOM 2779 O O . THR A 1 367 ? -7.985 0.681 22.461 1.00 98.81 367 THR A O 1
ATOM 2782 N N . GLY A 1 368 ? -7.982 -0.705 24.236 1.00 98.62 368 GLY A N 1
ATOM 2783 C CA . GLY A 1 368 ? -6.765 -1.402 23.878 1.00 98.62 368 GLY A CA 1
ATOM 2784 C C . GLY A 1 368 ? -6.377 -2.448 24.909 1.00 98.62 368 GLY A C 1
ATOM 2785 O O . GLY A 1 368 ? -7.238 -2.968 25.625 1.00 98.62 368 GLY A O 1
ATOM 2786 N N . TYR A 1 369 ? -5.075 -2.708 25.005 1.00 98.69 369 TYR A N 1
ATOM 2787 C CA . TYR A 1 369 ? -4.494 -3.490 26.093 1.00 98.69 369 TYR A CA 1
ATOM 2788 C C . TYR A 1 369 ? -3.323 -2.771 26.770 1.00 98.69 369 TYR A C 1
ATOM 2790 O O . TYR A 1 369 ? -2.670 -1.922 26.158 1.00 98.69 369 TYR A O 1
ATOM 2798 N N . THR A 1 370 ? -3.076 -3.128 28.026 1.00 98.50 370 THR A N 1
ATOM 2799 C CA . THR A 1 370 ? -1.917 -2.732 28.834 1.00 98.50 370 THR A CA 1
ATOM 2800 C C . THR A 1 370 ? -1.313 -3.975 29.474 1.00 98.50 370 THR A C 1
ATOM 2802 O O . THR A 1 370 ? -2.054 -4.855 29.895 1.00 98.50 370 THR A O 1
ATOM 2805 N N . ASN A 1 371 ? 0.010 -4.059 29.585 1.00 97.75 371 ASN A N 1
ATOM 2806 C CA . ASN A 1 371 ? 0.661 -5.056 30.447 1.00 97.75 371 ASN A CA 1
ATOM 2807 C C . ASN A 1 371 ? 1.241 -4.441 31.732 1.00 97.75 371 ASN A C 1
ATOM 2809 O O . ASN A 1 371 ? 2.126 -5.025 32.352 1.00 97.75 371 ASN A O 1
ATOM 2813 N N . GLY A 1 372 ? 0.752 -3.257 32.112 1.00 96.88 372 GLY A N 1
ATOM 2814 C CA . GLY A 1 372 ? 1.079 -2.563 33.351 1.00 96.88 372 GLY A CA 1
ATOM 2815 C C . GLY A 1 372 ? -0.143 -2.331 34.244 1.00 96.88 372 GLY A C 1
ATOM 2816 O O . GLY A 1 372 ? -1.197 -2.944 34.067 1.00 96.88 372 GLY A O 1
ATOM 2817 N N . ASP A 1 373 ? 0.030 -1.456 35.237 1.00 97.00 373 ASP A N 1
ATOM 2818 C CA . ASP A 1 373 ? -0.999 -1.053 36.205 1.00 97.00 373 ASP A CA 1
ATOM 2819 C C . ASP A 1 373 ? -1.572 0.323 35.829 1.00 97.00 373 ASP A C 1
ATOM 2821 O O . ASP A 1 373 ? -1.165 1.362 36.358 1.00 97.00 373 ASP A O 1
ATOM 2825 N N . LEU A 1 374 ? -2.462 0.344 34.835 1.00 97.44 374 LEU A N 1
ATOM 2826 C CA . LEU A 1 374 ? -2.938 1.574 34.200 1.00 97.44 374 LEU A CA 1
ATOM 2827 C C . LEU A 1 374 ? -3.986 2.314 35.044 1.00 97.44 374 LEU A C 1
ATOM 2829 O O . LEU A 1 374 ? -4.069 3.546 34.995 1.00 97.44 374 LEU A O 1
ATOM 2833 N N . ASP A 1 375 ? -4.794 1.585 35.816 1.00 97.00 375 ASP A N 1
ATOM 2834 C CA . ASP A 1 375 ? -5.821 2.157 36.695 1.00 97.00 375 ASP A CA 1
ATOM 2835 C C . ASP A 1 375 ? -5.420 2.220 38.181 1.00 97.00 375 ASP A C 1
ATOM 2837 O O . ASP A 1 375 ? -6.168 2.776 38.991 1.00 97.00 375 ASP A O 1
ATOM 2841 N N . GLY A 1 376 ? -4.234 1.713 38.537 1.00 96.75 376 GLY A N 1
ATOM 2842 C CA . GLY A 1 376 ? -3.722 1.645 39.909 1.00 96.75 376 GLY A CA 1
ATOM 2843 C C . GLY A 1 376 ? -4.301 0.490 40.738 1.00 96.75 376 GLY A C 1
ATOM 2844 O O . GLY A 1 376 ? -4.069 0.433 41.949 1.00 96.75 376 GLY A O 1
ATOM 2845 N N . GLY A 1 377 ? -5.112 -0.380 40.128 1.00 96.00 377 GLY A N 1
ATOM 2846 C CA . GLY A 1 377 ? -5.753 -1.537 40.753 1.00 96.00 377 GLY A CA 1
ATOM 2847 C C . GLY A 1 377 ? -5.092 -2.882 40.436 1.00 96.00 377 GLY A C 1
ATOM 2848 O O . GLY A 1 377 ? -5.484 -3.888 41.027 1.00 96.00 377 GLY A O 1
ATOM 2849 N N . HIS A 1 378 ? -4.092 -2.912 39.554 1.00 95.69 378 HIS A N 1
ATOM 2850 C CA . HIS A 1 378 ? -3.508 -4.119 38.960 1.00 95.69 378 HIS A CA 1
ATOM 2851 C C . HIS A 1 378 ? -1.984 -4.168 39.164 1.00 95.69 378 HIS A C 1
ATOM 2853 O O . HIS A 1 378 ? -1.202 -4.443 38.251 1.00 95.69 378 HIS A O 1
ATOM 2859 N N . ALA A 1 379 ? -1.540 -3.892 40.393 1.00 94.44 379 ALA A N 1
ATOM 2860 C CA . ALA A 1 379 ? -0.124 -3.841 40.739 1.00 94.44 379 ALA A CA 1
ATOM 2861 C C . ALA A 1 379 ? 0.617 -5.142 40.374 1.00 94.44 379 ALA A C 1
ATOM 2863 O O . ALA A 1 379 ? 0.267 -6.229 40.835 1.00 94.44 379 ALA A O 1
ATOM 2864 N N . GLY A 1 380 ? 1.691 -5.010 39.591 1.00 90.62 380 GLY A N 1
ATOM 2865 C CA . GLY A 1 380 ? 2.499 -6.145 39.138 1.00 90.62 380 GLY A CA 1
ATOM 2866 C C . GLY A 1 380 ? 1.895 -6.926 37.970 1.00 90.62 380 GLY A C 1
ATOM 2867 O O . GLY A 1 380 ? 2.371 -8.028 37.694 1.00 90.62 380 GLY A O 1
ATOM 2868 N N . ASN A 1 381 ? 0.880 -6.380 37.289 1.00 94.56 381 ASN A N 1
ATOM 2869 C CA . ASN A 1 381 ? 0.436 -6.923 36.014 1.00 94.56 381 ASN A CA 1
ATOM 2870 C C . ASN A 1 381 ? 1.621 -7.023 35.036 1.00 94.56 381 ASN A C 1
ATOM 2872 O O . ASN A 1 381 ? 2.495 -6.158 35.005 1.00 94.56 381 ASN A O 1
ATOM 2876 N N . THR A 1 382 ? 1.670 -8.132 34.305 1.00 90.44 382 THR A N 1
ATOM 2877 C CA . THR A 1 382 ? 2.698 -8.438 33.293 1.00 90.44 382 THR A CA 1
ATOM 2878 C C . THR A 1 382 ? 2.107 -9.142 32.072 1.00 90.44 382 THR A C 1
ATOM 2880 O O . THR A 1 382 ? 2.830 -9.451 31.125 1.00 90.44 382 THR A O 1
ATOM 2883 N N . THR A 1 383 ? 0.800 -9.405 32.090 1.00 96.38 383 THR A N 1
ATOM 2884 C CA . THR A 1 383 ? 0.031 -9.961 30.980 1.00 96.38 383 THR A CA 1
ATOM 2885 C C . THR A 1 383 ? -0.878 -8.879 30.423 1.00 96.38 383 THR A C 1
ATOM 2887 O O . THR A 1 383 ? -1.171 -7.900 31.101 1.00 96.38 383 THR A O 1
ATOM 2890 N N . ASP A 1 384 ? -1.286 -9.015 29.167 1.00 98.19 384 ASP A N 1
ATOM 2891 C CA . ASP A 1 384 ? -2.162 -8.015 28.566 1.00 98.19 384 ASP A CA 1
ATOM 2892 C C . ASP A 1 384 ? -3.521 -8.031 29.269 1.00 98.19 384 ASP A C 1
ATOM 2894 O O . ASP A 1 384 ? -4.173 -9.066 29.277 1.00 98.19 384 ASP A O 1
ATOM 2898 N N . ASP A 1 385 ? -3.941 -6.896 29.814 1.00 98.50 385 ASP A N 1
ATOM 2899 C CA . ASP A 1 385 ? -5.293 -6.648 30.297 1.00 98.50 385 ASP A CA 1
ATOM 2900 C C . ASP A 1 385 ? -5.978 -5.647 29.368 1.00 98.50 385 ASP A C 1
ATOM 2902 O O . ASP A 1 385 ? -5.371 -4.668 28.912 1.00 98.50 385 ASP A O 1
ATOM 2906 N N . ALA A 1 386 ? -7.271 -5.843 29.126 1.00 98.50 386 ALA A N 1
ATOM 2907 C CA . ALA A 1 386 ? -8.059 -4.901 28.356 1.00 98.50 386 ALA A CA 1
ATOM 2908 C C . ALA A 1 386 ? -8.244 -3.605 29.155 1.00 98.50 386 ALA A C 1
ATOM 2910 O O . ALA A 1 386 ? -8.427 -3.615 30.374 1.00 98.50 386 ALA A O 1
ATOM 2911 N N . PHE A 1 387 ? -8.251 -2.464 28.467 1.00 98.62 387 PHE A N 1
ATOM 2912 C CA . PHE A 1 387 ? -8.546 -1.186 29.110 1.00 98.62 387 PHE A CA 1
ATOM 2913 C C . PHE A 1 387 ? -9.563 -0.351 28.338 1.00 98.62 387 PHE A C 1
ATOM 2915 O O . PHE A 1 387 ? -9.746 -0.494 27.125 1.00 98.62 387 PHE A O 1
ATOM 2922 N N . ALA A 1 388 ? -10.180 0.589 29.047 1.00 98.69 388 ALA A N 1
ATOM 2923 C CA . ALA A 1 388 ? -10.864 1.731 28.464 1.00 98.69 388 ALA A CA 1
ATOM 2924 C C . ALA A 1 388 ? -10.527 3.016 29.234 1.00 98.69 388 ALA A C 1
ATOM 2926 O O . ALA A 1 388 ? -10.482 3.031 30.467 1.00 98.69 388 ALA A O 1
ATOM 2927 N N . VAL A 1 389 ? -10.319 4.113 28.509 1.00 98.69 389 VAL A N 1
ATOM 2928 C CA . VAL A 1 389 ? -10.113 5.453 29.078 1.00 98.69 389 VAL A CA 1
ATOM 2929 C C . VAL A 1 389 ? -11.055 6.426 28.396 1.00 98.69 389 VAL A C 1
ATOM 2931 O O . VAL A 1 389 ? -11.155 6.409 27.171 1.00 98.69 389 VAL A O 1
ATOM 2934 N N . GLN A 1 390 ? -11.706 7.297 29.166 1.00 98.62 390 GLN A N 1
ATOM 2935 C CA . GLN A 1 390 ? -12.538 8.362 28.613 1.00 98.62 390 GLN A CA 1
ATOM 2936 C C . GLN A 1 390 ? -11.995 9.746 28.960 1.00 98.62 390 GLN A C 1
ATOM 2938 O O . GLN A 1 390 ? -11.575 10.007 30.091 1.00 98.62 390 GLN A O 1
ATOM 2943 N N . TYR A 1 391 ? -12.063 10.647 27.985 1.00 98.69 391 TYR A N 1
ATOM 2944 C CA . TYR A 1 391 ? -11.774 12.067 28.135 1.00 98.69 391 TYR A CA 1
ATOM 2945 C C . TYR A 1 391 ? -12.981 12.904 27.710 1.00 98.69 391 TYR A C 1
ATOM 2947 O O . TYR A 1 391 ? -13.770 12.490 26.860 1.00 98.69 391 TYR A O 1
ATOM 2955 N N . ASP A 1 392 ? -13.112 14.101 28.274 1.00 97.56 392 ASP A N 1
ATOM 2956 C CA . ASP A 1 392 ? -14.019 15.114 27.738 1.00 97.56 392 ASP A CA 1
ATOM 2957 C C . ASP A 1 392 ? -13.445 15.787 26.472 1.00 97.56 392 ASP A C 1
ATOM 2959 O O . ASP A 1 392 ? -12.290 15.580 26.084 1.00 97.56 392 ASP A O 1
ATOM 2963 N N . GLY A 1 393 ? -14.242 16.641 25.822 1.00 95.19 393 GLY A N 1
ATOM 2964 C CA . GLY A 1 393 ? -13.824 17.349 24.608 1.00 95.19 393 GLY A CA 1
ATOM 2965 C C . GLY A 1 393 ? -12.651 18.328 24.797 1.00 95.19 393 GLY A C 1
ATOM 2966 O O . GLY A 1 393 ? -12.026 18.715 23.802 1.00 95.19 393 GLY A O 1
ATOM 2967 N N . ALA A 1 394 ? -12.336 18.709 26.040 1.00 97.25 394 ALA A N 1
ATOM 2968 C CA . ALA A 1 394 ? -11.199 19.553 26.416 1.00 97.25 394 ALA A CA 1
ATOM 2969 C C . ALA A 1 394 ? -9.936 18.734 26.763 1.00 97.25 394 ALA A C 1
ATOM 2971 O O . ALA A 1 394 ? -8.870 19.302 27.012 1.00 97.25 394 ALA A O 1
ATOM 2972 N N . GLY A 1 395 ? -10.033 17.402 26.752 1.00 97.31 395 GLY A N 1
ATOM 2973 C CA . GLY A 1 395 ? -8.936 16.495 27.057 1.00 97.31 395 GLY A CA 1
ATOM 2974 C C . GLY A 1 395 ? -8.716 16.286 28.556 1.00 97.31 395 GLY A C 1
ATOM 2975 O O . GLY A 1 395 ? -7.612 15.903 28.948 1.00 97.31 395 GLY A O 1
ATOM 2976 N N . ASN A 1 396 ? -9.706 16.534 29.416 1.00 98.06 396 ASN A N 1
ATOM 2977 C CA . ASN A 1 396 ? -9.638 16.111 30.816 1.00 98.06 396 ASN A CA 1
ATOM 2978 C C . ASN A 1 396 ? -10.036 14.640 30.916 1.00 98.06 396 ASN A C 1
ATOM 2980 O O . ASN A 1 396 ? -11.069 14.240 30.379 1.00 98.06 396 ASN A O 1
ATOM 2984 N N . ARG A 1 397 ? -9.227 13.831 31.608 1.00 98.06 397 ARG A N 1
ATOM 2985 C CA . ARG A 1 397 ? -9.539 12.414 31.829 1.00 98.06 397 ARG A CA 1
ATOM 2986 C C . ARG A 1 397 ? -10.710 12.298 32.801 1.00 98.06 397 ARG A C 1
ATOM 2988 O O . ARG A 1 397 ? -10.605 12.763 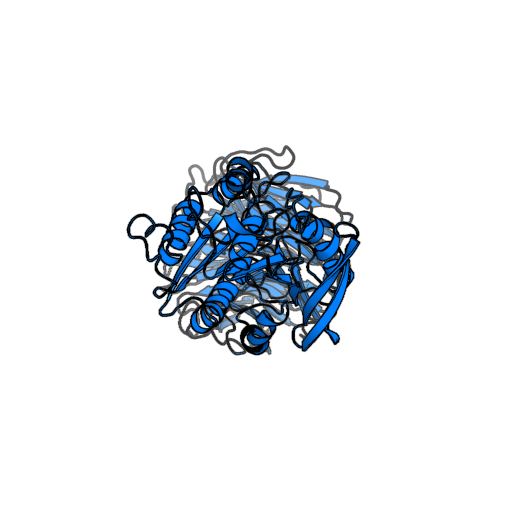33.933 1.00 98.06 397 ARG A O 1
ATOM 2995 N N . LEU A 1 398 ? -11.788 11.657 32.364 1.00 98.31 398 LEU A N 1
ATOM 2996 C CA . LEU A 1 398 ? -12.975 11.398 33.177 1.00 98.31 398 LEU A CA 1
ATOM 2997 C C . LEU A 1 398 ? -12.787 10.136 34.024 1.00 98.31 398 LEU A C 1
ATOM 2999 O O . LEU A 1 398 ? -13.020 10.160 35.229 1.00 98.31 398 LEU A O 1
ATOM 3003 N N . TRP A 1 399 ? -12.305 9.053 33.412 1.00 98.50 399 TRP A N 1
ATOM 3004 C CA . TRP A 1 399 ? -12.005 7.799 34.101 1.00 98.50 399 TRP A CA 1
ATOM 3005 C C . TRP A 1 399 ? -11.040 6.926 33.293 1.00 98.50 399 TRP A C 1
ATOM 3007 O O . TRP A 1 399 ? -10.839 7.126 32.095 1.00 98.50 399 TRP A O 1
ATOM 3017 N N . VAL A 1 400 ? -10.456 5.946 33.980 1.00 98.44 400 VAL A N 1
ATOM 3018 C CA . VAL A 1 400 ? -9.665 4.841 33.428 1.00 98.44 400 VAL A CA 1
ATOM 3019 C C . VAL A 1 400 ? -10.163 3.541 34.053 1.00 98.44 400 VAL A C 1
ATOM 3021 O O . VAL A 1 400 ? -10.524 3.522 35.235 1.00 98.44 400 VAL A O 1
ATOM 3024 N N . LYS A 1 401 ? -10.251 2.487 33.244 1.00 98.06 401 LYS A N 1
ATOM 3025 C CA . LYS A 1 401 ? -10.646 1.139 33.648 1.00 98.06 401 LYS A CA 1
ATOM 3026 C C . LYS A 1 401 ? -9.707 0.134 33.010 1.00 98.06 401 LYS A C 1
ATOM 3028 O O . LYS A 1 401 ? -9.542 0.169 31.793 1.00 98.06 401 LYS A O 1
ATOM 3033 N N . GLN A 1 402 ? -9.163 -0.759 33.821 1.00 97.75 402 GLN A N 1
ATOM 3034 C CA . GLN A 1 402 ? -8.454 -1.954 33.390 1.00 97.75 402 GLN A CA 1
ATOM 3035 C C . GLN A 1 402 ? -9.246 -3.176 33.858 1.00 97.75 402 GLN A C 1
ATOM 3037 O O . GLN A 1 402 ? -9.849 -3.158 34.934 1.00 97.75 402 GLN A O 1
ATOM 3042 N N . PHE A 1 403 ? -9.333 -4.198 33.014 1.00 96.50 403 PHE A N 1
ATOM 3043 C CA . PHE A 1 403 ? -10.006 -5.447 33.339 1.00 96.50 403 PHE A CA 1
ATOM 3044 C C . PHE A 1 403 ? -9.410 -6.610 32.545 1.00 96.50 403 PHE A C 1
ATOM 3046 O O . PHE A 1 403 ? -9.082 -6.485 31.367 1.00 96.50 403 PHE A O 1
ATOM 3053 N N . GLY A 1 404 ? -9.325 -7.761 33.197 1.00 95.75 404 GLY A N 1
ATOM 3054 C CA . GLY A 1 404 ? -8.743 -8.972 32.642 1.00 95.75 404 GLY A CA 1
ATOM 3055 C C . GLY A 1 404 ? -8.743 -10.085 33.678 1.00 95.75 404 GLY A C 1
ATOM 3056 O O . GLY A 1 404 ? -9.165 -9.901 34.828 1.00 95.75 404 GLY A O 1
ATOM 3057 N N . VAL A 1 405 ? -8.314 -11.267 33.263 1.00 96.81 405 VAL A N 1
ATOM 3058 C CA . VAL A 1 405 ? -8.150 -12.425 34.133 1.00 96.81 405 VAL A CA 1
ATOM 3059 C C . VAL A 1 405 ? -6.681 -12.490 34.545 1.00 96.81 405 VAL A C 1
ATOM 3061 O O . VAL A 1 405 ? -5.825 -12.624 33.676 1.00 96.81 405 VAL A O 1
ATOM 3064 N N . PRO A 1 406 ? -6.351 -12.468 35.851 1.00 94.44 406 PRO A N 1
ATOM 3065 C CA . PRO A 1 406 ? -4.960 -12.450 36.296 1.00 94.44 406 PRO A CA 1
ATOM 3066 C C . PRO A 1 406 ? -4.103 -13.554 35.661 1.00 94.44 406 PRO A C 1
ATOM 3068 O O . PRO A 1 406 ? -4.384 -14.743 35.826 1.00 94.44 406 PRO A O 1
ATOM 3071 N N . GLY A 1 407 ? -3.036 -13.156 34.962 1.00 94.38 407 GLY A N 1
ATOM 3072 C CA . GLY A 1 407 ? -2.106 -14.068 34.289 1.00 94.38 407 GLY A CA 1
ATOM 3073 C C . GLY A 1 407 ? -2.604 -14.637 32.954 1.00 94.38 407 GLY A C 1
ATOM 3074 O O . GLY A 1 407 ? -1.911 -15.465 32.359 1.00 94.38 407 GLY A O 1
ATOM 3075 N N . ALA A 1 408 ? -3.775 -14.218 32.477 1.00 96.94 408 ALA A N 1
ATOM 3076 C CA . ALA A 1 408 ? -4.272 -14.477 31.133 1.00 96.94 408 ALA A CA 1
ATOM 3077 C C . ALA A 1 408 ? -4.143 -13.204 30.282 1.00 96.94 408 ALA A C 1
ATOM 3079 O O . ALA A 1 408 ? -4.028 -12.107 30.809 1.00 96.94 408 ALA A O 1
ATOM 3080 N N . ALA A 1 409 ? -4.098 -13.370 28.959 1.00 98.06 409 ALA A N 1
ATOM 3081 C CA . ALA A 1 409 ? -4.120 -12.235 28.045 1.00 98.06 409 ALA A CA 1
ATOM 3082 C C . ALA A 1 409 ? -5.568 -11.884 27.681 1.00 98.06 409 ALA A C 1
ATOM 3084 O O . ALA A 1 409 ? -6.314 -12.739 27.195 1.00 98.06 409 ALA A O 1
ATOM 3085 N N . ASP A 1 410 ? -5.914 -10.619 27.846 1.00 98.31 410 ASP A N 1
ATOM 3086 C CA . ASP A 1 410 ? -7.197 -9.999 27.571 1.00 98.31 410 ASP A CA 1
ATOM 3087 C C . ASP A 1 410 ? -6.942 -8.738 26.744 1.00 98.31 410 ASP A C 1
ATOM 3089 O O . ASP A 1 410 ? -6.210 -7.838 27.150 1.00 98.31 410 ASP A O 1
ATOM 3093 N N . ARG A 1 411 ? -7.513 -8.659 25.542 1.00 98.50 411 ARG A N 1
ATOM 3094 C CA . ARG A 1 411 ? -7.304 -7.502 24.660 1.00 98.50 411 ARG A CA 1
ATOM 3095 C C . ARG A 1 411 ? -8.621 -7.007 24.110 1.00 98.50 411 ARG A C 1
ATOM 3097 O O . ARG A 1 411 ? -9.415 -7.803 23.621 1.00 98.50 411 ARG A O 1
ATOM 3104 N N . SER A 1 412 ? -8.810 -5.691 24.136 1.00 98.50 412 SER A N 1
ATOM 3105 C CA . SER A 1 412 ? -9.910 -5.012 23.455 1.00 98.50 412 SER A CA 1
ATOM 3106 C C . SER A 1 412 ? -9.419 -4.415 22.136 1.00 98.50 412 SER A C 1
ATOM 3108 O O . SER A 1 412 ? -8.455 -3.647 22.118 1.00 98.50 412 SER A O 1
ATOM 3110 N N . TYR A 1 413 ? -10.075 -4.771 21.032 1.00 98.25 413 TYR A N 1
ATOM 3111 C CA . TYR A 1 413 ? -9.718 -4.326 19.683 1.00 98.25 413 TYR A CA 1
ATOM 3112 C C . TYR A 1 413 ? -10.605 -3.192 19.166 1.00 98.25 413 TYR A C 1
ATOM 3114 O O . TYR A 1 413 ? -10.184 -2.428 18.302 1.00 98.25 413 TYR A O 1
ATOM 3122 N N . SER A 1 414 ? -11.822 -3.038 19.687 1.00 98.25 414 SER A N 1
ATOM 3123 C CA . SER A 1 414 ? -12.777 -2.076 19.138 1.00 98.25 414 SER A CA 1
ATOM 3124 C C . SER A 1 414 ? -13.701 -1.501 20.200 1.00 98.25 414 SER A C 1
ATOM 3126 O O . SER A 1 414 ? -14.052 -2.176 21.169 1.00 98.25 414 SER A O 1
ATOM 3128 N N . VAL A 1 415 ? -14.098 -0.243 19.995 1.00 98.56 415 VAL A N 1
ATOM 3129 C CA . VAL A 1 415 ? -15.071 0.469 20.823 1.00 98.56 415 VAL A CA 1
ATOM 3130 C C . VAL A 1 415 ? -16.135 1.129 19.950 1.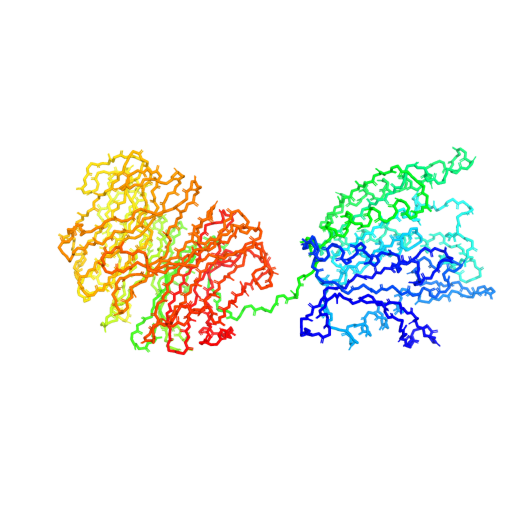00 98.56 415 VAL A C 1
ATOM 3132 O O . VAL A 1 415 ? -15.813 1.745 18.938 1.00 98.56 415 VAL A O 1
ATOM 3135 N N . ALA A 1 416 ? -17.393 1.046 20.378 1.00 97.69 416 ALA A N 1
ATOM 3136 C CA . ALA A 1 416 ? -18.507 1.809 19.819 1.00 97.69 416 ALA A CA 1
ATOM 3137 C C . ALA A 1 416 ? -19.284 2.520 20.932 1.00 97.69 416 ALA A C 1
ATOM 3139 O O . ALA A 1 416 ? -19.345 2.034 22.064 1.00 97.69 416 ALA A O 1
ATOM 3140 N N . VAL A 1 417 ? -19.909 3.651 20.604 1.00 95.62 417 VAL A N 1
ATOM 3141 C CA . VAL A 1 417 ? -20.757 4.416 21.529 1.00 95.62 417 VAL A CA 1
ATOM 3142 C C . VAL A 1 417 ? -22.158 4.600 20.948 1.00 95.62 417 VAL A C 1
ATOM 3144 O O . VAL A 1 417 ? -22.305 4.881 19.762 1.00 95.62 417 VAL A O 1
ATOM 3147 N N . ASP A 1 418 ? -23.182 4.436 21.784 1.00 92.94 418 ASP A N 1
ATOM 3148 C CA . ASP A 1 418 ? -24.588 4.714 21.454 1.00 92.94 418 ASP A CA 1
ATOM 3149 C C . ASP A 1 418 ? -25.269 5.345 22.679 1.00 92.94 418 ASP A C 1
ATOM 3151 O O . ASP A 1 418 ? -25.559 4.676 23.678 1.00 92.94 418 ASP A O 1
ATOM 3155 N N . GLY A 1 419 ? -25.447 6.668 22.647 1.00 90.12 419 GLY A N 1
ATOM 3156 C CA . GLY A 1 419 ? -25.858 7.444 23.819 1.00 90.12 419 GLY A CA 1
ATOM 3157 C C . GLY A 1 419 ? -24.866 7.291 24.981 1.00 90.12 419 GLY A C 1
ATOM 3158 O O . GLY A 1 419 ? -23.678 7.551 24.823 1.00 90.12 419 GLY A O 1
ATOM 3159 N N . ASP A 1 420 ? -25.353 6.851 26.146 1.00 90.31 420 ASP A N 1
ATOM 3160 C CA . ASP A 1 420 ? -24.525 6.593 27.340 1.00 90.31 420 ASP A CA 1
ATOM 3161 C C . ASP A 1 420 ? -23.908 5.184 27.379 1.00 90.31 420 ASP A C 1
ATOM 3163 O O . ASP A 1 420 ? -23.246 4.819 28.355 1.00 90.31 420 ASP A O 1
ATOM 3167 N N . ALA A 1 421 ? -24.166 4.353 26.367 1.00 95.56 421 ALA A N 1
ATOM 3168 C CA . ALA A 1 421 ? -23.617 3.009 26.288 1.00 95.56 421 ALA A CA 1
ATOM 3169 C C . ALA A 1 421 ? -22.276 3.010 25.551 1.00 95.56 421 ALA A C 1
ATOM 3171 O O . ALA A 1 421 ? -22.165 3.542 24.448 1.00 95.56 421 ALA A O 1
ATOM 3172 N N . ILE A 1 422 ? -21.285 2.352 26.147 1.00 97.88 422 ILE A N 1
ATOM 3173 C CA . ILE A 1 422 ? -19.963 2.131 25.557 1.00 97.88 422 ILE A CA 1
ATOM 3174 C C . ILE A 1 422 ? -19.788 0.626 25.401 1.00 97.88 422 ILE A C 1
ATOM 3176 O O . ILE A 1 422 ? -19.926 -0.108 26.379 1.00 97.88 422 ILE A O 1
ATOM 3180 N N . TYR A 1 423 ? -19.487 0.164 24.195 1.00 98.50 423 TYR A N 1
ATOM 3181 C CA . TYR A 1 423 ? -19.341 -1.252 23.876 1.00 98.50 423 TYR A CA 1
ATOM 3182 C C . TYR A 1 423 ? -17.904 -1.564 23.495 1.00 98.50 423 TYR A C 1
ATOM 3184 O O . TYR A 1 423 ? -17.363 -0.886 22.629 1.00 98.50 423 TYR A O 1
ATOM 3192 N N . LEU A 1 424 ? -17.309 -2.577 24.123 1.00 98.62 424 LEU A N 1
ATOM 3193 C CA . LEU A 1 424 ? -15.928 -3.008 23.894 1.00 98.62 424 LEU A CA 1
ATOM 3194 C C . LEU A 1 424 ? -15.914 -4.451 23.397 1.00 98.62 424 LEU A C 1
ATOM 3196 O O . LEU A 1 424 ? -16.544 -5.306 24.022 1.00 98.62 424 LEU A O 1
ATOM 3200 N N . GLY A 1 425 ? -15.205 -4.717 22.303 1.00 98.44 425 GLY A N 1
ATOM 3201 C CA . GLY A 1 425 ? -15.066 -6.052 21.717 1.00 98.44 425 GLY A CA 1
ATOM 3202 C C . GLY A 1 425 ? -13.614 -6.496 21.677 1.00 98.44 425 GLY A C 1
ATOM 3203 O O . GLY A 1 425 ? -12.722 -5.685 21.419 1.00 98.44 425 GLY A O 1
ATOM 3204 N N . GLY A 1 426 ? -13.381 -7.779 21.940 1.00 98.56 426 GLY A N 1
ATOM 3205 C CA . GLY A 1 426 ? -12.029 -8.304 22.064 1.00 98.56 426 GLY A CA 1
ATOM 3206 C C . GLY A 1 426 ? -11.967 -9.811 22.271 1.00 98.56 426 GLY A C 1
ATOM 3207 O O . GLY A 1 426 ? -12.893 -10.535 21.900 1.00 98.56 426 GLY A O 1
ATOM 3208 N N . TYR A 1 427 ? -10.879 -10.284 22.874 1.00 98.62 427 TYR A N 1
ATOM 3209 C CA . TYR A 1 427 ? -10.732 -11.677 23.302 1.00 98.62 427 TYR A CA 1
ATOM 3210 C C . TYR A 1 427 ? -10.151 -11.797 24.713 1.00 98.62 427 TYR A C 1
ATOM 3212 O O . TYR A 1 427 ? -9.486 -10.883 25.202 1.00 98.62 427 TYR A O 1
ATOM 3220 N N . THR A 1 428 ? -10.362 -12.958 25.327 1.00 98.62 428 THR A N 1
ATOM 3221 C CA . THR A 1 428 ? -9.775 -13.373 26.605 1.00 98.62 428 THR A CA 1
ATOM 3222 C C . THR A 1 428 ? -9.177 -14.777 26.508 1.00 98.62 428 THR A C 1
ATOM 3224 O O . THR A 1 428 ? -9.755 -15.661 25.876 1.00 98.62 428 THR A O 1
ATOM 3227 N N . LYS A 1 429 ? -8.035 -15.013 27.162 1.00 98.12 429 LYS A N 1
ATOM 3228 C CA . LYS A 1 429 ? -7.479 -16.359 27.426 1.00 98.12 429 LYS A CA 1
ATOM 3229 C C . LYS A 1 429 ? -7.958 -16.962 28.750 1.00 98.12 429 LYS A C 1
ATOM 3231 O O . LYS A 1 429 ? -7.487 -18.020 29.161 1.00 98.12 429 LYS A O 1
ATOM 3236 N N . GLY A 1 430 ? -8.834 -16.263 29.463 1.00 97.56 430 GLY A N 1
ATOM 3237 C CA . GLY A 1 430 ? -9.295 -16.628 30.792 1.00 97.56 430 GLY A CA 1
ATOM 3238 C C . GLY A 1 430 ? -10.812 -16.732 30.891 1.00 97.56 430 GLY A C 1
ATOM 3239 O O . GLY A 1 430 ? -11.548 -16.664 29.905 1.00 97.56 430 GLY A O 1
ATOM 3240 N N . ALA A 1 431 ? -11.279 -16.933 32.122 1.00 97.56 431 ALA A N 1
ATOM 3241 C CA . ALA A 1 431 ? -12.695 -16.936 32.460 1.00 97.56 431 ALA A CA 1
ATOM 3242 C C . ALA A 1 431 ? -13.170 -15.527 32.866 1.00 97.56 431 ALA A C 1
ATOM 3244 O O . ALA A 1 431 ? -13.386 -15.257 34.049 1.00 97.56 431 ALA A O 1
ATOM 3245 N N . LEU A 1 432 ? -13.276 -14.615 31.894 1.00 96.81 432 LEU A N 1
ATOM 3246 C CA . LEU A 1 432 ? -13.580 -13.197 32.125 1.00 96.81 432 LEU A CA 1
ATOM 3247 C C . LEU A 1 432 ? -15.059 -12.954 32.468 1.00 96.81 432 LEU A C 1
ATOM 3249 O O . LEU A 1 432 ? -15.386 -12.147 33.337 1.00 96.81 432 LEU A O 1
ATOM 3253 N N . GLY A 1 433 ? -15.965 -13.666 31.798 1.00 93.06 433 GLY A N 1
ATOM 3254 C CA . GLY A 1 433 ? -17.409 -13.635 32.079 1.00 93.06 433 GLY A CA 1
ATOM 3255 C C . GLY A 1 433 ? -18.100 -14.992 31.998 1.00 93.06 433 GLY A C 1
ATOM 3256 O O . GLY A 1 433 ? -19.217 -15.140 32.491 1.00 93.06 433 GLY A O 1
ATOM 3257 N N . ALA A 1 434 ? -17.442 -15.979 31.395 1.00 95.62 434 ALA A N 1
ATOM 3258 C CA . ALA A 1 434 ? -17.852 -17.376 31.341 1.00 95.62 434 ALA A CA 1
ATOM 3259 C C . ALA A 1 434 ? -16.600 -18.265 31.424 1.00 95.62 434 ALA A C 1
ATOM 3261 O O . ALA A 1 434 ? -15.489 -17.754 31.500 1.00 95.62 434 ALA A O 1
ATOM 3262 N N . ALA A 1 435 ? -16.756 -19.590 31.442 1.00 96.75 435 ALA A N 1
ATOM 3263 C CA . ALA A 1 435 ? -15.602 -20.483 31.336 1.00 96.75 435 ALA A CA 1
ATOM 3264 C C . ALA A 1 435 ? -14.933 -20.323 29.961 1.00 96.75 435 ALA A C 1
ATOM 3266 O O . ALA A 1 435 ? -15.643 -20.248 28.961 1.00 96.75 435 ALA A O 1
ATOM 3267 N N . ASN A 1 436 ? -13.597 -20.314 29.933 1.00 97.19 436 ASN A N 1
ATOM 3268 C CA . ASN A 1 436 ? -12.838 -20.325 28.686 1.00 97.19 436 ASN A CA 1
ATOM 3269 C C . ASN A 1 436 ? -13.008 -21.677 27.972 1.00 97.19 436 ASN A C 1
ATOM 3271 O O . ASN A 1 436 ? -12.865 -22.718 28.624 1.00 97.19 436 ASN A O 1
ATOM 3275 N N . GLN A 1 437 ? -13.343 -21.672 26.682 1.00 96.44 437 GLN A N 1
ATOM 3276 C CA . GLN A 1 437 ? -13.655 -22.895 25.933 1.00 96.44 437 GLN A CA 1
ATOM 3277 C C . GLN A 1 437 ? -12.511 -23.393 25.035 1.00 96.44 437 GLN A C 1
ATOM 3279 O O . GLN A 1 437 ? -12.565 -24.553 24.616 1.00 96.44 437 GLN A O 1
ATOM 3284 N N . GLY A 1 438 ? -11.476 -22.582 24.796 1.00 94.94 438 GLY A N 1
ATOM 3285 C CA . GLY A 1 438 ? -10.419 -22.849 23.814 1.00 94.94 438 GLY A CA 1
ATOM 3286 C C . GLY A 1 438 ? -9.088 -22.162 24.135 1.00 94.94 438 GLY A C 1
ATOM 3287 O O . GLY A 1 438 ? -8.646 -22.150 25.281 1.00 94.94 438 GLY A O 1
ATOM 3288 N N . ASP A 1 439 ? -8.393 -21.635 23.118 1.00 95.31 439 ASP A N 1
ATOM 3289 C CA . ASP A 1 439 ? -7.191 -20.806 23.351 1.00 95.31 439 ASP A CA 1
ATOM 3290 C C . ASP A 1 439 ? -7.569 -19.354 23.669 1.00 95.31 439 ASP A C 1
ATOM 3292 O O . ASP A 1 439 ? -6.998 -18.735 24.572 1.00 95.31 439 ASP A O 1
ATOM 3296 N N . LYS A 1 440 ? -8.533 -18.804 22.924 1.00 98.00 440 LYS A N 1
ATOM 3297 C CA . LYS A 1 440 ? -9.079 -17.457 23.127 1.00 98.00 440 LYS A CA 1
ATOM 3298 C C . LYS A 1 440 ? -10.575 -17.503 22.890 1.00 98.00 440 LYS A C 1
ATOM 3300 O O . LYS A 1 440 ? -11.002 -18.008 21.861 1.00 98.00 440 LYS A O 1
ATOM 3305 N N . ASP A 1 441 ? -11.326 -16.901 23.796 1.00 98.50 441 ASP A N 1
ATOM 3306 C CA . ASP A 1 441 ? -12.757 -16.687 23.634 1.00 98.50 441 ASP A CA 1
ATOM 3307 C C . ASP A 1 441 ? -13.009 -15.218 23.310 1.00 98.50 441 ASP A C 1
ATOM 3309 O O . ASP A 1 441 ? -12.390 -14.324 23.897 1.00 98.50 441 ASP A O 1
ATOM 3313 N N . VAL A 1 442 ? -13.978 -14.946 22.441 1.00 98.31 442 VAL A N 1
ATOM 3314 C CA . VAL A 1 442 ? -14.427 -13.581 22.179 1.00 98.31 442 VAL A CA 1
ATOM 3315 C C . VAL A 1 442 ? -15.190 -13.033 23.386 1.00 98.31 442 VAL A C 1
ATOM 3317 O O . VAL A 1 442 ? -15.995 -13.737 24.003 1.00 98.31 442 VAL A O 1
ATOM 3320 N N . PHE A 1 443 ? -15.001 -11.746 23.692 1.00 98.50 443 PHE A N 1
ATOM 3321 C CA . PHE A 1 443 ? -15.871 -11.026 24.620 1.00 98.50 443 PHE A CA 1
ATOM 3322 C C . PHE A 1 443 ? -16.510 -9.780 23.997 1.00 98.50 443 PHE A C 1
ATOM 3324 O O . PHE A 1 443 ? -15.959 -9.145 23.097 1.00 98.50 443 PHE A O 1
ATOM 3331 N N . LEU A 1 444 ? -17.673 -9.415 24.541 1.00 98.62 444 LEU A N 1
ATOM 3332 C CA . LEU A 1 444 ? -18.344 -8.131 24.357 1.00 98.62 444 LEU A CA 1
ATOM 3333 C C . LEU A 1 444 ? -18.724 -7.579 25.732 1.00 98.62 444 LEU A C 1
ATOM 3335 O O . LEU A 1 444 ? -19.465 -8.220 26.483 1.00 98.62 444 LEU A O 1
ATOM 3339 N N . ALA A 1 445 ? -18.245 -6.387 26.063 1.00 98.38 445 ALA A N 1
ATOM 3340 C CA . ALA A 1 445 ? -18.573 -5.694 27.302 1.00 98.38 445 ALA A CA 1
ATOM 3341 C C . ALA A 1 445 ? -19.392 -4.434 27.017 1.00 98.38 445 ALA A C 1
ATOM 3343 O O . ALA A 1 445 ? -19.163 -3.751 26.019 1.00 98.38 445 ALA A O 1
ATOM 3344 N N . ARG A 1 446 ? -20.316 -4.101 27.920 1.00 98.12 446 ARG A N 1
ATOM 3345 C CA . ARG A 1 446 ? -21.004 -2.808 27.950 1.00 98.12 446 ARG A CA 1
ATOM 3346 C C . ARG A 1 446 ? -20.644 -2.064 29.222 1.00 98.12 446 ARG A C 1
ATOM 3348 O O . ARG A 1 446 ? -20.901 -2.563 30.320 1.00 98.12 446 ARG A O 1
ATOM 3355 N N . LEU A 1 447 ? -20.154 -0.842 29.068 1.00 98.25 447 LEU A N 1
ATOM 3356 C CA . LEU A 1 447 ? -19.978 0.123 30.145 1.00 98.25 447 LEU A CA 1
ATOM 3357 C C . LEU A 1 447 ? -21.056 1.217 30.064 1.00 98.25 447 LEU A C 1
ATOM 3359 O O . LEU A 1 447 ? -21.653 1.445 29.007 1.00 98.25 447 LEU A O 1
ATOM 3363 N N . ASN A 1 448 ? -21.319 1.879 31.189 1.00 96.12 448 ASN A N 1
ATOM 3364 C CA . ASN A 1 448 ? -22.069 3.137 31.226 1.00 96.12 448 ASN A CA 1
ATOM 3365 C C . ASN A 1 448 ? -21.127 4.351 31.085 1.00 96.12 448 ASN A C 1
ATOM 3367 O O . ASN A 1 448 ? -19.907 4.201 31.009 1.00 96.12 448 ASN A O 1
ATOM 3371 N N . SER A 1 449 ? -21.691 5.560 31.099 1.00 94.50 449 SER A N 1
ATOM 3372 C CA . SER A 1 449 ? -20.946 6.823 31.000 1.00 94.50 449 SER A CA 1
ATOM 3373 C C . SER A 1 449 ? -19.896 7.041 32.095 1.00 94.50 449 SER A C 1
ATOM 3375 O O . SER A 1 449 ? -18.945 7.787 31.879 1.00 94.50 449 SER A O 1
ATOM 3377 N N . ASP A 1 450 ? -20.045 6.386 33.248 1.00 95.50 450 ASP A N 1
ATOM 3378 C CA . ASP A 1 450 ? -19.110 6.462 34.379 1.00 95.50 450 ASP A CA 1
ATOM 3379 C C . ASP A 1 450 ? -18.026 5.365 34.316 1.00 95.50 450 ASP A C 1
ATOM 3381 O O . ASP A 1 450 ? -17.261 5.160 35.264 1.00 95.50 450 ASP A O 1
ATOM 3385 N N . GLY A 1 451 ? -17.982 4.608 33.213 1.00 96.44 451 GLY A N 1
ATOM 3386 C CA . GLY A 1 451 ? -17.054 3.500 33.004 1.00 96.44 451 GLY A CA 1
ATOM 3387 C C . GLY A 1 451 ? -17.369 2.267 33.855 1.00 96.44 451 GLY A C 1
ATOM 3388 O O . GLY A 1 451 ? -16.512 1.406 34.032 1.00 96.44 451 GLY A O 1
ATOM 3389 N N . GLN A 1 452 ? -18.565 2.162 34.436 1.00 96.62 452 GLN A N 1
ATOM 3390 C CA . GLN A 1 452 ? -18.967 0.974 35.188 1.00 96.62 452 GLN A CA 1
ATOM 3391 C C . GLN A 1 452 ? -19.470 -0.104 34.232 1.00 96.62 452 GLN A C 1
ATOM 3393 O O . GLN A 1 452 ? -20.307 0.166 33.368 1.00 96.62 452 GLN A O 1
ATOM 3398 N N . GLN A 1 453 ? -19.004 -1.338 34.424 1.00 97.19 453 GLN A N 1
ATOM 3399 C CA . GLN A 1 453 ? -19.487 -2.484 33.664 1.00 97.19 453 GLN A CA 1
ATOM 3400 C C . GLN A 1 453 ? -20.955 -2.762 33.992 1.00 97.19 453 GLN A C 1
ATOM 3402 O O . GLN A 1 453 ? -21.313 -3.062 35.129 1.00 97.19 453 GLN A O 1
ATOM 3407 N N . VAL A 1 454 ? -21.801 -2.693 32.968 1.00 97.75 454 VAL A N 1
ATOM 3408 C CA . VAL A 1 454 ? -23.224 -3.035 33.047 1.00 97.75 454 VAL A CA 1
ATOM 3409 C C . VAL A 1 454 ? -23.402 -4.527 32.797 1.00 97.75 454 VAL A C 1
ATOM 3411 O O . VAL A 1 454 ? -24.113 -5.204 33.535 1.00 97.75 454 VAL A O 1
ATOM 3414 N N . TRP A 1 455 ? -22.743 -5.048 31.764 1.00 98.00 455 TRP A N 1
ATOM 3415 C CA . TRP A 1 455 ? -22.706 -6.474 31.478 1.00 98.00 455 TRP A CA 1
ATOM 3416 C C . TRP A 1 455 ? -21.464 -6.843 30.668 1.00 98.00 455 TRP A C 1
ATOM 3418 O O . TRP A 1 455 ? -20.877 -5.998 29.995 1.00 98.00 455 TRP A O 1
ATOM 3428 N N . LEU A 1 456 ? -21.094 -8.122 30.721 1.00 98.19 456 LEU A N 1
ATOM 3429 C CA . LEU A 1 456 ? -20.071 -8.733 29.879 1.00 98.19 456 LEU A CA 1
ATOM 3430 C C . LEU A 1 456 ? -20.599 -10.068 29.350 1.00 98.19 456 LEU A C 1
ATOM 3432 O O . LEU A 1 456 ? -21.346 -10.775 30.038 1.00 98.19 456 LEU A O 1
ATOM 3436 N N . ARG A 1 457 ? -20.271 -10.375 28.099 1.00 98.06 457 ARG A N 1
ATOM 3437 C CA . ARG A 1 457 ? -20.553 -11.646 27.436 1.00 98.06 457 ARG A CA 1
ATOM 3438 C C . ARG A 1 457 ? -19.246 -12.213 26.927 1.00 98.06 457 ARG A C 1
ATOM 3440 O O . ARG A 1 457 ? -18.474 -11.483 26.322 1.00 98.06 457 ARG A O 1
ATOM 3447 N N . GLN A 1 458 ? -19.042 -13.498 27.167 1.00 97.81 458 GLN A N 1
ATOM 3448 C CA . GLN A 1 458 ? -17.932 -14.274 26.640 1.00 97.81 458 GLN A CA 1
ATOM 3449 C C . GLN A 1 458 ? -18.519 -15.479 25.911 1.00 97.81 458 GLN A C 1
ATOM 3451 O O . GLN A 1 458 ? -19.452 -16.109 26.417 1.00 97.81 458 GLN A O 1
ATOM 3456 N N . ALA A 1 459 ? -18.011 -15.761 24.719 1.00 96.50 459 ALA A N 1
ATOM 3457 C CA . ALA A 1 459 ? -18.395 -16.909 23.915 1.00 96.50 459 ALA A CA 1
ATOM 3458 C C . ALA A 1 459 ? -17.162 -17.446 23.187 1.00 9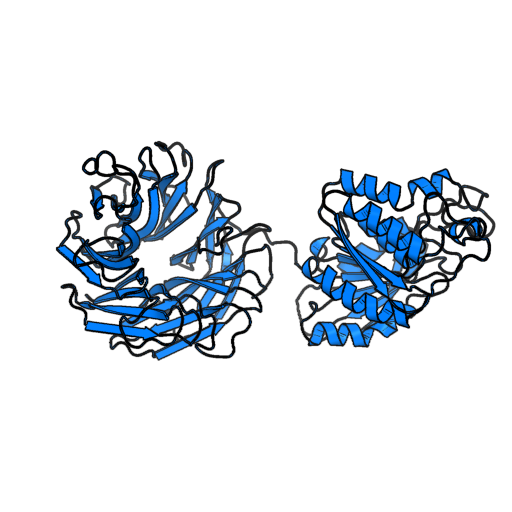6.50 459 ALA A C 1
ATOM 3460 O O . ALA A 1 459 ? -16.275 -16.684 22.819 1.00 96.50 459 ALA A O 1
ATOM 3461 N N . GLY A 1 460 ? -17.116 -18.752 22.971 1.00 96.25 460 GLY A N 1
ATOM 3462 C CA . GLY A 1 460 ? -15.982 -19.403 22.336 1.00 96.25 460 GLY A CA 1
ATOM 3463 C C . GLY A 1 460 ? -16.314 -20.829 21.939 1.00 96.25 460 GLY A C 1
ATOM 3464 O O . GLY A 1 460 ? -17.432 -21.312 22.156 1.00 96.25 460 GLY A O 1
ATOM 3465 N N . SER A 1 461 ? -15.326 -21.481 21.356 1.00 96.00 461 SER A N 1
ATOM 3466 C CA . SER A 1 461 ? -15.305 -22.880 20.966 1.00 96.00 461 SER A CA 1
ATOM 3467 C C . SER A 1 461 ? -13.988 -23.513 21.434 1.00 96.00 461 SER A C 1
ATOM 3469 O O . SER A 1 461 ? -13.243 -22.904 22.189 1.00 96.00 461 SER A O 1
ATOM 3471 N N . ALA A 1 462 ? -13.671 -24.733 20.993 1.00 94.50 462 ALA A N 1
ATOM 3472 C CA . ALA A 1 462 ? -12.358 -25.332 21.264 1.00 94.50 462 ALA A CA 1
ATOM 3473 C C . ALA A 1 462 ? -11.193 -24.631 20.527 1.00 94.50 462 ALA A C 1
ATOM 3475 O O . ALA A 1 462 ? -10.032 -24.946 20.791 1.00 94.50 462 ALA A O 1
ATOM 3476 N N . GLY A 1 463 ? -11.504 -23.753 19.567 1.00 93.88 463 GLY A N 1
ATOM 3477 C CA . GLY A 1 463 ? -10.545 -23.013 18.754 1.00 93.88 463 GLY A CA 1
ATOM 3478 C C . GLY A 1 463 ? -10.132 -21.668 19.359 1.00 93.88 463 GLY A C 1
ATOM 3479 O O . GLY A 1 463 ? -10.052 -21.492 20.573 1.00 93.88 463 GLY A O 1
ATOM 3480 N N . GLU A 1 464 ? -9.806 -20.732 18.472 1.00 96.38 464 GLU A N 1
ATOM 3481 C CA . GLU A 1 464 ? -9.501 -19.344 18.802 1.00 96.38 464 GLU A CA 1
ATOM 3482 C C . GLU A 1 464 ? -10.610 -18.444 18.256 1.00 96.38 464 GLU A C 1
ATOM 3484 O O . GLU A 1 464 ? -10.906 -18.489 17.064 1.00 96.38 464 GLU A O 1
ATOM 3489 N N . GLU A 1 465 ? -11.172 -17.581 19.096 1.00 98.25 465 GLU A N 1
ATOM 3490 C CA . GLU A 1 465 ? -12.142 -16.561 18.719 1.00 98.25 465 GLU A CA 1
ATOM 3491 C C . GLU A 1 465 ? -11.663 -15.163 19.114 1.00 98.25 465 GLU A C 1
ATOM 3493 O O . GLU A 1 465 ? -11.292 -14.903 20.261 1.00 98.25 465 GLU A O 1
ATOM 3498 N N . LYS A 1 466 ? -11.720 -14.227 18.164 1.00 98.25 466 LYS A N 1
ATOM 3499 C CA . LYS A 1 466 ? -11.407 -12.812 18.401 1.00 98.25 466 LYS A CA 1
ATOM 3500 C C . LYS A 1 466 ? -12.536 -11.928 17.907 1.00 98.25 466 LYS A C 1
ATOM 3502 O O . LYS A 1 466 ? -12.883 -11.983 16.732 1.00 98.25 466 LYS A O 1
ATOM 3507 N N . GLY A 1 467 ? -13.060 -11.072 18.782 1.00 98.12 467 GLY A N 1
ATOM 3508 C CA . GLY A 1 467 ? -13.944 -9.972 18.405 1.00 98.12 467 GLY A CA 1
ATOM 3509 C C . GLY A 1 467 ? -13.130 -8.777 17.918 1.00 98.12 467 GLY A C 1
ATOM 3510 O O . GLY A 1 467 ? -12.577 -8.045 18.734 1.00 98.12 467 GLY A O 1
ATOM 3511 N N . MET A 1 468 ? -13.039 -8.594 16.604 1.00 98.12 468 MET A N 1
ATOM 3512 C CA . MET A 1 468 ? -12.173 -7.590 15.976 1.00 98.12 468 MET A CA 1
ATOM 3513 C C . MET A 1 468 ? -12.835 -6.212 15.886 1.00 98.12 468 MET A C 1
ATOM 3515 O O . MET A 1 468 ? -12.158 -5.199 16.035 1.00 98.12 468 MET A O 1
ATOM 3519 N N . ALA A 1 469 ? -14.155 -6.160 15.677 1.00 98.44 469 ALA A N 1
ATOM 3520 C CA . ALA A 1 469 ? -14.878 -4.909 15.462 1.00 98.44 469 ALA A CA 1
ATOM 3521 C C . ALA A 1 469 ? -16.261 -4.893 16.120 1.00 98.44 469 ALA A C 1
ATOM 3523 O O . ALA A 1 469 ? -16.998 -5.881 16.080 1.00 98.44 469 ALA A O 1
ATOM 3524 N N . VAL A 1 470 ? -16.628 -3.741 16.687 1.00 98.44 470 VAL A N 1
ATOM 3525 C CA . VAL A 1 470 ? -17.938 -3.483 17.292 1.00 98.44 470 VAL A CA 1
ATOM 3526 C C . VAL A 1 470 ? -18.607 -2.303 16.603 1.00 98.44 470 VAL A C 1
ATOM 3528 O O . VAL A 1 470 ? -17.986 -1.270 16.377 1.00 98.44 470 VAL A O 1
ATOM 3531 N N . ALA A 1 471 ? -19.902 -2.434 16.328 1.00 97.50 471 ALA A N 1
ATOM 3532 C CA . ALA A 1 471 ? -20.752 -1.342 15.870 1.00 97.50 471 ALA A CA 1
ATOM 3533 C C . ALA A 1 471 ? -22.053 -1.327 16.677 1.00 97.50 471 ALA A C 1
ATOM 3535 O O . ALA A 1 471 ? -22.599 -2.379 17.011 1.00 97.50 471 ALA A O 1
ATOM 3536 N N . ALA A 1 472 ? -22.574 -0.141 16.978 1.00 93.56 472 ALA A N 1
ATOM 3537 C CA . ALA A 1 472 ? -23.847 0.023 17.669 1.00 93.56 472 ALA A CA 1
ATOM 3538 C C . ALA A 1 472 ? -24.768 0.932 16.854 1.00 93.56 472 ALA A C 1
ATOM 3540 O O . ALA A 1 472 ? -24.326 1.932 16.292 1.00 93.56 472 ALA A O 1
ATOM 3541 N N . SER A 1 473 ? -26.041 0.553 16.748 1.00 85.62 473 SER A N 1
ATOM 3542 C CA . SER A 1 473 ? -27.072 1.368 16.104 1.00 85.62 473 SER A CA 1
ATOM 3543 C C . SER A 1 473 ? -28.464 0.905 16.515 1.00 85.62 473 SER A C 1
ATOM 3545 O O . SER A 1 473 ? -28.747 -0.298 16.573 1.00 85.62 473 SER A O 1
ATOM 3547 N N . GLY A 1 474 ? -29.343 1.868 16.801 1.00 77.56 474 GLY A N 1
ATOM 3548 C CA . GLY A 1 474 ? -30.756 1.615 17.084 1.00 77.56 474 GLY A CA 1
ATOM 3549 C C . GLY A 1 474 ? -30.981 0.686 18.280 1.00 77.56 474 GLY A C 1
ATOM 3550 O O . GLY A 1 474 ? -31.865 -0.171 18.226 1.00 77.56 474 GLY A O 1
ATOM 3551 N N . GLY A 1 475 ? -30.154 0.789 19.330 1.00 82.94 475 GLY A N 1
ATOM 3552 C CA . GLY A 1 475 ? -30.238 -0.076 20.513 1.00 82.94 475 GLY A CA 1
ATOM 3553 C C . GLY A 1 475 ? -29.826 -1.535 20.271 1.00 82.94 475 GLY A C 1
ATOM 3554 O O . GLY A 1 475 ? -30.096 -2.399 21.108 1.00 82.94 475 GLY A O 1
ATOM 3555 N N . SER A 1 476 ? -29.199 -1.828 19.129 1.00 92.12 476 SER A N 1
ATOM 3556 C CA . SER A 1 476 ? -28.547 -3.106 18.841 1.00 92.12 476 SER A CA 1
ATOM 3557 C C . SER A 1 476 ? -27.038 -2.930 18.814 1.00 92.12 476 SER A C 1
ATOM 3559 O O . SER A 1 476 ? -26.531 -1.870 18.447 1.00 92.12 476 SER A O 1
ATOM 3561 N N . VAL A 1 477 ? -26.331 -3.999 19.155 1.00 96.88 477 VAL A N 1
ATOM 3562 C CA . VAL A 1 477 ? -24.870 -4.052 19.111 1.00 96.88 477 VAL A CA 1
ATOM 3563 C C . VAL A 1 477 ? -24.470 -5.213 18.233 1.00 96.88 477 VAL A C 1
ATOM 3565 O O . VAL A 1 477 ? -25.056 -6.288 18.324 1.00 96.88 477 VAL A O 1
ATOM 3568 N N . TYR A 1 478 ? -23.475 -5.001 17.396 1.00 98.12 478 TYR A N 1
ATOM 3569 C CA . TYR A 1 478 ? -22.938 -6.003 16.502 1.00 98.12 478 TYR A CA 1
ATOM 3570 C C . TYR A 1 478 ? -21.467 -6.195 16.823 1.00 98.12 478 TYR A C 1
ATOM 3572 O O . TYR A 1 478 ? -20.743 -5.219 17.019 1.00 98.12 478 TYR A O 1
ATOM 3580 N N . LEU A 1 479 ? -21.049 -7.450 16.879 1.00 98.56 479 LEU A N 1
ATOM 3581 C CA . LEU A 1 479 ? -19.664 -7.855 17.064 1.00 98.56 479 LEU A CA 1
ATOM 3582 C C . LEU A 1 479 ? -19.276 -8.737 15.888 1.00 98.56 479 LEU A C 1
ATOM 3584 O O . LEU A 1 479 ? -19.973 -9.714 15.620 1.00 98.56 479 LEU A O 1
ATOM 3588 N N . ALA A 1 480 ? -18.186 -8.398 15.212 1.00 98.38 480 ALA A N 1
ATOM 3589 C CA . ALA A 1 480 ? -17.634 -9.190 14.124 1.00 98.38 480 ALA A CA 1
ATOM 3590 C C . ALA A 1 480 ? -16.177 -9.557 14.397 1.00 98.38 480 ALA A C 1
ATOM 3592 O O . ALA A 1 480 ? -15.488 -8.888 15.174 1.00 98.38 480 ALA A O 1
ATOM 3593 N N . GLY A 1 481 ? -15.722 -10.636 13.774 1.00 98.31 481 GLY A N 1
ATOM 3594 C CA . GLY A 1 481 ? -14.397 -11.169 14.034 1.00 98.31 481 GLY A CA 1
ATOM 3595 C C . GLY A 1 481 ? -14.099 -12.459 13.290 1.00 98.31 481 GLY A C 1
ATOM 3596 O O . GLY A 1 481 ? -14.678 -12.729 12.238 1.00 98.31 481 GLY A O 1
ATOM 3597 N N . MET A 1 482 ? -13.206 -13.251 13.877 1.00 97.94 482 MET A N 1
ATOM 3598 C CA . MET A 1 482 ? -12.776 -14.549 13.357 1.00 97.94 482 MET A CA 1
ATOM 3599 C C . MET A 1 482 ? -12.959 -15.666 14.388 1.00 97.94 482 MET A C 1
ATOM 3601 O O . MET A 1 482 ? -12.866 -15.423 15.597 1.00 97.94 482 MET A O 1
ATOM 3605 N N . THR A 1 483 ? -13.206 -16.883 13.911 1.00 98.12 483 THR A N 1
ATOM 3606 C CA . THR A 1 483 ? -13.247 -18.116 14.706 1.00 98.12 483 THR A CA 1
ATOM 3607 C C . THR A 1 483 ? -12.468 -19.222 13.999 1.00 98.12 483 THR A C 1
ATOM 3609 O O . THR A 1 483 ? -12.656 -19.465 12.812 1.00 98.12 483 THR A O 1
ATOM 3612 N N . ALA A 1 484 ? -11.597 -19.916 14.729 1.00 97.06 484 ALA A N 1
ATOM 3613 C CA . ALA A 1 484 ? -10.938 -21.144 14.277 1.00 97.06 484 ALA A CA 1
ATOM 3614 C C . ALA A 1 484 ? -11.712 -22.407 14.711 1.00 97.06 484 ALA A C 1
ATOM 3616 O O . ALA A 1 484 ? -11.145 -23.498 14.798 1.00 97.06 484 ALA A O 1
ATOM 3617 N N . GLY A 1 485 ? -12.994 -22.257 15.047 1.00 94.31 485 GLY A N 1
ATOM 3618 C CA . GLY A 1 485 ? -13.869 -23.346 15.447 1.00 94.31 485 GLY A CA 1
ATOM 3619 C C . GLY A 1 485 ? -15.327 -23.091 15.071 1.00 94.31 485 GLY A C 1
ATOM 3620 O O . GLY A 1 485 ? -15.634 -22.491 14.044 1.00 94.31 485 GLY A O 1
ATOM 3621 N N . SER A 1 486 ? -16.251 -23.624 15.871 1.00 94.12 486 SER A N 1
ATOM 3622 C CA . SER A 1 486 ? -17.680 -23.658 15.536 1.00 94.12 486 SER A CA 1
ATOM 3623 C C . SER A 1 486 ? -18.479 -22.832 16.540 1.00 94.12 486 SER A C 1
ATOM 3625 O O . SER A 1 486 ? -18.955 -23.358 17.546 1.00 94.12 486 SER A O 1
ATOM 3627 N N . LEU A 1 487 ? -18.645 -21.538 16.259 1.00 94.44 487 LEU A N 1
ATOM 3628 C CA . LEU A 1 487 ? -19.637 -20.698 16.945 1.00 94.44 487 LEU A CA 1
ATOM 3629 C C . LEU A 1 487 ? -21.040 -20.889 16.348 1.00 94.44 487 LEU A C 1
ATOM 3631 O O . LEU A 1 487 ? -22.048 -20.778 17.047 1.00 94.44 487 LEU A O 1
ATOM 3635 N N . GLY A 1 488 ? -21.091 -21.186 15.048 1.00 91.25 488 GLY A N 1
ATOM 3636 C CA . GLY A 1 488 ? -22.276 -21.563 14.287 1.00 91.25 488 GLY A CA 1
ATOM 3637 C C . GLY A 1 488 ? -21.962 -22.740 13.363 1.00 91.25 488 GLY A C 1
ATOM 3638 O O . GLY A 1 488 ? -21.460 -23.766 13.818 1.00 91.25 488 GLY A O 1
ATOM 3639 N N . THR A 1 489 ? -22.269 -22.599 12.070 1.00 92.44 489 THR A N 1
ATOM 3640 C CA . THR A 1 489 ? -21.844 -23.563 11.037 1.00 92.44 489 THR A CA 1
ATOM 3641 C C . THR A 1 489 ? -20.436 -23.204 10.567 1.00 92.44 489 THR A C 1
ATOM 3643 O O . THR A 1 489 ? -20.238 -22.083 10.113 1.00 92.44 489 THR A O 1
ATOM 3646 N N . SER A 1 490 ? -19.490 -24.139 10.672 1.00 93.62 490 SER A N 1
ATOM 3647 C CA . SER A 1 490 ? -18.118 -23.965 10.174 1.00 93.62 490 SER A CA 1
ATOM 3648 C C . SER A 1 490 ? -18.012 -24.284 8.680 1.00 93.62 490 SER A C 1
ATOM 3650 O O . SER A 1 490 ? -18.696 -25.191 8.193 1.00 93.62 490 SER A O 1
ATOM 3652 N N . TYR A 1 491 ? -17.158 -23.545 7.969 1.00 92.94 491 TYR A N 1
ATOM 3653 C CA . TYR A 1 491 ? -16.938 -23.673 6.525 1.00 92.94 491 TYR A CA 1
ATOM 3654 C C . TYR A 1 491 ? -15.564 -24.249 6.167 1.00 92.94 491 TYR A C 1
ATOM 3656 O O . TYR A 1 491 ? -15.400 -24.761 5.058 1.00 92.94 491 TYR A O 1
ATOM 3664 N N . GLY A 1 492 ? -14.623 -24.296 7.110 1.00 92.62 492 GLY A N 1
ATOM 3665 C CA . GLY A 1 492 ? -13.355 -24.992 6.931 1.00 92.62 492 GLY A CA 1
ATOM 3666 C C . GLY A 1 492 ? -12.245 -24.416 7.790 1.00 92.62 492 GLY A C 1
ATOM 3667 O O . GLY A 1 492 ? -12.040 -24.890 8.904 1.00 92.62 492 GLY A O 1
ATOM 3668 N N . GLY A 1 493 ? -11.479 -23.482 7.228 1.00 94.62 493 GLY A N 1
ATOM 3669 C CA . GLY A 1 493 ? -10.363 -22.834 7.906 1.00 94.62 493 GLY A CA 1
ATOM 3670 C C . GLY A 1 493 ? -10.813 -21.913 9.042 1.00 94.62 493 GLY A C 1
ATOM 3671 O O . GLY A 1 493 ? -11.758 -22.194 9.774 1.00 94.62 493 GLY A O 1
ATOM 3672 N N . VAL A 1 494 ? -10.094 -20.806 9.221 1.00 97.31 494 VAL A N 1
ATOM 3673 C CA . VAL A 1 494 ? -10.596 -19.715 10.063 1.00 97.31 494 VAL A CA 1
ATOM 3674 C C . VAL A 1 494 ? -11.788 -19.099 9.343 1.00 97.31 494 VAL A C 1
ATOM 3676 O O . VAL A 1 494 ? -11.659 -18.787 8.169 1.00 97.31 494 VAL A O 1
ATOM 3679 N N . ASP A 1 495 ? -12.915 -18.926 10.026 1.00 97.75 495 ASP A N 1
ATOM 3680 C CA . ASP A 1 495 ? -14.127 -18.347 9.451 1.00 97.75 495 ASP A CA 1
ATOM 3681 C C . ASP A 1 495 ? -14.411 -16.964 10.048 1.00 97.75 495 ASP A C 1
ATOM 3683 O O . ASP A 1 495 ? -14.182 -16.709 11.238 1.00 97.75 495 ASP A O 1
ATOM 3687 N N . GLY A 1 496 ? -15.005 -16.085 9.243 1.00 97.81 496 GLY A N 1
ATOM 3688 C CA . GLY A 1 496 ? -15.550 -14.823 9.715 1.00 97.81 496 GLY A CA 1
ATOM 3689 C C . GLY A 1 496 ? -16.849 -15.057 10.482 1.00 97.81 496 GLY A C 1
ATOM 3690 O O . GLY A 1 496 ? -17.617 -15.976 10.191 1.00 97.81 496 GLY A O 1
ATOM 3691 N N . PHE A 1 497 ? -17.148 -14.208 11.461 1.00 98.00 497 PHE A N 1
ATOM 3692 C CA . PHE A 1 497 ? -18.469 -14.201 12.084 1.00 98.00 497 PHE A CA 1
ATOM 3693 C C . PHE A 1 497 ? -18.985 -12.789 12.331 1.00 98.00 497 PHE A C 1
ATOM 3695 O O . PHE A 1 497 ? -18.226 -11.824 12.424 1.00 98.00 497 PHE A O 1
ATOM 3702 N N . VAL A 1 498 ? -20.302 -12.686 12.485 1.00 98.00 498 VAL A N 1
ATOM 3703 C CA . VAL A 1 498 ? -20.990 -11.521 13.028 1.00 98.00 498 VAL A CA 1
ATOM 3704 C C . VAL A 1 498 ? -22.121 -11.968 13.952 1.00 98.00 498 VAL A C 1
ATOM 3706 O O . VAL A 1 498 ? -22.900 -12.864 13.629 1.00 98.00 498 VAL A O 1
ATOM 3709 N N . THR A 1 499 ? -22.234 -11.321 15.104 1.00 98.00 499 THR A N 1
ATOM 3710 C CA . THR A 1 499 ? -23.275 -11.581 16.102 1.00 98.00 499 THR A CA 1
ATOM 3711 C C . THR A 1 499 ? -23.990 -10.285 16.434 1.00 98.00 499 THR A C 1
ATOM 3713 O O . THR A 1 499 ? -23.344 -9.277 16.724 1.00 98.00 499 THR A O 1
ATOM 3716 N N . ARG A 1 500 ? -25.325 -10.311 16.439 1.00 97.81 500 ARG A N 1
ATOM 3717 C CA . ARG A 1 500 ? -26.155 -9.205 16.925 1.00 97.81 500 ARG A CA 1
ATOM 3718 C C . ARG A 1 500 ? -26.613 -9.478 18.349 1.00 97.81 500 ARG A C 1
ATOM 3720 O O . ARG A 1 500 ? -27.160 -10.540 18.639 1.00 97.81 500 ARG A O 1
ATOM 3727 N N . TYR A 1 501 ? -26.487 -8.472 19.200 1.00 97.94 501 TYR A N 1
ATOM 3728 C CA . TYR A 1 501 ? -26.960 -8.458 20.575 1.00 97.94 501 TYR A CA 1
ATOM 3729 C C . TYR A 1 501 ? -28.042 -7.395 20.781 1.00 97.94 501 TYR A C 1
ATOM 3731 O O . TYR A 1 501 ? -28.047 -6.339 20.139 1.00 97.94 501 TYR A O 1
ATOM 3739 N N . SER A 1 502 ? -28.950 -7.668 21.717 1.00 96.19 502 SER A N 1
ATOM 3740 C CA . SER A 1 502 ? -29.854 -6.669 22.284 1.00 96.19 502 SER A CA 1
ATOM 3741 C C . SER A 1 502 ? -29.073 -5.666 23.147 1.00 96.19 502 SER A C 1
ATOM 3743 O O . SER A 1 502 ? -27.966 -5.952 23.607 1.00 96.19 502 SER A O 1
ATOM 3745 N N . ALA A 1 503 ? -29.666 -4.511 23.466 1.00 92.50 503 ALA A N 1
ATOM 3746 C CA . ALA A 1 503 ? -29.084 -3.566 24.427 1.00 92.50 503 ALA A CA 1
ATOM 3747 C C . ALA A 1 503 ? -28.812 -4.183 25.821 1.00 92.50 503 ALA A C 1
ATOM 3749 O O . ALA A 1 503 ? -27.923 -3.724 26.546 1.00 92.50 503 ALA A O 1
ATOM 3750 N N . ALA A 1 504 ? -29.557 -5.231 26.195 1.00 95.25 504 ALA A N 1
ATOM 3751 C CA . ALA A 1 504 ? -29.374 -5.979 27.441 1.00 95.25 504 ALA A CA 1
ATOM 3752 C C . ALA A 1 504 ? -28.238 -7.024 27.368 1.00 95.25 504 ALA A C 1
ATOM 3754 O O . ALA A 1 504 ? -27.887 -7.623 28.386 1.00 95.25 504 ALA A O 1
ATOM 3755 N N . GLY A 1 505 ? -27.637 -7.212 26.189 1.00 96.06 505 GLY A N 1
ATOM 3756 C CA . GLY A 1 505 ? -26.552 -8.161 25.951 1.00 96.06 505 GLY A CA 1
ATOM 3757 C C . GLY A 1 505 ? -27.032 -9.574 25.622 1.00 96.06 505 GLY A C 1
ATOM 3758 O O . GLY A 1 505 ? -26.256 -10.518 25.748 1.00 96.06 505 GLY A O 1
ATOM 3759 N N . ASP A 1 506 ? -28.293 -9.757 25.234 1.00 96.69 506 ASP A N 1
ATOM 3760 C CA . ASP A 1 506 ? -28.792 -11.061 24.786 1.00 96.69 506 ASP A CA 1
ATOM 3761 C C . ASP A 1 506 ? -28.425 -11.267 23.320 1.00 96.69 506 ASP A C 1
ATOM 3763 O O . ASP A 1 506 ? -28.684 -10.387 22.497 1.00 96.69 506 ASP A O 1
ATOM 3767 N N . ALA A 1 507 ? -27.837 -12.415 22.984 1.00 96.44 507 ALA A N 1
ATOM 3768 C CA . ALA A 1 507 ? -27.571 -12.762 21.593 1.00 96.44 507 ALA A CA 1
ATOM 3769 C C . ALA A 1 507 ? -28.904 -12.951 20.850 1.00 96.44 507 ALA A C 1
ATOM 3771 O O . ALA A 1 507 ? -29.731 -13.776 21.236 1.00 96.44 507 ALA A O 1
ATOM 3772 N N . VAL A 1 508 ? -29.116 -12.165 19.796 1.00 96.88 508 VAL A N 1
ATOM 3773 C CA . VAL A 1 508 ? -30.315 -12.210 18.948 1.00 96.88 508 VAL A CA 1
ATOM 3774 C C . VAL A 1 508 ? -30.109 -13.207 17.812 1.00 96.88 508 VAL A C 1
ATOM 3776 O O . VAL A 1 508 ? -30.977 -14.036 17.551 1.00 96.88 508 VAL A O 1
ATOM 3779 N N . TRP A 1 509 ? -28.955 -13.134 17.151 1.00 96.88 509 TRP A N 1
ATOM 3780 C CA . TRP A 1 509 ? -28.516 -14.090 16.139 1.00 96.88 509 TRP A CA 1
ATOM 3781 C C . TRP A 1 509 ? -26.991 -14.070 16.017 1.00 96.88 509 TRP A C 1
ATOM 3783 O O . TRP A 1 509 ? -26.351 -13.074 16.361 1.00 96.88 509 TRP A O 1
ATOM 3793 N N . LEU A 1 510 ? -26.434 -15.158 15.487 1.00 97.06 510 LEU A N 1
ATOM 3794 C CA . LEU A 1 510 ? -25.028 -15.311 15.122 1.00 97.06 510 LEU A CA 1
ATOM 3795 C C . LEU A 1 510 ? -24.952 -15.875 13.703 1.00 97.06 510 LEU A C 1
ATOM 3797 O O . LEU A 1 510 ? -25.665 -16.825 13.384 1.00 97.06 510 LEU A O 1
ATOM 3801 N N . GLN A 1 511 ? -24.088 -15.295 12.876 1.00 95.44 511 GLN A N 1
ATOM 3802 C CA . GLN A 1 511 ? -23.750 -15.793 11.548 1.00 95.44 511 GLN A CA 1
ATOM 3803 C C . GLN A 1 511 ? -22.250 -16.025 11.465 1.00 95.44 511 GLN A C 1
ATOM 3805 O O . GLN A 1 511 ? -21.475 -15.090 11.630 1.00 95.44 511 GLN A O 1
ATOM 3810 N N . GLN A 1 512 ? -21.867 -17.263 11.183 1.00 96.19 512 GLN A N 1
ATOM 3811 C CA . GLN A 1 512 ? -20.522 -17.623 10.747 1.00 96.19 512 GLN A CA 1
ATOM 3812 C C . GLN A 1 512 ? -20.556 -17.731 9.219 1.00 96.19 512 GLN A C 1
ATOM 3814 O O . GLN A 1 512 ? -21.547 -18.213 8.660 1.00 96.19 512 GLN A O 1
ATOM 3819 N N . PHE A 1 513 ? -19.529 -17.228 8.545 1.00 95.06 513 PHE A N 1
ATOM 3820 C CA . PHE A 1 513 ? -19.423 -17.184 7.091 1.00 95.06 513 PHE A CA 1
ATOM 3821 C C . PHE A 1 513 ? -17.972 -17.380 6.659 1.00 95.06 513 PHE A C 1
ATOM 3823 O O . PHE A 1 513 ? -17.048 -16.951 7.345 1.00 95.06 513 PHE A O 1
ATOM 3830 N N . GLY A 1 514 ? -17.779 -17.985 5.495 1.00 94.50 514 GLY A N 1
ATOM 3831 C CA . GLY A 1 514 ? -16.451 -18.227 4.958 1.00 94.50 514 GLY A CA 1
ATOM 3832 C C . GLY A 1 514 ? -16.471 -19.246 3.833 1.00 94.50 514 GLY A C 1
ATOM 3833 O O . GLY A 1 514 ? -17.518 -19.565 3.258 1.00 94.50 514 GLY A O 1
ATOM 3834 N N . THR A 1 515 ? -15.286 -19.744 3.538 1.00 95.62 515 THR A N 1
ATOM 3835 C CA . THR A 1 515 ? -14.960 -20.730 2.520 1.00 95.62 515 THR A CA 1
ATOM 3836 C C . THR A 1 515 ? -14.259 -21.914 3.189 1.00 95.62 515 THR A C 1
ATOM 3838 O O . THR A 1 515 ? -14.181 -22.010 4.409 1.00 95.62 515 THR A O 1
ATOM 3841 N N . THR A 1 516 ? -13.724 -22.851 2.405 1.00 95.69 516 THR A N 1
ATOM 3842 C CA . THR A 1 516 ? -12.867 -23.904 2.974 1.00 95.69 516 THR A CA 1
ATOM 3843 C C . THR A 1 516 ? -11.495 -23.390 3.421 1.00 95.69 516 THR A C 1
ATOM 3845 O O . THR A 1 516 ? -10.767 -24.125 4.088 1.00 95.69 516 THR A O 1
ATOM 3848 N N . ALA A 1 517 ? -11.113 -22.182 3.000 1.00 96.31 517 ALA A N 1
ATOM 3849 C CA . ALA A 1 517 ? -9.856 -21.528 3.345 1.00 96.31 517 ALA A CA 1
ATOM 3850 C C . ALA A 1 517 ? -10.046 -20.580 4.545 1.00 96.31 517 ALA A C 1
ATOM 3852 O O . ALA A 1 517 ? -10.983 -20.749 5.314 1.00 96.31 517 ALA A O 1
ATOM 3853 N N . ALA A 1 518 ? -9.105 -19.657 4.764 1.00 96.88 518 ALA A N 1
ATOM 3854 C CA . ALA A 1 518 ? -9.204 -18.667 5.833 1.00 96.88 518 ALA A CA 1
ATOM 3855 C C . ALA A 1 518 ? -9.999 -17.434 5.381 1.00 96.88 518 ALA A C 1
ATOM 3857 O O . ALA A 1 518 ? -9.693 -16.838 4.350 1.00 96.88 518 ALA A O 1
ATOM 3858 N N . ASP A 1 519 ? -10.954 -17.019 6.196 1.00 97.56 519 ASP A N 1
ATOM 3859 C CA . ASP A 1 519 ? -11.847 -15.890 6.011 1.00 97.56 519 ASP A CA 1
ATOM 3860 C C . ASP A 1 519 ? -11.945 -15.138 7.339 1.00 97.56 519 ASP A C 1
ATOM 3862 O O . ASP A 1 519 ? -12.201 -15.730 8.386 1.00 97.56 519 ASP A O 1
ATOM 3866 N N . GLU A 1 520 ? -11.743 -13.825 7.331 1.00 97.75 520 GLU A N 1
ATOM 3867 C CA . GLU A 1 520 ? -11.789 -13.033 8.562 1.00 97.75 520 GLU A CA 1
ATOM 3868 C C . GLU A 1 520 ? -12.530 -11.716 8.353 1.00 97.75 520 GLU A C 1
ATOM 3870 O O . GLU A 1 520 ? -12.458 -11.109 7.286 1.00 97.75 520 GLU A O 1
ATOM 3875 N N . ALA A 1 521 ? -13.210 -11.244 9.402 1.00 97.94 521 ALA A N 1
ATOM 3876 C CA . ALA A 1 521 ? -13.840 -9.928 9.443 1.00 97.94 521 ALA A CA 1
ATOM 3877 C C . ALA A 1 521 ? -13.119 -9.028 10.449 1.00 97.94 521 ALA A C 1
ATOM 3879 O O . ALA A 1 521 ? -13.086 -9.321 11.645 1.00 97.94 521 ALA A O 1
ATOM 3880 N N . TRP A 1 522 ? -12.537 -7.931 9.967 1.00 97.81 522 TRP A N 1
ATOM 3881 C CA . TRP A 1 522 ? -11.682 -7.037 10.758 1.00 97.81 522 TRP A CA 1
ATOM 3882 C C . TRP A 1 522 ? -12.317 -5.675 11.031 1.00 97.81 522 TRP A C 1
ATOM 3884 O O . TRP A 1 522 ? -12.048 -5.084 12.073 1.00 97.81 522 TRP A O 1
ATOM 3894 N N . GLY A 1 523 ? -13.187 -5.199 10.137 1.00 98.12 523 GLY A N 1
ATOM 3895 C CA . GLY A 1 523 ? -13.881 -3.920 10.278 1.00 98.12 523 GLY A CA 1
ATOM 3896 C C . GLY A 1 523 ? -15.396 -4.081 10.240 1.00 98.12 523 GLY A C 1
ATOM 3897 O O . GLY A 1 523 ? -15.916 -4.943 9.532 1.00 98.12 523 GLY A O 1
ATOM 3898 N N . LEU A 1 524 ? -16.106 -3.222 10.977 1.00 98.00 524 LEU A N 1
ATOM 3899 C CA . LEU A 1 524 ? -17.566 -3.212 11.054 1.00 98.00 524 LEU A CA 1
ATOM 3900 C C . LEU A 1 524 ? -18.090 -1.775 11.141 1.00 98.00 524 LEU A C 1
ATOM 3902 O O . LEU A 1 524 ? -17.589 -0.983 11.935 1.00 98.00 524 LEU A O 1
ATOM 3906 N N . ALA A 1 525 ? -19.131 -1.455 10.376 1.00 97.69 525 ALA A N 1
ATOM 3907 C CA . ALA A 1 525 ? -19.845 -0.185 10.454 1.00 97.69 525 ALA A CA 1
ATOM 3908 C C . ALA A 1 525 ? -21.355 -0.423 10.472 1.00 97.69 525 ALA A C 1
ATOM 3910 O O . ALA A 1 525 ? -21.873 -1.278 9.751 1.00 97.69 525 ALA A O 1
ATOM 3911 N N . ALA A 1 526 ? -22.075 0.343 11.291 1.00 95.44 526 ALA A N 1
ATOM 3912 C CA . ALA A 1 526 ? -23.528 0.281 11.316 1.00 95.44 526 ALA A CA 1
ATOM 3913 C C . ALA A 1 526 ? -24.118 0.800 10.002 1.00 95.44 526 ALA A C 1
ATOM 3915 O O . ALA A 1 526 ? -23.710 1.845 9.497 1.00 95.44 526 ALA A O 1
ATOM 3916 N N . ASP A 1 527 ? -25.117 0.092 9.481 1.00 92.88 527 ASP A N 1
ATOM 3917 C CA . ASP A 1 527 ? -25.907 0.566 8.352 1.00 92.88 527 ASP A CA 1
ATOM 3918 C C . ASP A 1 527 ? -27.068 1.440 8.868 1.00 92.88 527 ASP A C 1
ATOM 3920 O O . ASP A 1 527 ? -27.903 0.936 9.630 1.00 92.88 527 ASP A O 1
ATOM 3924 N N . PRO A 1 528 ? -27.183 2.719 8.453 1.00 85.56 528 PRO A N 1
ATOM 3925 C CA . PRO A 1 528 ? -28.318 3.573 8.811 1.00 85.56 528 PRO A CA 1
ATOM 3926 C C . PRO A 1 528 ? -29.688 3.012 8.391 1.00 85.56 528 PRO A C 1
ATOM 3928 O O . PRO A 1 528 ? -30.700 3.350 9.001 1.00 85.56 528 PRO A O 1
ATOM 3931 N N . SER A 1 529 ? -29.736 2.148 7.371 1.00 85.00 529 SER A N 1
ATOM 3932 C CA . SER A 1 529 ? -30.951 1.444 6.933 1.00 85.00 529 SER A CA 1
ATOM 3933 C C . SER A 1 529 ? -31.254 0.165 7.730 1.00 85.00 529 SER A C 1
ATOM 3935 O O . SER A 1 529 ? -32.330 -0.415 7.579 1.00 85.00 529 SER A O 1
ATOM 3937 N N . GLY A 1 530 ? -30.336 -0.253 8.609 1.00 89.00 530 GLY A N 1
ATOM 3938 C CA . GLY A 1 530 ? -30.457 -1.415 9.486 1.00 89.00 530 GLY A CA 1
ATOM 3939 C C . GLY A 1 530 ? -29.532 -2.572 9.099 1.00 89.00 530 GLY A C 1
ATOM 3940 O O . GLY A 1 530 ? -29.531 -3.038 7.958 1.00 89.00 530 GLY A O 1
ATOM 3941 N N . GLY A 1 531 ? -28.799 -3.086 10.090 1.00 93.69 531 GLY A N 1
ATOM 3942 C CA . GLY A 1 531 ? -27.765 -4.108 9.914 1.00 93.69 531 GLY A CA 1
ATOM 3943 C C . GLY A 1 531 ? -26.361 -3.516 10.014 1.00 93.69 531 GLY A C 1
ATOM 3944 O O . GLY A 1 531 ? -26.154 -2.505 10.692 1.00 93.69 531 GLY A O 1
ATOM 3945 N N . VAL A 1 532 ? -25.402 -4.156 9.351 1.00 97.31 532 VAL A N 1
ATOM 3946 C CA . VAL A 1 532 ? -23.986 -3.777 9.357 1.00 97.31 532 VAL A CA 1
ATOM 3947 C C . VAL A 1 532 ? -23.313 -4.056 8.020 1.00 97.31 532 VAL A C 1
ATOM 3949 O O . VAL A 1 532 ? -23.653 -5.012 7.318 1.00 97.31 532 VAL A O 1
ATOM 3952 N N . TYR A 1 533 ? -22.306 -3.245 7.721 1.00 98.19 533 TYR A N 1
ATOM 3953 C CA . TYR A 1 533 ? -21.297 -3.544 6.718 1.00 98.19 533 TYR A CA 1
ATOM 3954 C C . TYR A 1 533 ? -20.031 -4.037 7.394 1.00 98.19 533 TYR A C 1
ATOM 3956 O O . TYR A 1 533 ? -19.626 -3.483 8.415 1.00 98.19 533 TYR A O 1
ATOM 3964 N N . LEU A 1 534 ? -19.403 -5.050 6.811 1.00 98.19 534 LEU A N 1
ATOM 3965 C CA . LEU A 1 534 ? -18.147 -5.615 7.281 1.00 98.19 534 LEU A CA 1
ATOM 3966 C C . LEU A 1 534 ? -17.095 -5.606 6.178 1.00 98.19 534 LEU A C 1
ATOM 3968 O O . LEU A 1 534 ? -17.428 -5.632 4.992 1.00 98.19 534 LEU A O 1
ATOM 3972 N N . THR A 1 535 ? -15.833 -5.579 6.591 1.00 98.56 535 THR A N 1
ATOM 3973 C CA . THR A 1 535 ? -14.679 -5.747 5.707 1.00 98.56 535 THR A CA 1
ATOM 3974 C C . THR A 1 535 ? -13.644 -6.667 6.342 1.00 98.56 535 THR A C 1
ATOM 3976 O O . THR A 1 535 ? -13.620 -6.839 7.566 1.00 98.56 535 THR A O 1
ATOM 3979 N N . GLY A 1 536 ? -12.791 -7.250 5.516 1.00 98.25 536 GLY A N 1
ATOM 3980 C CA . GLY A 1 536 ? -11.762 -8.189 5.932 1.00 98.25 536 GLY A CA 1
ATOM 3981 C C . GLY A 1 536 ? -11.086 -8.811 4.723 1.00 98.25 536 GLY A C 1
ATOM 3982 O O . GLY A 1 536 ? -10.898 -8.136 3.706 1.00 98.25 536 GLY A O 1
ATOM 3983 N N . TYR A 1 537 ? -10.770 -10.098 4.808 1.00 97.94 537 TYR A N 1
ATOM 3984 C CA . TYR A 1 537 ? -10.233 -10.836 3.671 1.00 97.94 537 TYR A CA 1
ATOM 3985 C C . TYR A 1 537 ? -10.812 -12.247 3.557 1.00 97.94 537 TYR A C 1
ATOM 3987 O O . TYR A 1 537 ? -11.293 -12.810 4.541 1.00 97.94 537 TYR A O 1
ATOM 3995 N N . SER A 1 538 ? -10.720 -12.813 2.355 1.00 97.69 538 SER A N 1
ATOM 3996 C CA . SER A 1 538 ? -10.962 -14.229 2.072 1.00 97.69 538 SER A CA 1
ATOM 3997 C C . SER A 1 538 ? -9.771 -14.822 1.327 1.00 97.69 538 SER A C 1
ATOM 3999 O O . SER A 1 538 ? -9.249 -14.202 0.404 1.00 97.69 538 SER A O 1
ATOM 4001 N N . ALA A 1 539 ? -9.348 -16.022 1.716 1.00 97.06 539 ALA A N 1
ATOM 4002 C CA . ALA A 1 539 ? -8.380 -16.852 0.998 1.00 97.06 539 ALA A CA 1
ATOM 4003 C C . ALA A 1 539 ? -9.072 -17.903 0.104 1.00 97.06 539 ALA A C 1
ATOM 4005 O O . ALA A 1 539 ? -8.489 -18.937 -0.230 1.00 97.06 539 ALA A O 1
ATOM 4006 N N . GLY A 1 540 ? -10.344 -17.680 -0.237 1.00 95.25 540 GLY A N 1
ATOM 4007 C CA . GLY A 1 540 ? -11.151 -18.553 -1.080 1.00 95.25 540 GLY A CA 1
ATOM 4008 C C . GLY A 1 540 ? -12.140 -17.775 -1.951 1.00 95.25 540 GLY A C 1
ATOM 4009 O O . GLY A 1 540 ? -12.056 -16.558 -2.098 1.00 95.25 540 GLY A O 1
ATOM 4010 N N . ASP A 1 541 ? -13.083 -18.496 -2.560 1.00 94.38 541 ASP A N 1
ATOM 4011 C CA . ASP A 1 541 ? -14.170 -17.906 -3.353 1.00 94.38 541 ASP A CA 1
ATOM 4012 C C . ASP A 1 541 ? -15.340 -17.510 -2.436 1.00 94.38 541 ASP A C 1
ATOM 4014 O O . ASP A 1 541 ? -16.250 -18.303 -2.175 1.00 94.38 541 ASP A O 1
ATOM 4018 N N . PHE A 1 542 ? -15.293 -16.288 -1.900 1.00 93.31 542 PHE A N 1
ATOM 4019 C CA . PHE A 1 542 ? -16.358 -15.724 -1.067 1.00 93.31 542 PHE A CA 1
ATOM 4020 C C . PHE A 1 542 ? -17.468 -15.087 -1.917 1.00 93.31 542 PHE A C 1
ATOM 4022 O O . PHE A 1 542 ? -18.663 -15.182 -1.604 1.00 93.31 542 PHE A O 1
ATOM 4029 N N . SER A 1 543 ? -17.107 -14.421 -3.016 1.00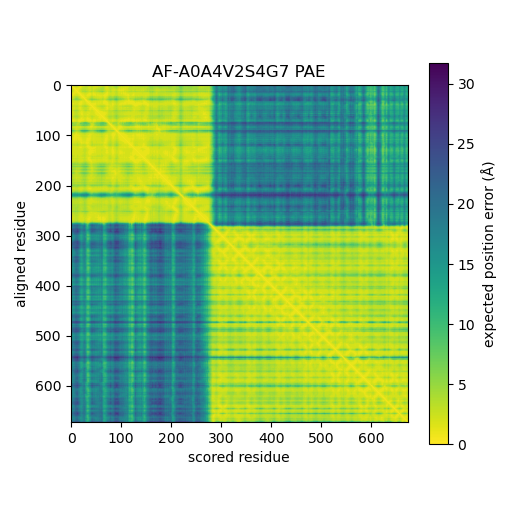 88.81 543 SER A N 1
ATOM 4030 C CA . SER A 1 543 ? -18.072 -13.829 -3.954 1.00 88.81 543 SER A CA 1
ATOM 4031 C C . SER A 1 543 ? -17.666 -13.883 -5.431 1.00 88.81 543 SER A C 1
ATOM 4033 O O . SER A 1 543 ? -18.346 -13.283 -6.266 1.00 88.81 543 SER A O 1
ATOM 4035 N N . GLY A 1 544 ? -16.612 -14.630 -5.756 1.00 77.31 544 GLY A N 1
ATOM 4036 C CA . GLY A 1 544 ? -16.027 -14.789 -7.083 1.00 77.31 544 GLY A CA 1
ATOM 4037 C C . GLY A 1 544 ? -14.644 -15.456 -7.020 1.00 77.31 544 GLY A C 1
ATOM 4038 O O . GLY A 1 544 ? -14.123 -15.750 -5.948 1.00 77.31 544 GLY A O 1
ATOM 4039 N N . ALA A 1 545 ? -14.029 -15.681 -8.185 1.00 83.06 545 ALA A N 1
ATOM 4040 C CA . ALA A 1 545 ? -12.711 -16.310 -8.258 1.00 83.06 545 ALA A CA 1
ATOM 4041 C C . ALA A 1 545 ? -11.647 -15.494 -7.503 1.00 83.06 545 ALA A C 1
ATOM 4043 O O . ALA A 1 545 ? -11.471 -14.309 -7.783 1.00 83.06 545 ALA A O 1
ATOM 4044 N N . LEU A 1 546 ? -10.927 -16.170 -6.603 1.00 90.06 546 LEU A N 1
ATOM 4045 C CA . LEU A 1 546 ? -9.769 -15.647 -5.882 1.00 90.06 546 LEU A CA 1
ATOM 4046 C C . LEU A 1 546 ? -8.685 -15.203 -6.879 1.00 90.06 546 LEU A C 1
ATOM 4048 O O . LEU A 1 546 ? -8.282 -15.992 -7.741 1.00 90.06 546 LEU A O 1
ATOM 4052 N N . ALA A 1 547 ? -8.232 -13.953 -6.782 1.00 84.06 547 ALA A N 1
ATOM 4053 C CA . ALA A 1 547 ? -7.214 -13.411 -7.685 1.00 84.06 547 ALA A CA 1
ATOM 4054 C C . ALA A 1 547 ? -5.781 -13.811 -7.281 1.00 84.06 547 ALA A C 1
ATOM 4056 O O . ALA A 1 547 ? -4.921 -13.947 -8.157 1.00 84.06 547 ALA A O 1
ATOM 4057 N N . GLY A 1 548 ? -5.545 -14.027 -5.983 1.00 86.81 548 GLY A N 1
ATOM 4058 C CA . GLY A 1 548 ? -4.231 -14.289 -5.392 1.00 86.81 548 GLY A CA 1
ATOM 4059 C C . GLY A 1 548 ? -4.286 -15.204 -4.172 1.00 86.81 548 GLY A C 1
ATOM 4060 O O . GLY A 1 548 ? -4.957 -16.232 -4.196 1.00 86.81 548 GLY A O 1
ATOM 4061 N N . ASP A 1 549 ? -3.568 -14.845 -3.108 1.00 89.38 549 ASP A N 1
ATOM 4062 C CA . ASP A 1 549 ? -3.570 -15.613 -1.857 1.00 89.38 549 ASP A CA 1
ATOM 4063 C C . ASP A 1 549 ? -4.712 -15.180 -0.928 1.00 89.38 549 ASP A C 1
ATOM 4065 O O . ASP A 1 549 ? -5.310 -16.010 -0.237 1.00 89.38 549 ASP A O 1
ATOM 4069 N N . LYS A 1 550 ? -4.997 -13.872 -0.879 1.00 95.94 550 LYS A N 1
ATOM 4070 C CA . LYS A 1 550 ? -6.043 -13.260 -0.048 1.00 95.94 550 LYS A CA 1
ATOM 4071 C C . LYS A 1 550 ? -6.616 -12.052 -0.771 1.00 95.94 550 LYS A C 1
ATOM 4073 O O . LYS A 1 550 ? -5.847 -11.186 -1.165 1.00 95.94 550 LYS A O 1
ATOM 4078 N N . ASP A 1 551 ? -7.937 -11.965 -0.854 1.00 97.31 551 ASP A N 1
ATOM 4079 C CA . ASP A 1 551 ? -8.641 -10.831 -1.454 1.00 97.31 551 ASP A CA 1
ATOM 4080 C C . ASP A 1 551 ? -9.408 -10.032 -0.396 1.00 97.31 551 ASP A C 1
ATOM 4082 O O . ASP A 1 551 ? -9.924 -10.609 0.568 1.00 97.31 551 ASP A O 1
ATOM 4086 N N . PHE A 1 552 ? -9.580 -8.720 -0.616 1.00 96.94 552 PHE A N 1
ATOM 4087 C CA . PHE A 1 552 ? -10.529 -7.921 0.162 1.00 96.94 552 PHE A CA 1
ATOM 4088 C C . PHE A 1 552 ? -11.908 -8.554 0.065 1.00 96.94 552 PHE A C 1
ATOM 4090 O O . PHE A 1 552 ? -12.357 -8.896 -1.028 1.00 96.94 552 PHE A O 1
ATOM 4097 N N . ILE A 1 553 ? -12.625 -8.574 1.185 1.00 97.88 553 ILE A N 1
ATOM 4098 C CA . ILE A 1 553 ? -14.074 -8.760 1.179 1.00 97.88 553 ILE A CA 1
ATOM 4099 C C . ILE A 1 553 ? -14.751 -7.524 1.747 1.00 97.88 553 ILE A C 1
ATOM 4101 O O . ILE A 1 553 ? -14.288 -6.942 2.726 1.00 97.88 553 ILE A O 1
ATOM 4105 N N . VAL A 1 554 ? -15.874 -7.143 1.151 1.00 98.12 554 VAL A N 1
ATOM 4106 C CA . VAL A 1 554 ? -16.807 -6.163 1.710 1.00 98.12 554 VAL A CA 1
ATOM 4107 C C . VAL A 1 554 ? -18.190 -6.777 1.635 1.00 98.12 554 VAL A C 1
ATOM 4109 O O . VAL A 1 554 ? -18.574 -7.307 0.597 1.00 98.12 554 VAL A O 1
ATOM 4112 N N . ALA A 1 555 ? -18.946 -6.746 2.725 1.00 97.56 555 ALA A N 1
ATOM 4113 C CA . ALA A 1 555 ? -20.256 -7.377 2.755 1.00 97.56 555 ALA A CA 1
ATOM 4114 C C . ALA A 1 555 ? -21.258 -6.624 3.618 1.00 97.56 555 ALA A C 1
ATOM 4116 O O . ALA A 1 555 ? -20.887 -5.868 4.513 1.00 97.56 555 ALA A O 1
ATOM 4117 N N . ARG A 1 556 ? -22.544 -6.866 3.360 1.00 97.31 556 ARG A N 1
ATOM 4118 C CA . ARG A 1 556 ? -23.667 -6.318 4.119 1.00 97.31 556 ARG A CA 1
ATOM 4119 C C . ARG A 1 556 ? -24.509 -7.431 4.716 1.00 97.31 556 ARG A C 1
ATOM 4121 O O . ARG A 1 556 ? -25.073 -8.250 3.985 1.00 97.31 556 ARG A O 1
ATOM 4128 N N . VAL A 1 557 ? -24.694 -7.384 6.028 1.00 96.62 557 VAL A N 1
ATOM 4129 C CA . VAL A 1 557 ? -25.622 -8.248 6.761 1.00 96.62 557 VAL A CA 1
ATOM 4130 C C . VAL A 1 557 ? -26.762 -7.392 7.294 1.00 96.62 557 VAL A C 1
ATOM 4132 O O . VAL A 1 557 ? -26.532 -6.379 7.951 1.00 96.62 557 VAL A O 1
ATOM 4135 N N . ASP A 1 558 ? -28.002 -7.764 6.987 1.00 94.81 558 ASP A N 1
ATOM 4136 C CA . ASP A 1 558 ? -29.171 -7.012 7.436 1.00 94.81 558 ASP A CA 1
ATOM 4137 C C . ASP A 1 558 ? -29.474 -7.221 8.935 1.00 94.81 558 ASP A C 1
ATOM 4139 O O . ASP A 1 558 ? -28.858 -8.027 9.635 1.00 94.81 558 ASP A O 1
ATOM 4143 N N . GLN A 1 559 ? -30.469 -6.498 9.452 1.00 93.25 559 GLN A N 1
ATOM 4144 C CA . GLN A 1 559 ? -30.896 -6.584 10.857 1.00 93.25 559 GLN A CA 1
ATOM 4145 C C . GLN A 1 559 ? -31.365 -7.983 11.316 1.00 93.25 559 GLN A C 1
ATOM 4147 O O . GLN A 1 559 ? -31.418 -8.251 12.525 1.00 93.25 559 GLN A O 1
ATOM 4152 N N . ASN A 1 560 ? -31.710 -8.868 10.377 1.00 94.50 560 ASN A N 1
ATOM 4153 C CA . ASN A 1 560 ? -32.160 -10.239 10.622 1.00 94.50 560 ASN A CA 1
ATOM 4154 C C . ASN A 1 560 ? -31.023 -11.264 10.487 1.00 94.50 560 ASN A C 1
ATOM 4156 O O . ASN A 1 560 ? -31.266 -12.455 10.667 1.00 94.50 560 ASN A O 1
ATOM 4160 N N . GLY A 1 561 ? -29.800 -10.820 10.188 1.00 94.00 561 GLY A N 1
ATOM 4161 C CA . GLY A 1 561 ? -28.654 -11.701 9.998 1.00 94.00 561 GLY A CA 1
ATOM 4162 C C . GLY A 1 561 ? -28.574 -12.287 8.590 1.00 94.00 561 GLY A C 1
ATOM 4163 O O . GLY A 1 561 ? -27.916 -13.303 8.398 1.00 94.00 561 GLY A O 1
ATOM 4164 N N . VAL A 1 562 ? -29.244 -11.694 7.599 1.00 95.12 562 VAL A N 1
ATOM 4165 C CA . VAL A 1 562 ? -29.171 -12.153 6.208 1.00 95.12 562 VAL A CA 1
ATOM 4166 C C . VAL A 1 562 ? -28.055 -11.408 5.483 1.00 95.12 562 VAL A C 1
ATOM 4168 O O . VAL A 1 562 ? -28.046 -10.178 5.436 1.00 95.12 562 VAL A O 1
ATOM 4171 N N . LEU A 1 563 ? -27.126 -12.152 4.879 1.00 94.44 563 LEU A N 1
ATOM 4172 C CA . LEU A 1 563 ? -26.135 -11.608 3.951 1.00 94.44 563 LEU A CA 1
ATOM 4173 C C . LEU A 1 563 ? -26.849 -11.129 2.678 1.00 94.44 563 LEU A C 1
ATOM 4175 O O . LEU A 1 563 ? -27.364 -11.934 1.904 1.00 94.44 563 LEU A O 1
ATOM 4179 N N . THR A 1 564 ? -26.910 -9.815 2.478 1.00 95.75 564 THR A N 1
ATOM 4180 C CA . THR A 1 564 ? -27.709 -9.179 1.409 1.00 95.75 564 THR A CA 1
ATOM 4181 C C . THR A 1 564 ? -26.872 -8.686 0.239 1.00 95.75 564 THR A C 1
ATOM 4183 O O . THR A 1 564 ? -27.385 -8.569 -0.871 1.00 95.75 564 THR A O 1
ATOM 4186 N N . TRP A 1 565 ? -25.588 -8.423 0.472 1.00 96.56 565 TRP A N 1
ATOM 4187 C CA . TRP A 1 565 ? -24.644 -7.982 -0.545 1.00 96.56 565 TRP A CA 1
ATOM 4188 C C . TRP A 1 565 ? -23.221 -8.379 -0.146 1.00 96.56 565 TRP A C 1
ATOM 4190 O O . TRP A 1 565 ? -22.921 -8.488 1.047 1.00 96.56 565 TRP A O 1
ATOM 4200 N N . ARG A 1 566 ? -22.367 -8.616 -1.142 1.00 96.25 566 ARG A N 1
ATOM 4201 C CA . ARG A 1 566 ? -20.937 -8.873 -0.976 1.00 96.25 566 ARG A CA 1
ATOM 4202 C C . ARG A 1 566 ? -20.164 -8.522 -2.243 1.00 96.25 566 ARG A C 1
ATOM 4204 O O . ARG A 1 566 ? -20.716 -8.617 -3.337 1.00 96.25 566 ARG A O 1
ATOM 4211 N N . ASP A 1 567 ? -18.905 -8.169 -2.058 1.00 96.75 567 ASP A N 1
ATOM 4212 C CA . ASP A 1 567 ? -17.919 -7.895 -3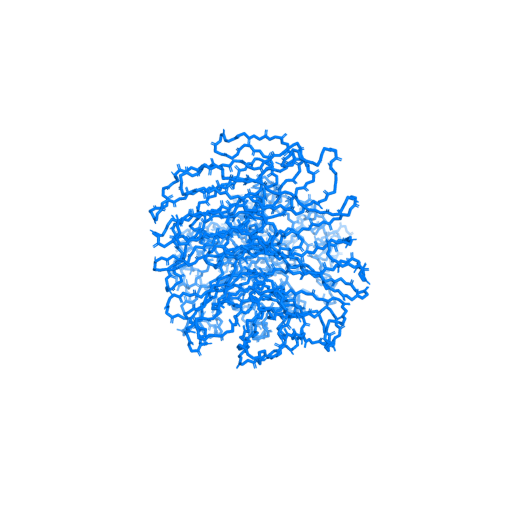.094 1.00 96.75 567 ASP A CA 1
ATOM 4213 C C . ASP A 1 567 ? -16.556 -8.452 -2.651 1.00 96.75 567 ASP A C 1
ATOM 4215 O O . ASP A 1 567 ? -16.222 -8.394 -1.463 1.00 96.75 567 ASP A O 1
ATOM 4219 N N . GLN A 1 568 ? -15.793 -8.995 -3.598 1.00 96.62 568 GLN A N 1
ATOM 4220 C CA . GLN A 1 568 ? -14.457 -9.554 -3.408 1.00 96.62 568 GLN A CA 1
ATOM 4221 C C . GLN A 1 568 ? -13.550 -9.062 -4.525 1.00 96.62 568 GLN A C 1
ATOM 4223 O O . GLN A 1 568 ? -13.909 -9.108 -5.703 1.00 96.62 568 GLN A O 1
ATOM 4228 N N . PHE A 1 569 ? -12.372 -8.573 -4.156 1.00 95.00 569 PHE A N 1
ATOM 4229 C CA . PHE A 1 569 ? -11.401 -8.063 -5.112 1.00 95.00 569 PHE A CA 1
ATOM 4230 C C . PHE A 1 569 ? -9.992 -8.071 -4.536 1.00 95.00 569 PHE A C 1
ATOM 4232 O O . PHE A 1 569 ? -9.790 -7.857 -3.343 1.00 95.00 569 PHE A O 1
ATOM 4239 N N . GLY A 1 570 ? -9.017 -8.231 -5.415 1.00 93.44 570 GLY A N 1
ATOM 4240 C CA . GLY A 1 570 ? -7.619 -8.272 -5.037 1.00 93.44 570 GLY A CA 1
ATOM 4241 C C . GLY A 1 570 ? -6.720 -8.304 -6.259 1.00 93.44 570 GLY A C 1
ATOM 4242 O O . GLY A 1 570 ? -7.127 -8.002 -7.387 1.00 93.44 570 GLY A O 1
ATOM 4243 N N . THR A 1 571 ? -5.481 -8.658 -5.997 1.00 91.56 571 THR A N 1
ATOM 4244 C CA . THR A 1 571 ? -4.388 -8.835 -6.939 1.00 91.56 571 THR A CA 1
ATOM 4245 C C . THR A 1 571 ? -3.930 -10.290 -6.866 1.00 91.56 571 THR A C 1
ATOM 4247 O O . THR A 1 571 ? -4.579 -11.125 -6.250 1.00 91.56 571 THR A O 1
ATOM 4250 N N . THR A 1 572 ? -2.801 -10.629 -7.484 1.00 85.94 572 THR A N 1
ATOM 4251 C CA . THR A 1 572 ? -2.195 -11.958 -7.306 1.00 85.94 572 THR A CA 1
ATOM 4252 C C . THR A 1 572 ? -1.522 -12.145 -5.940 1.00 85.94 572 THR A C 1
ATOM 4254 O O . THR A 1 572 ? -0.967 -13.210 -5.692 1.00 85.94 572 THR A O 1
ATOM 4257 N N . GLY A 1 573 ? -1.500 -11.110 -5.097 1.00 87.50 573 GLY A N 1
ATOM 4258 C CA . GLY A 1 573 ? -0.838 -11.096 -3.798 1.00 87.50 573 GLY A CA 1
ATOM 4259 C C . GLY A 1 573 ? -1.797 -11.215 -2.608 1.00 87.50 573 GLY A C 1
ATOM 4260 O O . GLY A 1 573 ? -2.818 -11.903 -2.677 1.00 87.50 573 GLY A O 1
ATOM 4261 N N . ASN A 1 574 ? -1.427 -10.584 -1.492 1.00 92.88 574 ASN A N 1
ATOM 4262 C CA . ASN A 1 574 ? -2.245 -10.423 -0.297 1.00 92.88 574 ASN A CA 1
ATOM 4263 C C . ASN A 1 574 ? -2.915 -9.050 -0.285 1.00 92.88 574 ASN A C 1
ATOM 4265 O O . ASN A 1 574 ? -2.266 -8.019 -0.103 1.00 92.88 574 ASN A O 1
ATOM 4269 N N . ASP A 1 575 ? -4.237 -9.065 -0.330 1.00 96.69 575 ASP A N 1
ATOM 4270 C CA . ASP A 1 575 ? -5.093 -7.898 -0.274 1.00 96.69 575 ASP A CA 1
ATOM 4271 C C . ASP A 1 575 ? -6.080 -8.057 0.893 1.00 96.69 575 ASP A C 1
ATOM 4273 O O . ASP A 1 575 ? -6.842 -9.023 0.953 1.00 96.69 575 ASP A O 1
ATOM 4277 N N . LYS A 1 576 ? -6.052 -7.146 1.875 1.00 97.94 576 LYS A N 1
ATOM 4278 C CA . LYS A 1 576 ? -6.864 -7.286 3.096 1.00 97.94 576 LYS A CA 1
ATOM 4279 C C . LYS A 1 576 ? -7.558 -5.996 3.496 1.00 97.94 576 LYS A C 1
ATOM 4281 O O . LYS A 1 576 ? -6.909 -4.973 3.720 1.00 97.94 576 LYS A O 1
ATOM 4286 N N . GLY A 1 577 ? -8.871 -6.079 3.696 1.00 98.19 577 GLY A N 1
ATOM 4287 C CA . GLY A 1 577 ? -9.669 -5.042 4.342 1.00 98.19 577 GLY A CA 1
ATOM 4288 C C . GLY A 1 577 ? -9.434 -4.992 5.848 1.00 98.19 577 GLY A C 1
ATOM 4289 O O . GLY A 1 577 ? -9.257 -6.022 6.490 1.00 98.19 577 GLY A O 1
ATOM 4290 N N . ALA A 1 578 ? -9.445 -3.789 6.419 1.00 98.12 578 ALA A N 1
ATOM 4291 C CA . ALA A 1 578 ? -9.168 -3.568 7.839 1.00 98.12 578 ALA A CA 1
ATOM 4292 C C . ALA A 1 578 ? -10.205 -2.673 8.524 1.00 98.12 578 ALA A C 1
ATOM 4294 O O . ALA A 1 578 ? -10.616 -2.953 9.646 1.00 98.12 578 ALA A O 1
ATOM 4295 N N . ALA A 1 579 ? -10.658 -1.612 7.854 1.00 98.38 579 ALA A N 1
ATOM 4296 C CA . ALA A 1 579 ? -11.592 -0.648 8.424 1.00 98.38 579 ALA A CA 1
ATOM 4297 C C . ALA A 1 579 ? -12.679 -0.271 7.416 1.00 98.38 579 ALA A C 1
ATOM 4299 O O . ALA A 1 579 ? -12.435 -0.214 6.212 1.00 98.38 579 ALA A O 1
ATOM 4300 N N . VAL A 1 580 ? -13.885 -0.004 7.912 1.00 98.56 580 VAL A N 1
ATOM 4301 C CA . VAL A 1 580 ? -15.026 0.440 7.106 1.00 98.56 580 VAL A CA 1
ATOM 4302 C C . VAL A 1 580 ? -15.796 1.523 7.854 1.00 98.56 580 VAL A C 1
ATOM 4304 O O . VAL A 1 580 ? -15.936 1.455 9.073 1.00 98.56 580 VAL A O 1
ATOM 4307 N N . SER A 1 581 ? -16.304 2.517 7.132 1.00 97.62 581 SER A N 1
ATOM 4308 C CA . SER A 1 581 ? -17.230 3.530 7.642 1.00 97.62 581 SER A CA 1
ATOM 4309 C C . SER A 1 581 ? -18.367 3.759 6.649 1.00 97.62 581 SER A C 1
ATOM 4311 O O . SER A 1 581 ? -18.244 3.477 5.455 1.00 97.62 581 SER A O 1
ATOM 4313 N N . VAL A 1 582 ? -19.470 4.318 7.149 1.00 96.94 582 VAL A N 1
ATOM 4314 C CA . VAL A 1 582 ? -20.617 4.737 6.337 1.00 96.94 582 VAL A CA 1
ATOM 4315 C C . VAL A 1 582 ? -20.863 6.221 6.583 1.00 96.94 582 VAL A C 1
ATOM 4317 O O . VAL A 1 582 ? -20.896 6.664 7.734 1.00 96.94 582 VAL A O 1
ATOM 4320 N N . ASP A 1 583 ? -20.953 7.016 5.519 1.00 94.06 583 ASP A N 1
ATOM 4321 C CA . ASP A 1 583 ? -21.232 8.450 5.632 1.00 94.06 583 ASP A CA 1
ATOM 4322 C C . ASP A 1 583 ? -22.738 8.736 5.771 1.00 94.06 583 ASP A C 1
ATOM 4324 O O . ASP A 1 583 ? -23.587 7.854 5.638 1.00 94.06 583 ASP A O 1
ATOM 4328 N N . GLY A 1 584 ? -23.095 9.997 6.033 1.00 90.00 584 GLY A N 1
ATOM 4329 C CA . GLY A 1 584 ? -24.497 10.403 6.194 1.00 90.00 584 GLY A CA 1
ATOM 4330 C C . GLY A 1 584 ? -25.366 10.253 4.935 1.00 90.00 584 GLY A C 1
ATOM 4331 O O . GLY A 1 584 ? -26.583 10.384 5.030 1.00 90.00 584 GLY A O 1
ATOM 4332 N N . SER A 1 585 ? -24.765 9.989 3.770 1.00 92.19 585 SER A N 1
ATOM 4333 C CA . SER A 1 585 ? -25.470 9.698 2.513 1.00 92.19 585 SER A CA 1
ATOM 4334 C C . SER A 1 585 ? -25.566 8.195 2.225 1.00 92.19 585 SER A C 1
ATOM 4336 O O . SER A 1 585 ? -26.150 7.812 1.215 1.00 92.19 585 SER A O 1
ATOM 4338 N N . GLY A 1 586 ? -25.008 7.345 3.093 1.00 93.62 586 GLY A N 1
ATOM 4339 C CA . GLY A 1 586 ? -24.964 5.897 2.914 1.00 93.62 586 GLY A CA 1
ATOM 4340 C C . GLY A 1 586 ? -23.809 5.404 2.041 1.00 93.62 586 GLY A C 1
ATOM 4341 O O . GLY A 1 586 ? -23.779 4.218 1.724 1.00 93.62 586 GLY A O 1
ATOM 4342 N N . ASN A 1 587 ? -22.864 6.266 1.646 1.00 96.38 587 ASN A N 1
ATOM 4343 C CA . ASN A 1 587 ? -21.671 5.804 0.934 1.00 96.38 587 ASN A CA 1
ATOM 4344 C C . ASN A 1 587 ? -20.736 5.087 1.903 1.00 96.38 587 ASN A C 1
ATOM 4346 O O . ASN A 1 587 ? -20.617 5.481 3.067 1.00 96.38 587 ASN A O 1
ATOM 4350 N N . LEU A 1 588 ? -20.028 4.080 1.400 1.00 98.00 588 LEU A N 1
ATOM 4351 C CA . LEU A 1 588 ? -19.067 3.314 2.181 1.00 98.00 588 LEU A CA 1
ATOM 4352 C C . LEU A 1 588 ? -17.648 3.712 1.825 1.00 98.00 588 LEU A C 1
ATOM 4354 O O . LEU A 1 588 ? -17.326 3.835 0.644 1.00 98.00 588 LEU A O 1
ATOM 4358 N N . TYR A 1 589 ? -16.798 3.821 2.839 1.00 98.50 589 TYR A N 1
ATOM 4359 C CA . TYR A 1 589 ? -15.352 3.915 2.680 1.00 98.50 589 TYR A CA 1
ATOM 4360 C C . TYR A 1 589 ? -14.719 2.707 3.354 1.00 98.50 589 TYR A C 1
ATOM 4362 O O . TYR A 1 589 ? -15.027 2.409 4.505 1.00 98.50 589 TYR A O 1
ATOM 4370 N N . VAL A 1 590 ? -13.855 2.002 2.632 1.00 98.69 590 VAL A N 1
ATOM 4371 C CA . VAL A 1 590 ? -13.181 0.790 3.100 1.00 98.69 590 VAL A CA 1
ATOM 4372 C C . VAL A 1 590 ? -11.684 0.993 2.960 1.00 98.69 590 VAL A C 1
ATOM 4374 O O . VAL A 1 590 ? -11.215 1.243 1.852 1.00 98.69 590 VAL A O 1
ATOM 4377 N N . ALA A 1 591 ? -10.943 0.883 4.059 1.00 98.50 591 ALA A N 1
ATOM 4378 C CA . ALA A 1 591 ? -9.488 0.923 4.050 1.00 98.50 591 ALA A CA 1
ATOM 4379 C C . ALA A 1 591 ? -8.888 -0.448 4.356 1.00 98.50 591 ALA A C 1
ATOM 4381 O O . ALA A 1 591 ? -9.480 -1.272 5.061 1.00 98.50 591 ALA A O 1
ATOM 4382 N N . GLY A 1 592 ? -7.688 -0.663 3.842 1.00 98.31 592 GLY A N 1
ATOM 4383 C CA . GLY A 1 592 ? -6.900 -1.867 4.044 1.00 98.31 592 GLY A CA 1
ATOM 4384 C C . GLY A 1 592 ? -5.518 -1.704 3.433 1.00 98.31 592 GLY A C 1
ATOM 4385 O O . GLY A 1 592 ? -5.039 -0.576 3.294 1.00 98.31 592 GLY A O 1
ATOM 4386 N N . PHE A 1 593 ? -4.900 -2.813 3.046 1.00 97.56 593 PHE A N 1
ATOM 4387 C CA . PHE A 1 593 ? -3.602 -2.803 2.381 1.00 97.56 593 PHE A CA 1
ATOM 4388 C C . PHE A 1 593 ? -3.475 -3.909 1.325 1.00 97.56 593 PHE A C 1
ATOM 4390 O O . PHE A 1 593 ? -4.254 -4.865 1.323 1.00 97.56 593 PHE A O 1
ATOM 4397 N N . THR A 1 594 ? -2.497 -3.758 0.435 1.00 95.62 594 THR A N 1
ATOM 4398 C CA . THR A 1 594 ? -2.154 -4.703 -0.640 1.00 95.62 594 THR A CA 1
ATOM 4399 C C . THR A 1 594 ? -0.637 -4.823 -0.787 1.00 95.62 594 THR A C 1
ATOM 4401 O O . THR A 1 594 ? 0.055 -3.822 -0.616 1.00 95.62 594 THR A O 1
ATOM 4404 N N . ASP A 1 595 ? -0.112 -6.007 -1.114 1.00 91.06 595 ASP A N 1
ATOM 4405 C CA . ASP A 1 595 ? 1.268 -6.173 -1.619 1.00 91.06 595 ASP A CA 1
ATOM 4406 C C . ASP A 1 595 ? 1.360 -6.251 -3.157 1.00 91.06 595 ASP A C 1
ATOM 4408 O O . ASP A 1 595 ? 2.440 -6.429 -3.729 1.00 91.06 595 ASP A O 1
ATOM 4412 N N . GLY A 1 596 ? 0.227 -6.080 -3.840 1.00 86.00 596 GLY A N 1
ATOM 4413 C CA . GLY A 1 596 ? 0.120 -6.047 -5.290 1.00 86.00 596 GLY A CA 1
ATOM 4414 C C . GLY A 1 596 ? -0.203 -4.659 -5.841 1.00 86.00 596 GLY A C 1
ATOM 4415 O O . GLY A 1 596 ? 0.016 -3.623 -5.216 1.00 86.00 596 GLY A O 1
ATOM 4416 N N . ALA A 1 597 ? -0.713 -4.621 -7.073 1.00 82.62 597 ALA A N 1
ATOM 4417 C CA . ALA A 1 597 ? -1.088 -3.389 -7.764 1.00 82.62 597 ALA A CA 1
ATOM 4418 C C . ALA A 1 597 ? -2.591 -3.363 -8.093 1.00 82.62 597 ALA A C 1
ATOM 4420 O O . ALA A 1 597 ? -2.994 -3.728 -9.198 1.00 82.62 597 ALA A O 1
ATOM 4421 N N . LEU A 1 598 ? -3.416 -2.891 -7.152 1.00 83.75 598 LEU A N 1
ATOM 4422 C CA . LEU A 1 598 ? -4.828 -2.560 -7.412 1.00 83.75 598 LEU A CA 1
ATOM 4423 C C . LEU A 1 598 ? -4.957 -1.306 -8.289 1.00 83.75 598 LEU A C 1
ATOM 4425 O O . LEU A 1 598 ? -5.831 -1.223 -9.151 1.00 83.75 598 LEU A O 1
ATOM 4429 N N . GLU A 1 599 ? -4.053 -0.345 -8.102 1.00 83.31 599 GLU A N 1
ATOM 4430 C CA . GLU A 1 599 ? -3.795 0.728 -9.061 1.00 83.31 599 GLU A CA 1
ATOM 4431 C C . GLU A 1 599 ? -2.318 0.737 -9.456 1.00 83.31 599 GLU A C 1
ATOM 4433 O O . GLU A 1 599 ? -1.949 0.345 -10.561 1.00 83.31 599 GLU A O 1
ATOM 4438 N N . THR A 1 600 ? -1.459 1.224 -8.567 1.00 74.50 600 THR A N 1
ATOM 4439 C CA . THR A 1 600 ? -0.017 1.321 -8.768 1.00 74.50 600 THR A CA 1
ATOM 4440 C C . THR A 1 600 ? 0.658 0.924 -7.472 1.00 74.50 600 THR A C 1
ATOM 4442 O O . THR A 1 600 ? 0.476 1.614 -6.475 1.00 74.50 600 THR A O 1
ATOM 4445 N N . SER A 1 601 ? 1.450 -0.149 -7.511 1.00 78.00 601 SER A N 1
ATOM 4446 C CA . SER A 1 601 ? 2.289 -0.535 -6.376 1.00 78.00 601 SER A CA 1
ATOM 4447 C C . SER A 1 601 ? 3.380 0.507 -6.140 1.00 78.00 601 SER A C 1
ATOM 4449 O O . SER A 1 601 ? 4.082 0.889 -7.084 1.00 78.00 601 SER A O 1
ATOM 4451 N N . ILE A 1 602 ? 3.513 0.959 -4.894 1.00 74.25 602 ILE A N 1
ATOM 4452 C CA . ILE A 1 602 ? 4.453 1.995 -4.459 1.00 74.25 602 ILE A CA 1
ATOM 4453 C C . ILE A 1 602 ? 5.550 1.347 -3.605 1.00 74.25 602 ILE A C 1
ATOM 4455 O O . ILE A 1 602 ? 6.726 1.410 -3.979 1.00 74.25 602 ILE A O 1
ATOM 4459 N N . GLY A 1 603 ? 5.158 0.662 -2.533 1.00 77.88 603 GLY A N 1
ATOM 4460 C CA . GLY A 1 603 ? 6.001 -0.063 -1.591 1.00 77.88 603 GLY A CA 1
ATOM 4461 C C . GLY A 1 603 ? 5.818 -1.578 -1.672 1.00 77.88 603 GLY A C 1
ATOM 4462 O O . GLY A 1 603 ? 5.433 -2.122 -2.716 1.00 77.88 603 GLY A O 1
ATOM 4463 N N . LYS A 1 604 ? 6.168 -2.272 -0.583 1.00 84.12 604 LYS A N 1
ATOM 4464 C CA . LYS A 1 604 ? 5.896 -3.710 -0.425 1.00 84.12 604 LYS A CA 1
ATOM 4465 C C . LYS A 1 604 ? 4.489 -3.942 0.120 1.00 84.12 604 LYS A C 1
ATOM 4467 O O . LYS A 1 604 ? 3.835 -4.844 -0.378 1.00 84.12 604 LYS A O 1
ATOM 4472 N N . PHE A 1 605 ? 4.028 -3.149 1.083 1.00 91.06 605 PHE A N 1
ATOM 4473 C CA . PHE A 1 605 ? 2.610 -3.025 1.416 1.00 91.06 605 PHE A CA 1
ATOM 4474 C C . PHE A 1 605 ? 2.167 -1.589 1.165 1.00 91.06 605 PHE A C 1
ATOM 4476 O O . PHE A 1 605 ? 2.801 -0.664 1.656 1.00 91.06 605 PHE A O 1
ATOM 4483 N N . ASP A 1 606 ? 1.078 -1.412 0.427 1.00 92.62 606 ASP A N 1
ATOM 4484 C CA . ASP A 1 606 ? 0.477 -0.111 0.157 1.00 92.62 606 ASP A CA 1
ATOM 4485 C C . ASP A 1 606 ? -0.886 -0.002 0.827 1.00 92.62 606 ASP A C 1
ATOM 4487 O O . ASP A 1 606 ? -1.677 -0.948 0.819 1.00 92.62 606 ASP A O 1
ATOM 4491 N N . GLY A 1 607 ? -1.208 1.188 1.330 1.00 95.56 607 GLY A N 1
ATOM 4492 C CA . GLY A 1 607 ? -2.549 1.513 1.783 1.00 95.56 607 GLY A CA 1
ATOM 4493 C C . GLY A 1 607 ? -3.544 1.506 0.627 1.00 95.56 607 GLY A C 1
ATOM 4494 O O . GLY A 1 607 ? -3.279 2.006 -0.467 1.00 95.56 607 GLY A O 1
ATOM 4495 N N . VAL A 1 608 ? -4.729 0.962 0.881 1.00 96.94 608 VAL A N 1
ATOM 4496 C CA . VAL A 1 608 ? -5.839 0.935 -0.073 1.00 96.94 608 VAL A CA 1
ATOM 4497 C C . VAL A 1 608 ? -7.029 1.639 0.551 1.00 96.94 608 VAL A C 1
ATOM 4499 O O . VAL A 1 608 ? -7.357 1.396 1.709 1.00 96.94 608 VAL A O 1
ATOM 4502 N N . LEU A 1 609 ? -7.693 2.496 -0.221 1.00 98.06 609 LEU A N 1
ATOM 4503 C CA . LEU A 1 609 ? -8.973 3.096 0.132 1.00 98.06 609 LEU A CA 1
ATOM 4504 C C . LEU A 1 609 ? -9.961 2.902 -1.017 1.00 98.06 609 LEU A C 1
ATOM 4506 O O . LEU A 1 609 ? -9.680 3.243 -2.165 1.00 98.06 609 LEU A O 1
ATOM 4510 N N . VAL A 1 610 ? -11.138 2.376 -0.711 1.00 98.19 610 VAL A N 1
ATOM 4511 C CA . VAL A 1 610 ? -12.197 2.103 -1.683 1.00 98.19 610 VAL A CA 1
ATOM 4512 C C . VAL A 1 610 ? -13.459 2.830 -1.269 1.00 98.19 610 VAL A C 1
ATOM 4514 O O . VAL A 1 610 ? -13.822 2.809 -0.094 1.00 98.19 610 VAL A O 1
ATOM 4517 N N . LYS A 1 611 ? -14.146 3.438 -2.238 1.00 98.12 611 LYS A N 1
ATOM 4518 C CA . LYS A 1 611 ? -15.467 4.027 -2.026 1.00 98.12 611 LYS A CA 1
ATOM 4519 C C . LYS A 1 611 ? -16.540 3.262 -2.785 1.00 98.12 611 LYS A C 1
ATOM 4521 O O . LYS A 1 611 ? -16.388 2.989 -3.979 1.00 98.12 611 LYS A O 1
ATOM 4526 N N . TYR A 1 612 ? -17.644 2.999 -2.099 1.00 98.19 612 TYR A N 1
ATOM 4527 C CA . TYR A 1 612 ? -18.891 2.526 -2.687 1.00 98.19 612 TYR A CA 1
ATOM 4528 C C . TYR A 1 612 ? -19.974 3.586 -2.524 1.00 98.19 612 TYR A C 1
ATOM 4530 O O . TYR A 1 612 ? -20.080 4.223 -1.474 1.00 98.19 612 TYR A O 1
ATOM 4538 N N . ALA A 1 613 ? -20.799 3.759 -3.550 1.00 96.69 613 ALA A N 1
ATOM 4539 C CA . ALA A 1 613 ? -22.039 4.508 -3.428 1.00 96.69 613 ALA A CA 1
ATOM 4540 C C . ALA A 1 613 ? -23.056 3.740 -2.563 1.00 96.69 613 ALA A C 1
ATOM 4542 O O . ALA A 1 613 ? -22.907 2.542 -2.316 1.00 96.69 613 ALA A O 1
ATOM 4543 N N . ALA A 1 614 ? -24.115 4.423 -2.123 1.00 94.62 614 ALA A N 1
ATOM 4544 C CA . ALA A 1 614 ? -25.184 3.819 -1.319 1.00 94.62 614 ALA A CA 1
ATOM 4545 C C . ALA A 1 614 ? -25.925 2.656 -2.015 1.00 94.62 614 ALA A C 1
ATOM 4547 O O . ALA A 1 614 ? -26.581 1.859 -1.350 1.00 94.62 614 ALA A O 1
ATOM 4548 N N . ASP A 1 615 ? -25.816 2.547 -3.343 1.00 95.06 615 ASP A N 1
ATOM 4549 C CA . ASP A 1 615 ? -26.329 1.428 -4.144 1.00 95.06 615 ASP A CA 1
ATOM 4550 C C . ASP A 1 615 ? -25.325 0.268 -4.301 1.00 95.06 615 ASP A C 1
ATOM 4552 O O . ASP A 1 615 ? -25.550 -0.642 -5.096 1.00 95.06 615 ASP A O 1
ATOM 4556 N N . HIS A 1 616 ? -24.221 0.314 -3.548 1.00 96.12 616 HIS A N 1
ATOM 4557 C CA . HIS A 1 616 ? -23.117 -0.649 -3.549 1.00 96.12 616 HIS A CA 1
ATOM 4558 C C . HIS A 1 616 ? -22.281 -0.691 -4.832 1.00 96.12 616 HIS A C 1
ATOM 4560 O O . HIS A 1 616 ? -21.473 -1.601 -5.017 1.00 96.12 616 HIS A O 1
ATOM 4566 N N . THR A 1 617 ? -22.394 0.315 -5.699 1.00 96.00 617 THR A N 1
ATOM 4567 C CA . THR A 1 617 ? -21.478 0.467 -6.834 1.00 96.00 617 THR A CA 1
ATOM 4568 C C . THR A 1 617 ? -20.129 0.993 -6.352 1.00 96.00 617 THR A C 1
ATOM 4570 O O . THR A 1 617 ? -20.062 2.058 -5.734 1.00 96.00 617 THR A O 1
ATOM 4573 N N . ARG A 1 618 ? -19.031 0.295 -6.669 1.00 95.62 618 ARG A N 1
ATOM 4574 C CA . ARG A 1 618 ? -17.672 0.788 -6.400 1.00 95.62 618 ARG A CA 1
ATOM 4575 C C . ARG A 1 618 ? -17.375 1.999 -7.287 1.00 95.62 618 ARG A C 1
ATOM 4577 O O . ARG A 1 618 ? -17.270 1.865 -8.503 1.00 95.62 618 ARG A O 1
ATOM 4584 N N . THR A 1 619 ? -17.243 3.185 -6.696 1.00 94.38 619 THR A N 1
ATOM 4585 C CA . THR A 1 619 ? -17.050 4.434 -7.452 1.00 94.38 619 THR A CA 1
ATOM 4586 C C . THR A 1 619 ? -15.585 4.709 -7.753 1.00 94.38 619 THR A C 1
ATOM 4588 O O . THR A 1 619 ? -15.266 5.254 -8.806 1.00 94.38 619 THR A O 1
ATOM 4591 N N . TRP A 1 620 ? -14.688 4.353 -6.831 1.00 94.12 620 TRP A N 1
ATOM 4592 C CA . TRP A 1 620 ? -13.247 4.460 -7.034 1.00 94.12 620 TRP A CA 1
ATOM 4593 C C . TRP A 1 620 ? -12.465 3.586 -6.048 1.00 94.12 620 TRP A C 1
ATOM 4595 O O . TRP A 1 620 ? -12.965 3.179 -4.998 1.00 94.12 620 TRP A O 1
ATOM 4605 N N . THR A 1 621 ? -11.210 3.323 -6.396 1.00 94.44 621 THR A N 1
ATOM 4606 C CA . THR A 1 621 ? -10.175 2.708 -5.554 1.00 94.44 621 THR A CA 1
ATOM 4607 C C . THR A 1 621 ? -8.967 3.637 -5.563 1.00 94.44 621 THR A C 1
ATOM 4609 O O . THR A 1 621 ? -8.749 4.325 -6.554 1.00 94.44 621 THR A O 1
ATOM 4612 N N . ARG A 1 622 ? -8.234 3.722 -4.456 1.00 93.00 622 ARG A N 1
ATOM 4613 C CA . ARG A 1 622 ? -6.979 4.464 -4.337 1.00 93.00 622 ARG A CA 1
ATOM 4614 C C . ARG A 1 622 ? -5.948 3.584 -3.670 1.00 93.00 622 ARG A C 1
ATOM 4616 O O . ARG A 1 622 ? -6.212 3.081 -2.581 1.00 93.00 622 ARG A O 1
ATOM 4623 N N . GLN A 1 623 ? -4.795 3.446 -4.307 1.00 91.81 623 GLN A N 1
ATOM 4624 C CA . GLN A 1 623 ? -3.599 2.875 -3.698 1.00 91.81 623 GLN A CA 1
ATOM 4625 C C . GLN A 1 623 ? -2.647 4.016 -3.327 1.00 91.81 623 GLN A C 1
ATOM 4627 O O . GLN A 1 623 ? -2.403 4.912 -4.137 1.00 91.81 623 GLN A O 1
ATOM 4632 N N . PHE A 1 624 ? -2.177 4.044 -2.084 1.00 91.31 624 PHE A N 1
ATOM 4633 C CA . PHE A 1 624 ? -1.413 5.156 -1.525 1.00 91.31 624 PHE A CA 1
ATOM 4634 C C . PHE A 1 624 ? -0.354 4.665 -0.537 1.00 91.31 624 PHE A C 1
ATOM 4636 O O . PHE A 1 624 ? -0.503 3.613 0.073 1.00 91.31 624 PHE A O 1
ATOM 4643 N N . GLY A 1 625 ? 0.697 5.459 -0.352 1.00 89.88 625 GLY A N 1
ATOM 4644 C CA . GLY A 1 625 ? 1.806 5.096 0.521 1.00 89.88 625 GLY A CA 1
ATOM 4645 C C . GLY A 1 625 ? 3.111 5.749 0.090 1.00 89.88 625 GLY A C 1
ATOM 4646 O O . GLY A 1 625 ? 3.135 6.810 -0.548 1.00 89.88 625 GLY A O 1
ATOM 4647 N N . THR A 1 626 ? 4.191 5.090 0.458 1.00 84.88 626 THR A N 1
ATOM 4648 C CA . THR A 1 626 ? 5.591 5.416 0.239 1.00 84.88 626 THR A CA 1
ATOM 4649 C C . THR A 1 626 ? 6.278 4.219 -0.423 1.00 84.88 626 THR A C 1
ATOM 4651 O O . THR A 1 626 ? 5.627 3.297 -0.895 1.00 84.88 626 THR A O 1
ATOM 4654 N N . THR A 1 627 ? 7.606 4.237 -0.524 1.00 81.12 627 THR A N 1
ATOM 4655 C CA . THR A 1 627 ? 8.362 3.068 -1.000 1.00 81.12 627 THR A CA 1
ATOM 4656 C C . THR A 1 627 ? 8.572 1.999 0.078 1.00 81.12 627 THR A C 1
ATOM 4658 O O . THR A 1 627 ? 9.136 0.953 -0.235 1.00 81.12 627 THR A O 1
ATOM 4661 N N . GLU A 1 628 ? 8.163 2.266 1.320 1.00 82.69 628 GLU A N 1
ATOM 4662 C CA . GLU A 1 628 ? 8.276 1.356 2.465 1.00 82.69 628 GLU A CA 1
ATOM 4663 C C . GLU A 1 628 ? 6.969 0.568 2.686 1.00 82.69 628 GLU A C 1
ATOM 4665 O O . GLU A 1 628 ? 6.087 0.570 1.831 1.00 82.69 628 GLU A O 1
ATOM 4670 N N . ASP A 1 629 ? 6.854 -0.152 3.806 1.00 88.56 629 ASP A N 1
ATOM 4671 C CA . ASP A 1 629 ? 5.593 -0.779 4.219 1.00 88.56 629 ASP A CA 1
ATOM 4672 C C . ASP A 1 629 ? 4.633 0.293 4.785 1.00 88.56 629 ASP A C 1
ATOM 4674 O O . ASP A 1 629 ? 4.956 0.999 5.749 1.00 88.56 629 ASP A O 1
ATOM 4678 N N . ASP A 1 630 ? 3.446 0.398 4.187 1.00 93.50 630 ASP A N 1
ATOM 4679 C CA . ASP A 1 630 ? 2.368 1.314 4.555 1.00 93.50 630 ASP A CA 1
ATOM 4680 C C . ASP A 1 630 ? 1.086 0.556 4.924 1.00 93.50 630 ASP A C 1
ATOM 4682 O O . ASP A 1 630 ? 0.764 -0.487 4.356 1.00 93.50 630 ASP A O 1
ATOM 4686 N N . ALA A 1 631 ? 0.317 1.103 5.874 1.00 96.06 631 ALA A N 1
ATOM 4687 C CA . ALA A 1 631 ? -0.972 0.580 6.356 1.00 96.06 631 ALA A CA 1
ATOM 4688 C C . ALA A 1 631 ? -0.941 -0.832 6.988 1.00 96.06 631 ALA A C 1
ATOM 4690 O O . ALA A 1 631 ? -1.928 -1.251 7.601 1.00 96.06 631 ALA A O 1
ATOM 4691 N N . ALA A 1 632 ? 0.188 -1.532 6.914 1.00 95.00 632 ALA A N 1
ATOM 4692 C CA . ALA A 1 632 ? 0.463 -2.814 7.540 1.00 95.00 632 ALA A CA 1
ATOM 4693 C C . ALA A 1 632 ? 1.832 -2.801 8.224 1.00 95.00 632 ALA A C 1
ATOM 4695 O O . ALA A 1 632 ? 2.669 -1.941 7.961 1.00 95.00 632 ALA A O 1
ATOM 4696 N N . ASP A 1 633 ? 2.050 -3.760 9.118 1.00 90.31 633 ASP A N 1
ATOM 4697 C CA . ASP A 1 633 ? 3.383 -4.025 9.647 1.00 90.31 633 ASP A CA 1
ATOM 4698 C C . ASP A 1 633 ? 4.128 -5.100 8.843 1.00 90.31 633 ASP A C 1
ATOM 4700 O O . ASP A 1 633 ? 3.604 -5.704 7.904 1.00 90.31 633 ASP A O 1
ATOM 4704 N N . ALA A 1 634 ? 5.364 -5.382 9.260 1.00 85.94 634 ALA A N 1
ATOM 4705 C CA . ALA A 1 634 ? 6.228 -6.360 8.606 1.00 85.94 634 ALA A CA 1
ATOM 4706 C C . ALA A 1 634 ? 5.650 -7.794 8.559 1.00 85.94 634 ALA A C 1
ATOM 4708 O O . ALA A 1 634 ? 6.149 -8.619 7.788 1.00 85.94 634 ALA A O 1
ATOM 4709 N N . PHE A 1 635 ? 4.616 -8.096 9.355 1.00 89.50 635 PHE A N 1
ATOM 4710 C CA . PHE A 1 635 ? 3.941 -9.394 9.434 1.00 89.50 635 PHE A CA 1
ATOM 4711 C C . PHE A 1 635 ? 2.610 -9.426 8.671 1.00 89.50 635 PHE A C 1
ATOM 4713 O O . PHE A 1 635 ? 1.874 -10.412 8.763 1.00 89.50 635 PHE A O 1
ATOM 4720 N N . ALA A 1 636 ? 2.306 -8.385 7.888 1.00 89.12 636 ALA A N 1
ATOM 4721 C CA . ALA A 1 636 ? 1.030 -8.223 7.198 1.00 89.12 636 ALA A CA 1
ATOM 4722 C C . ALA A 1 636 ? -0.167 -8.182 8.169 1.00 89.12 636 ALA A C 1
ATOM 4724 O O . ALA A 1 636 ? -1.245 -8.715 7.856 1.00 89.12 636 ALA A O 1
ATOM 4725 N N . GLU A 1 637 ? 0.017 -7.572 9.345 1.00 90.81 637 GLU A N 1
ATOM 4726 C CA . GLU A 1 637 ? -1.072 -7.186 10.243 1.00 90.81 637 GLU A CA 1
ATOM 4727 C C . GLU A 1 637 ? -1.499 -5.738 9.978 1.00 90.81 637 GLU A C 1
ATOM 4729 O O . GLU A 1 637 ? -0.672 -4.832 9.835 1.00 90.81 637 GLU A O 1
ATOM 4734 N N . ALA A 1 638 ? -2.814 -5.508 9.930 1.00 94.19 638 ALA A N 1
ATOM 4735 C CA . ALA A 1 638 ? -3.367 -4.195 9.636 1.00 94.19 638 ALA A CA 1
ATOM 4736 C C . ALA A 1 638 ? -3.002 -3.162 10.710 1.00 94.19 638 ALA A C 1
ATOM 4738 O O . ALA A 1 638 ? -3.247 -3.346 11.902 1.00 94.19 638 ALA A O 1
ATOM 4739 N N . ASN A 1 639 ? -2.488 -2.024 10.257 1.00 95.94 639 ASN A N 1
ATOM 4740 C CA . ASN A 1 639 ? -2.270 -0.822 11.048 1.00 95.94 639 ASN A CA 1
ATOM 4741 C C . ASN A 1 639 ? -2.859 0.366 10.277 1.00 95.94 639 ASN A C 1
ATOM 4743 O O . ASN A 1 639 ? -2.155 1.328 9.983 1.00 95.94 639 ASN A O 1
ATOM 4747 N N . VAL A 1 640 ? -4.141 0.272 9.909 1.00 98.06 640 VAL A N 1
ATOM 4748 C CA . VAL A 1 640 ? -4.877 1.312 9.181 1.00 98.06 640 VAL A CA 1
ATOM 4749 C C . VAL A 1 640 ? -6.314 1.419 9.680 1.00 98.06 640 VAL A C 1
ATOM 4751 O O . VAL A 1 640 ? -7.011 0.424 9.866 1.00 98.06 640 VAL A O 1
ATOM 4754 N N . TYR A 1 641 ? -6.750 2.654 9.898 1.00 98.50 641 TYR A N 1
ATOM 4755 C CA . TYR A 1 641 ? -8.037 3.024 10.473 1.00 98.50 641 TYR A CA 1
ATOM 4756 C C . TYR A 1 641 ? -8.594 4.212 9.700 1.00 98.50 641 TYR A C 1
ATOM 4758 O O . TYR A 1 641 ? -7.837 5.015 9.150 1.00 98.50 641 TYR A O 1
ATOM 4766 N N . LEU A 1 642 ? -9.915 4.363 9.676 1.00 98.38 642 LEU A N 1
ATOM 4767 C CA . LEU A 1 642 ? -10.549 5.454 8.947 1.00 98.38 642 LEU A CA 1
ATOM 4768 C C . LEU A 1 642 ? -11.751 6.026 9.694 1.00 98.38 642 LEU A C 1
ATOM 4770 O O . LEU A 1 642 ? -12.403 5.335 10.472 1.00 98.38 642 LEU A O 1
ATOM 4774 N N . THR A 1 643 ? -12.048 7.292 9.422 1.00 98.12 643 THR A N 1
ATOM 4775 C CA . THR A 1 643 ? -13.242 7.990 9.909 1.00 98.12 643 THR A CA 1
ATOM 4776 C C . THR A 1 643 ? -13.748 8.962 8.851 1.00 98.12 643 THR A C 1
ATOM 4778 O O . THR A 1 643 ? -12.963 9.567 8.118 1.00 98.12 643 THR A O 1
ATOM 4781 N N . ASN A 1 644 ? -15.064 9.151 8.789 1.00 96.94 644 ASN A N 1
ATOM 4782 C CA . ASN A 1 644 ? -15.665 10.116 7.875 1.00 96.94 644 ASN A CA 1
ATOM 4783 C C . ASN A 1 644 ? -15.552 11.534 8.426 1.00 96.94 644 ASN A C 1
ATOM 4785 O O . ASN A 1 644 ? -15.797 11.779 9.606 1.00 96.94 644 ASN A O 1
ATOM 4789 N N . VAL A 1 645 ? -15.249 12.479 7.541 1.00 95.06 645 VAL A N 1
ATOM 4790 C CA . VAL A 1 645 ? -15.235 13.918 7.826 1.00 95.06 645 VAL A CA 1
ATOM 4791 C C . VAL A 1 645 ? -16.132 14.643 6.821 1.00 95.06 645 VAL A C 1
ATOM 4793 O O . VAL A 1 645 ? -16.430 14.100 5.753 1.00 95.06 645 VAL A O 1
ATOM 4796 N N . PRO A 1 646 ? -16.582 15.877 7.102 1.00 90.25 646 PRO A N 1
ATOM 4797 C CA . PRO A 1 646 ? -17.286 16.665 6.099 1.00 90.25 646 PRO A CA 1
ATOM 4798 C C . PRO A 1 646 ? -16.478 16.753 4.792 1.00 90.25 646 PRO A C 1
ATOM 4800 O O . PRO A 1 646 ? -15.351 17.238 4.781 1.00 90.25 646 PRO A O 1
ATOM 4803 N N . GLY A 1 647 ? -17.058 16.276 3.687 1.00 87.38 647 GLY A N 1
ATOM 4804 C CA . GLY A 1 647 ? -16.435 16.321 2.358 1.00 87.38 647 GLY A CA 1
ATOM 4805 C C . GLY A 1 647 ? -15.502 15.156 2.005 1.00 87.38 647 GLY A C 1
ATOM 4806 O O . GLY A 1 647 ? -14.948 15.168 0.903 1.00 87.38 647 GLY A O 1
ATOM 4807 N N . GLY A 1 648 ? -15.345 14.144 2.866 1.00 94.44 648 GLY A N 1
ATOM 4808 C CA . GLY A 1 648 ? -14.495 12.993 2.560 1.00 94.44 648 GLY A CA 1
ATOM 4809 C C . GLY A 1 648 ? -14.246 12.047 3.734 1.00 94.44 648 GLY A C 1
ATOM 4810 O O . GLY A 1 648 ? -15.103 11.841 4.591 1.00 94.44 648 GLY A O 1
ATOM 4811 N N . THR A 1 649 ? -13.050 11.471 3.776 1.00 97.25 649 THR A N 1
ATOM 4812 C CA . THR A 1 649 ? -12.611 10.562 4.840 1.00 97.25 649 THR A CA 1
ATOM 4813 C C . THR A 1 649 ? -11.187 10.897 5.264 1.00 97.25 649 THR A C 1
ATOM 4815 O O . THR A 1 649 ? -10.368 11.326 4.449 1.00 97.25 649 THR A O 1
ATOM 4818 N N . GLN A 1 650 ? -10.879 10.687 6.539 1.00 97.62 650 GLN A N 1
ATOM 4819 C CA . GLN A 1 650 ? -9.506 10.663 7.031 1.00 97.62 650 GLN A CA 1
ATOM 4820 C C . GLN A 1 650 ? -9.070 9.231 7.287 1.00 97.62 650 GLN A C 1
ATOM 4822 O O . GLN A 1 650 ? -9.873 8.383 7.677 1.00 97.62 650 GLN A O 1
ATOM 4827 N N . VAL A 1 651 ? -7.786 8.988 7.062 1.00 98.06 651 VAL A N 1
ATOM 4828 C CA . VAL A 1 651 ? -7.134 7.703 7.281 1.00 98.06 651 VAL A CA 1
ATOM 4829 C C . VAL A 1 651 ? -5.944 7.932 8.198 1.00 98.06 651 VAL A C 1
ATOM 4831 O O . VAL A 1 651 ? -5.144 8.841 7.967 1.00 98.06 651 VAL A O 1
ATOM 4834 N N . SER A 1 652 ? -5.829 7.108 9.231 1.00 97.62 652 SER A N 1
ATOM 4835 C CA . SER A 1 652 ? -4.602 6.969 10.006 1.00 97.62 652 SER A CA 1
ATOM 4836 C C . SER A 1 652 ? -4.005 5.601 9.747 1.00 97.62 652 SER A C 1
ATOM 4838 O O . SER A 1 652 ? -4.738 4.617 9.697 1.00 97.62 652 SER A O 1
ATOM 4840 N N . GLY A 1 653 ? -2.688 5.528 9.611 1.00 96.94 653 GLY A N 1
ATOM 4841 C CA . GLY A 1 653 ? -2.019 4.243 9.515 1.00 96.94 653 GLY A CA 1
ATOM 4842 C C . GLY A 1 653 ? -0.538 4.303 9.845 1.00 96.94 653 GLY A C 1
ATOM 4843 O O . GLY A 1 653 ? -0.056 5.316 10.344 1.00 96.94 653 GLY A O 1
ATOM 4844 N N . LEU A 1 654 ? 0.157 3.196 9.613 1.00 95.38 654 LEU A N 1
ATOM 4845 C CA . LEU A 1 654 ? 1.600 3.052 9.808 1.00 95.38 654 LEU A CA 1
ATOM 4846 C C . LEU A 1 654 ? 2.348 3.311 8.494 1.00 95.38 654 LEU A C 1
ATOM 4848 O O . LEU A 1 654 ? 1.886 2.868 7.448 1.00 95.38 654 LEU A O 1
ATOM 4852 N N . THR A 1 655 ? 3.477 4.011 8.546 1.00 91.56 655 THR A N 1
ATOM 4853 C CA . THR A 1 655 ? 4.419 4.191 7.432 1.00 91.56 655 THR A CA 1
ATOM 4854 C C . THR A 1 655 ? 5.832 4.240 7.999 1.00 91.56 655 THR A C 1
ATOM 4856 O O . THR A 1 655 ? 6.113 5.065 8.862 1.00 91.56 655 THR A O 1
ATOM 4859 N N . ASN A 1 656 ? 6.720 3.335 7.582 1.00 84.12 656 ASN A N 1
ATOM 4860 C CA . ASN A 1 656 ? 8.116 3.301 8.054 1.00 84.12 656 ASN A CA 1
ATOM 4861 C C . ASN A 1 656 ? 8.272 3.395 9.598 1.00 84.12 656 ASN A C 1
ATOM 4863 O O . ASN A 1 656 ? 9.069 4.177 10.109 1.00 84.12 656 ASN A O 1
ATOM 4867 N N . ASN A 1 657 ? 7.487 2.614 10.349 1.00 82.75 657 ASN A N 1
ATOM 4868 C CA . ASN A 1 657 ? 7.399 2.649 11.823 1.00 82.75 657 ASN A CA 1
ATOM 4869 C C . ASN A 1 657 ? 6.881 3.958 12.451 1.00 82.75 657 ASN A C 1
ATOM 4871 O O . ASN A 1 657 ? 6.783 4.025 13.671 1.00 82.75 657 ASN A O 1
ATOM 4875 N N . ASP A 1 658 ? 6.497 4.953 11.654 1.00 90.25 658 ASP A N 1
ATOM 4876 C CA . ASP A 1 658 ? 5.829 6.171 12.102 1.00 90.25 658 ASP A CA 1
ATOM 4877 C C . ASP A 1 658 ? 4.319 6.097 11.839 1.00 90.25 658 ASP A C 1
ATOM 4879 O O . ASP A 1 658 ? 3.835 5.407 10.938 1.00 90.25 658 ASP A O 1
ATOM 4883 N N . VAL A 1 659 ? 3.533 6.864 12.590 1.00 94.88 659 VAL A N 1
ATOM 4884 C CA . VAL A 1 659 ? 2.087 6.951 12.379 1.00 94.88 659 VAL A CA 1
ATOM 4885 C C . VAL A 1 659 ? 1.771 8.121 11.457 1.00 94.88 659 VAL A C 1
ATOM 4887 O O . VAL A 1 659 ? 2.091 9.273 11.737 1.00 94.88 659 VAL A O 1
ATOM 4890 N N . PHE A 1 660 ? 1.066 7.863 10.363 1.00 95.25 660 PHE A N 1
ATOM 4891 C CA . PHE A 1 660 ? 0.567 8.910 9.484 1.00 95.25 660 PHE A CA 1
ATOM 4892 C C . PHE A 1 660 ? -0.913 9.209 9.722 1.00 95.25 660 PHE A C 1
ATOM 4894 O O . PHE A 1 660 ? -1.694 8.388 10.221 1.00 95.25 660 PHE A O 1
ATOM 4901 N N . ARG A 1 661 ? -1.307 10.406 9.289 1.00 96.06 661 ARG A N 1
ATOM 4902 C CA . ARG A 1 661 ? -2.685 10.816 9.035 1.00 96.06 661 ARG A CA 1
ATOM 4903 C C . ARG A 1 661 ? -2.769 11.473 7.664 1.00 96.06 661 ARG A C 1
ATOM 4905 O O . ARG A 1 661 ? -1.955 12.336 7.344 1.00 96.06 661 ARG A O 1
ATOM 4912 N N . THR A 1 662 ? -3.759 11.102 6.868 1.00 96.12 662 THR A N 1
ATOM 4913 C CA . THR A 1 662 ? -4.024 11.697 5.552 1.00 96.12 662 THR A CA 1
ATOM 4914 C C . THR A 1 662 ? -5.527 11.852 5.325 1.00 96.12 662 THR A C 1
ATOM 4916 O O . THR A 1 662 ? -6.331 11.274 6.060 1.00 96.12 662 THR A O 1
ATOM 4919 N N . ALA A 1 663 ? -5.914 12.644 4.328 1.00 96.19 663 ALA A N 1
ATOM 4920 C CA . ALA A 1 663 ? -7.305 12.845 3.954 1.00 96.19 663 ALA A CA 1
ATOM 4921 C C . ALA A 1 663 ? -7.542 12.520 2.480 1.00 96.19 663 ALA A C 1
ATOM 4923 O O . ALA A 1 663 ? -6.666 12.670 1.624 1.00 96.19 663 ALA A O 1
ATOM 4924 N N . PHE A 1 664 ? -8.763 12.087 2.193 1.00 96.69 664 PHE A N 1
ATOM 4925 C CA . PHE A 1 664 ? -9.261 11.888 0.845 1.00 96.69 664 PHE A CA 1
ATOM 4926 C C . PHE A 1 664 ? -10.587 12.615 0.687 1.00 96.69 664 PHE A C 1
ATOM 4928 O O . PHE A 1 664 ? -11.480 12.473 1.524 1.00 96.69 664 PHE A O 1
ATOM 4935 N N . SER A 1 665 ? -10.725 13.376 -0.397 1.00 95.88 665 SER A N 1
ATOM 4936 C CA . SER A 1 665 ? -12.010 13.969 -0.768 1.00 95.88 665 SER A CA 1
ATOM 4937 C C . SER A 1 665 ? -13.035 12.886 -1.127 1.00 95.88 665 SER A C 1
ATOM 4939 O O . SER A 1 665 ? -12.687 11.731 -1.388 1.00 95.88 665 SER A O 1
ATOM 4941 N N . ALA A 1 666 ? -14.312 13.258 -1.219 1.00 93.62 666 ALA A N 1
ATOM 4942 C CA . ALA A 1 666 ? -15.365 12.359 -1.697 1.00 93.62 666 ALA A CA 1
ATOM 4943 C C . ALA A 1 666 ? -15.086 11.769 -3.101 1.00 93.62 666 ALA A C 1
ATOM 4945 O O . ALA A 1 666 ? -15.601 10.693 -3.417 1.00 93.62 666 ALA A O 1
ATOM 4946 N N . GLU A 1 667 ? -14.258 12.435 -3.913 1.00 93.69 667 GLU A N 1
ATOM 4947 C CA . GLU A 1 667 ? -13.832 11.995 -5.254 1.00 93.69 667 GLU A CA 1
ATOM 4948 C C . GLU A 1 667 ? -12.490 11.230 -5.248 1.00 93.69 667 GLU A C 1
ATOM 4950 O O . GLU A 1 667 ? -11.951 10.852 -6.291 1.00 93.69 667 GLU A O 1
ATOM 4955 N N . GLY A 1 668 ? -11.935 10.970 -4.062 1.00 92.25 668 GLY A N 1
ATOM 4956 C CA . GLY A 1 668 ? -10.717 10.186 -3.877 1.00 92.25 668 GLY A CA 1
ATOM 4957 C C . GLY A 1 668 ? -9.431 10.963 -4.152 1.00 92.25 668 GLY A C 1
ATOM 4958 O O . GLY A 1 668 ? -8.401 10.351 -4.422 1.00 92.25 668 GLY A O 1
ATOM 4959 N N . GLU A 1 669 ? -9.449 12.294 -4.121 1.00 92.69 669 GLU A N 1
ATOM 4960 C CA . GLU A 1 669 ? -8.211 13.074 -4.207 1.00 92.69 669 GLU A CA 1
ATOM 4961 C C . GLU A 1 669 ? -7.493 13.063 -2.858 1.00 92.69 669 GLU A C 1
ATOM 4963 O O . GLU A 1 669 ? -8.089 13.429 -1.846 1.00 92.69 669 GLU A O 1
ATOM 4968 N N . ASN A 1 670 ? -6.213 12.680 -2.847 1.00 93.50 670 ASN A N 1
ATOM 4969 C CA . ASN A 1 670 ? -5.396 12.729 -1.641 1.00 93.50 670 ASN A CA 1
ATOM 4970 C C . ASN A 1 670 ? -5.021 14.181 -1.291 1.00 93.50 670 ASN A C 1
ATOM 4972 O O . ASN A 1 670 ? -4.403 14.912 -2.084 1.00 93.50 670 ASN A O 1
ATOM 4976 N N . THR A 1 671 ? -5.398 14.599 -0.087 1.00 91.94 671 THR A N 1
ATOM 4977 C CA . THR A 1 671 ? -5.188 15.942 0.453 1.00 91.94 671 THR A CA 1
ATOM 4978 C C . THR A 1 671 ? -4.480 15.873 1.797 1.00 91.94 671 THR A C 1
ATOM 4980 O O . THR A 1 671 ? -4.479 14.847 2.475 1.00 91.94 671 THR A O 1
ATOM 4983 N N . SER A 1 672 ? -3.883 16.994 2.197 1.00 88.75 672 SER A N 1
ATOM 4984 C CA . SER A 1 672 ? -3.413 17.141 3.572 1.00 88.75 672 SER A CA 1
ATOM 4985 C C . SER A 1 672 ? -4.592 1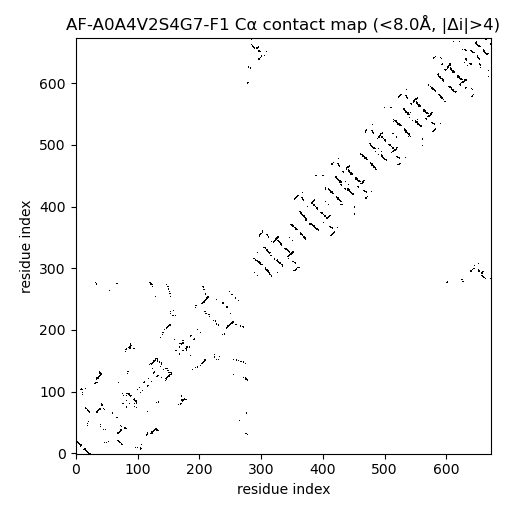7.001 4.551 1.00 88.75 672 SER A C 1
ATOM 4987 O O . SER A 1 672 ? -5.703 17.412 4.196 1.00 88.75 672 SER A O 1
ATOM 4989 N N . PRO A 1 673 ? -4.361 16.379 5.720 1.00 87.06 673 PRO A N 1
ATOM 4990 C CA . PRO A 1 673 ? -5.399 16.083 6.705 1.00 87.06 673 PRO A CA 1
ATOM 4991 C C . PRO A 1 673 ? -5.839 17.276 7.556 1.00 87.06 673 PRO A C 1
ATOM 4993 O O . PRO A 1 673 ? -5.102 18.288 7.595 1.00 87.06 673 PRO A O 1
#